Protein AF-0000000085182282 (afdb_homodimer)

Radius of gyration: 24.02 Å; Cα contacts (8 Å, |Δi|>4): 974; chains: 2; bounding box: 51×69×54 Å

Foldseek 3Di:
DEEEQQQELDDPPVLPPLPDDPVVSPDCQFGFALQNLLSVLLCVLQVHDYQYFHHTCCLARLLADLVDCSRNPCDDQPDGRNSSPPDDPVSSVVSCVVGNVVSLVVLQVVQVVCVVVVRHDEYEYTGEDAQAGPRDGDQAFKEKEDAPDCLLSVLLQVLCVVQHPGRYDYQPPHYVVVSRRSSCVPRPVVVVHHYIYIYGHNVCSVDSVSSNVVSVRSSVSSVRSCVVSVHD/DEEEQQQELDDPPVLPPLPDDPVVSPDCQFGFALQNLLSVLLCVLQVHDYQYFHHTCCLARLLADLVDCSRNPCDDQPDGRNSSPPQDPVSSVVSCVVGNVVSLVVLQVVQVVCVVVVRHDEYEYTGEDAQAGPRDGDQAFKEKEDAPDCLLSVLLQVLCVVQHPGRYDYQPPHYVVVSSRSSCVPRPVVVVHHYIYIYGHNVCSVDSVSSNVVSVRSSVSSVRSCVVSVHD

Solvent-accessible surface area (backbone atoms only — not comparable to full-atom values): 23370 Å² total; per-residue (Å²): 63,34,35,20,51,34,40,19,52,40,61,57,76,93,62,50,64,32,78,49,55,73,66,56,44,70,34,66,77,18,23,21,57,41,19,40,59,29,42,52,40,32,19,62,74,65,75,31,61,72,53,67,39,77,38,14,25,52,73,43,21,61,41,35,53,59,60,43,69,64,14,40,31,37,57,52,92,91,42,74,27,61,61,34,54,82,63,47,46,67,54,40,27,49,47,36,61,70,46,45,47,55,53,53,49,54,53,48,50,55,51,46,45,32,20,20,52,71,48,72,58,47,44,36,36,38,39,31,39,69,48,59,55,95,84,38,76,52,79,62,37,32,13,33,26,36,59,94,55,48,67,47,24,54,32,32,49,56,32,34,56,72,73,42,91,58,46,64,39,75,42,28,99,52,36,48,92,71,51,67,33,35,51,49,38,52,71,24,53,56,74,70,36,50,31,29,36,39,35,32,30,26,79,62,27,70,44,72,68,40,20,48,51,48,20,64,56,46,42,58,21,51,51,52,16,32,52,73,73,73,47,130,62,34,35,19,53,32,40,19,52,39,61,57,77,94,63,48,64,33,80,49,55,75,68,56,44,70,33,65,78,17,22,19,58,41,19,40,58,29,43,51,40,33,19,63,74,65,75,32,60,72,52,66,39,78,37,15,25,52,73,44,22,62,41,37,54,60,60,41,67,65,14,42,30,37,55,52,93,91,41,74,26,61,60,33,53,82,63,48,46,68,54,40,28,50,47,38,61,72,47,46,47,56,53,54,48,54,52,48,50,55,51,47,44,32,20,20,52,71,48,71,58,48,43,36,35,38,40,30,40,70,48,59,56,95,84,38,75,52,79,63,37,32,13,32,26,36,58,93,56,49,68,46,23,55,32,31,48,54,33,36,56,71,75,41,92,57,45,66,38,76,44,29,100,52,38,49,92,71,51,68,33,36,50,49,37,53,70,24,53,59,73,70,35,50,31,31,35,40,34,31,30,26,77,63,26,70,44,72,67,41,21,50,53,48,19,64,57,46,42,58,22,51,52,51,16,33,51,73,73,73,45,130

Organism: NCBI:txid2984134

pLDDT: mean 97.33, std 3.22, range [67.94, 98.94]

Sequence (464 aa):
MIVCEHASNHFPPAFGTLGLDAETRKAHIAWDPGALGLARGLSKALDAPLVSAGISRLVYDLNRPPHAPGAMAAKSEVFEVPGNVGLSPADRQRRTELIYLPFHAALHAEIARLLAKGRPPVIVTVHSFTPVYYGQHREVELGIIHDADPTFAEAVLAEAQSLTGLTCRLNEPYSAADGVTHTLRLQATPYGLHHVMLELRNDLLADDLAIASMADGLAPVLTAALTRIGTTMIVCEHASNHFPPAFGTLGLDAETRKAHIAWDPGALGLARGLSKALDAPLVSAGISRLVYDLNRPPHAPGAMAAKSEVFEVPGNVGLSPADRQRRTELIYLPFHAALHAEIARLLAKGRPPVIVTVHSFTPVYYGQHREVELGIIHDADPTFAEAVLAEAQSLTGLTCRLNEPYSAADGVTHTLRLQATPYGLHHVMLELRNDLLADDLAIASMADGLAPVLTAALTRIGTT

InterPro domains:
  IPR007709 N-formylglutamate amidohydrolase [PF05013] (2-205)
  IPR011227 Uncharacterised conserved protein UCP029730 [PIRSF029730] (1-225)

Secondary structure (DSSP, 8-state):
-EEETT------GGGTTTT--HHHHHSTTSS-TTHHHHHHHHHHHHT--EEE--S-TTT--TTS-TTSGGGG-SEETTEE-GGGTT--HHHHHHHIIIIIHHHHHHHHHHHHHHHHTT-PPPEEEEEEE-SEETTEE---SEEEE-SS--HHHHHHHHHHHHH--S-EEET-SS-GGGTTTHHHHHHTGGGT--EEEEEEEGGGG-SHHHHHHHHHHHHHHHHHHHHHTT--/-EEETT------GGGTTTT--HHHHHSTTSS-TTHHHHHHHHHHHHT--EEE--S-TTT--TTS-TTSGGGG-SEETTEE-GGGTT--HHHHHHHIIIIIHHHHHHHHHHHHHHHHTT-PPPEEEEEEE-SEETTEE---SEEEE-SS--HHHHHHHHHHHHH--S-EEET-S--GGGTTTHHHHHHTGGGT--EEEEEEEGGGGSSHHHHHHHHHHHHHHHHHHHHHTT--

Nearest PDB structures (foldseek):
  2odf-assembly1_A  TM=9.863E-01  e=1.342E-29  Agrobacterium fabrum str. C58
  2odf-assembly2_B  TM=9.743E-01  e=1.062E-27  Agrobacterium fabrum str. C58
  8ihg-assembly1_C  TM=4.503E-01  e=3.386E-02  Pseudomonas sp.
  1sq6-assembly1_A  TM=5.278E-01  e=1.040E-01  Plasmodium falciparum 3D7
  7txy-assembly2_E  TM=5.067E-01  e=2.840E-01  Micromonospora rosaria

Structure (mmCIF, N/CA/C/O backbone):
data_AF-0000000085182282-model_v1
#
loop_
_entity.id
_entity.type
_entity.pdbx_description
1 polymer 'N-formylglutamate amidohydrolase'
#
loop_
_atom_site.group_PDB
_atom_site.id
_atom_site.type_symbol
_atom_site.label_atom_id
_atom_site.label_alt_id
_atom_site.label_comp_id
_atom_site.label_asym_id
_atom_site.label_entity_id
_atom_site.label_seq_id
_atom_site.pdbx_PDB_ins_code
_atom_site.Cartn_x
_atom_site.Cartn_y
_atom_site.Cartn_z
_atom_site.occupancy
_atom_site.B_iso_or_equiv
_atom_site.auth_seq_id
_atom_site.auth_comp_id
_atom_site.auth_asym_id
_atom_site.auth_atom_id
_atom_site.pdbx_PDB_model_num
ATOM 1 N N . MET A 1 1 ? -10.961 -11.219 -5.496 1 98.06 1 MET A N 1
ATOM 2 C CA . MET A 1 1 ? -10.078 -10.711 -6.547 1 98.06 1 MET A CA 1
ATOM 3 C C . MET A 1 1 ? -8.883 -11.641 -6.742 1 98.06 1 MET A C 1
ATOM 5 O O . MET A 1 1 ? -8.211 -12 -5.773 1 98.06 1 MET A O 1
ATOM 9 N N . ILE A 1 2 ? -8.688 -12.047 -7.961 1 98.88 2 ILE A N 1
ATOM 10 C CA . ILE A 1 2 ? -7.582 -12.93 -8.32 1 98.88 2 ILE A CA 1
A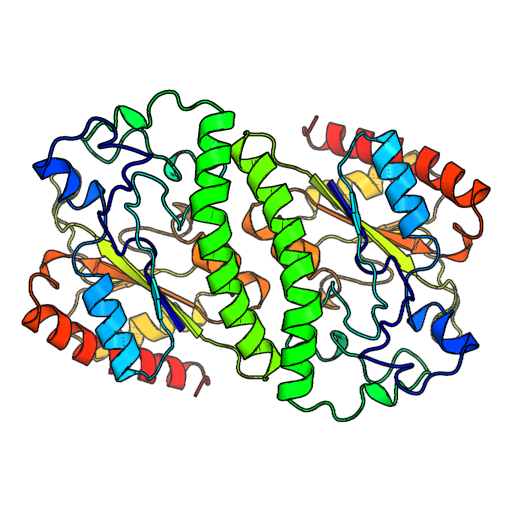TOM 11 C C . ILE A 1 2 ? -6.465 -12.125 -8.977 1 98.88 2 ILE A C 1
ATOM 13 O O . ILE A 1 2 ? -6.73 -11.25 -9.812 1 98.88 2 ILE A O 1
ATOM 17 N N . VAL A 1 3 ? -5.254 -12.289 -8.547 1 98.94 3 VAL A N 1
ATOM 18 C CA . VAL A 1 3 ? -4.09 -11.602 -9.094 1 98.94 3 VAL A CA 1
ATOM 19 C C . VAL A 1 3 ? -3.057 -12.625 -9.562 1 98.94 3 VAL A C 1
ATOM 21 O O . VAL A 1 3 ? -2.812 -13.625 -8.883 1 98.94 3 VAL A O 1
ATOM 24 N N . CYS A 1 4 ? -2.48 -12.5 -10.703 1 98.94 4 CYS A N 1
ATOM 25 C CA . CYS A 1 4 ? -1.428 -13.352 -11.234 1 98.94 4 CYS A CA 1
ATOM 26 C C . CYS A 1 4 ? -0.266 -12.523 -11.766 1 98.94 4 CYS A C 1
ATOM 28 O O . CYS A 1 4 ? -0.242 -12.164 -12.945 1 98.94 4 CYS A O 1
ATOM 30 N N . GLU A 1 5 ? 0.745 -12.289 -10.984 1 98.69 5 GLU A N 1
ATOM 31 C CA . GLU A 1 5 ? 1.865 -11.391 -11.266 1 98.69 5 GLU A CA 1
ATOM 32 C C . GLU A 1 5 ? 2.812 -12.008 -12.297 1 98.69 5 GLU A C 1
ATOM 34 O O . GLU A 1 5 ? 3.432 -11.289 -13.078 1 98.69 5 GLU A O 1
ATOM 39 N N . HIS A 1 6 ? 2.947 -13.344 -12.227 1 98.81 6 HIS A N 1
ATOM 40 C CA . HIS A 1 6 ? 3.941 -14.008 -13.062 1 98.81 6 HIS A CA 1
ATOM 41 C C . HIS A 1 6 ? 3.277 -14.781 -14.195 1 98.81 6 HIS A C 1
ATOM 43 O O . HIS A 1 6 ? 3.674 -15.914 -14.492 1 98.81 6 HIS A O 1
ATOM 49 N N . ALA A 1 7 ? 2.357 -14.172 -14.859 1 98.75 7 ALA A N 1
ATOM 50 C CA . ALA A 1 7 ? 1.394 -14.789 -15.766 1 98.75 7 ALA A CA 1
ATOM 51 C C . ALA A 1 7 ? 2.004 -15.016 -17.141 1 98.75 7 ALA A C 1
ATOM 53 O O . ALA A 1 7 ? 1.487 -15.805 -17.938 1 98.75 7 ALA A O 1
ATOM 54 N N . SER A 1 8 ? 3.08 -14.328 -17.469 1 98.56 8 SER A N 1
ATOM 55 C CA . SER A 1 8 ? 3.531 -14.273 -18.859 1 98.56 8 SER A CA 1
ATOM 56 C C . SER A 1 8 ? 5.051 -14.367 -18.953 1 98.56 8 SER A C 1
ATOM 58 O O . SER A 1 8 ? 5.762 -13.914 -18.047 1 98.56 8 SER A O 1
ATOM 60 N N . ASN A 1 9 ? 5.547 -15 -20.016 1 98.44 9 ASN A N 1
ATOM 61 C CA . ASN A 1 9 ? 6.973 -14.992 -20.312 1 98.44 9 ASN A CA 1
ATOM 62 C C . ASN A 1 9 ? 7.285 -14.062 -21.484 1 98.44 9 ASN A C 1
ATOM 64 O O . ASN A 1 9 ? 8.273 -14.266 -22.203 1 98.44 9 ASN A O 1
ATOM 68 N N . HIS A 1 10 ? 6.402 -13.117 -21.719 1 98.31 10 HIS A N 1
ATOM 69 C CA . HIS A 1 10 ? 6.586 -12.18 -22.812 1 98.31 10 HIS A CA 1
ATOM 70 C C . HIS A 1 10 ? 7.672 -11.156 -22.5 1 98.31 10 HIS A C 1
ATOM 72 O O . HIS A 1 10 ? 7.699 -10.602 -21.391 1 98.31 10 HIS A O 1
ATOM 78 N N . PHE A 1 11 ? 8.562 -10.914 -23.422 1 98.12 11 PHE A N 1
ATOM 79 C CA . PHE A 1 11 ? 9.586 -9.875 -23.375 1 98.12 11 PHE A CA 1
ATOM 80 C C . PHE A 1 11 ? 9.273 -8.773 -24.375 1 98.12 11 PHE A C 1
ATOM 82 O O . PHE A 1 11 ? 9.453 -8.953 -25.578 1 98.12 11 PHE A O 1
ATOM 89 N N . PRO A 1 12 ? 8.828 -7.637 -23.875 1 97.12 12 PRO A N 1
ATOM 90 C CA . PRO A 1 12 ? 8.625 -6.539 -24.812 1 97.12 12 PRO A CA 1
ATOM 91 C C . PRO A 1 12 ? 9.883 -6.188 -25.594 1 97.12 12 PRO A C 1
ATOM 93 O O . PRO A 1 12 ? 10.984 -6.211 -25.047 1 97.12 12 PRO A O 1
ATOM 96 N N . PRO A 1 13 ? 9.695 -5.77 -26.859 1 96.56 13 PRO A N 1
ATOM 97 C CA . PRO A 1 13 ? 10.844 -5.469 -27.703 1 96.56 13 PRO A CA 1
ATOM 98 C C . PRO A 1 13 ? 11.805 -4.469 -27.062 1 96.56 13 PRO A C 1
ATOM 100 O O . PRO A 1 13 ? 13.023 -4.59 -27.219 1 96.56 13 PRO A O 1
ATOM 103 N N . ALA A 1 14 ? 11.359 -3.578 -26.297 1 95.81 14 ALA A N 1
ATOM 104 C CA . ALA A 1 14 ? 12.164 -2.527 -25.672 1 95.81 14 ALA A CA 1
ATOM 105 C C . ALA A 1 14 ? 13.172 -3.119 -24.688 1 95.81 14 ALA A C 1
ATOM 107 O O . ALA A 1 14 ? 14.172 -2.477 -24.359 1 95.81 14 ALA A O 1
ATOM 108 N N . PHE A 1 15 ? 12.961 -4.371 -24.281 1 96.56 15 PHE A N 1
ATOM 109 C CA . PHE A 1 15 ? 13.852 -4.965 -23.281 1 96.56 15 PHE A CA 1
ATOM 110 C C . PHE A 1 15 ? 14.641 -6.125 -23.875 1 96.56 15 PHE A C 1
ATOM 112 O O . PHE A 1 15 ? 15.477 -6.727 -23.203 1 96.56 15 PHE A O 1
ATOM 119 N N . GLY A 1 16 ? 14.336 -6.457 -25.188 1 96.75 16 GLY A N 1
ATOM 120 C CA . GLY A 1 16 ? 15.047 -7.535 -25.859 1 96.75 16 GLY A CA 1
ATOM 121 C C . GLY A 1 16 ? 14.875 -8.883 -25.172 1 96.75 16 GLY A C 1
ATOM 122 O O . GLY A 1 16 ? 13.805 -9.172 -24.641 1 96.75 16 GLY A O 1
ATOM 123 N N . THR A 1 17 ? 15.961 -9.766 -25.25 1 97.75 17 THR A N 1
ATOM 124 C CA . THR A 1 17 ? 15.883 -11.125 -24.734 1 97.75 17 THR A CA 1
ATOM 125 C C . THR A 1 17 ? 16.562 -11.227 -23.359 1 97.75 17 THR A C 1
ATOM 127 O O . THR A 1 17 ? 16.609 -12.305 -22.766 1 97.75 17 THR A O 1
ATOM 130 N N . LEU A 1 18 ? 17.188 -10.055 -22.891 1 98 18 LEU A N 1
ATOM 131 C CA . LEU A 1 18 ? 17.984 -9.984 -21.672 1 98 18 LEU A CA 1
ATOM 132 C C . LEU A 1 18 ? 19.172 -10.938 -21.75 1 98 18 LEU A C 1
ATOM 134 O O . LEU A 1 18 ? 19.641 -11.422 -20.719 1 98 18 LEU A O 1
ATOM 138 N N . GLY A 1 19 ? 19.5 -11.289 -22.969 1 97.94 19 GLY A N 1
ATOM 139 C CA . GLY A 1 19 ? 20.641 -12.164 -23.172 1 97.94 19 GLY A CA 1
ATOM 140 C C . GLY A 1 19 ? 20.312 -13.633 -23.031 1 97.94 19 GLY A C 1
ATOM 141 O O . GLY A 1 19 ? 21.203 -14.484 -22.984 1 97.94 19 GLY A O 1
ATOM 142 N N . LEU A 1 20 ? 19.078 -14.016 -22.984 1 98 20 LEU A N 1
ATOM 143 C CA . LEU A 1 20 ? 18.641 -15.391 -22.781 1 98 20 LEU A CA 1
ATOM 144 C C . LEU A 1 20 ? 18.266 -16.047 -24.109 1 98 20 LEU A C 1
ATOM 146 O O . LEU A 1 20 ? 17.734 -15.383 -25 1 98 20 LEU A O 1
ATOM 150 N N . ASP A 1 21 ? 18.516 -17.312 -24.203 1 97.44 21 ASP A N 1
ATOM 151 C CA . ASP A 1 21 ? 18.094 -18.047 -25.391 1 97.44 21 ASP A CA 1
ATOM 152 C C . ASP A 1 21 ? 16.594 -18.375 -25.312 1 97.44 21 ASP A C 1
ATOM 154 O O . ASP A 1 21 ? 15.938 -18.094 -24.312 1 97.44 21 ASP A O 1
ATOM 158 N N . ALA A 1 22 ? 16.062 -18.891 -26.391 1 97.12 22 ALA A N 1
ATOM 159 C CA . ALA A 1 22 ? 14.633 -19.141 -26.531 1 97.12 22 ALA A CA 1
ATOM 160 C C . ALA A 1 22 ? 14.148 -20.156 -25.5 1 97.12 22 ALA A C 1
ATOM 162 O O . ALA A 1 22 ? 13.055 -20.016 -24.938 1 97.12 22 ALA A O 1
ATOM 163 N N . GLU A 1 23 ? 14.875 -21.156 -25.266 1 96.69 23 GLU A N 1
ATOM 164 C CA . GLU A 1 23 ? 14.5 -22.203 -24.328 1 96.69 23 GLU A CA 1
ATOM 165 C C . GLU A 1 23 ? 14.422 -21.672 -22.891 1 96.69 23 GLU A C 1
ATOM 167 O O . GLU A 1 23 ? 13.477 -21.969 -22.172 1 96.69 23 GLU A O 1
ATOM 172 N N . THR A 1 24 ? 15.406 -20.891 -22.562 1 96.38 24 THR A N 1
ATOM 173 C CA . THR A 1 24 ? 15.445 -20.297 -21.219 1 96.38 24 THR A CA 1
ATOM 174 C C . THR A 1 24 ? 14.266 -19.344 -21.016 1 96.38 24 THR A C 1
ATOM 176 O O . THR A 1 24 ? 13.68 -19.297 -19.938 1 96.38 24 THR A O 1
ATOM 179 N N . ARG A 1 25 ? 13.883 -18.625 -22.031 1 97.06 25 ARG A N 1
ATOM 180 C CA . ARG A 1 25 ? 12.789 -17.656 -21.938 1 97.06 25 ARG A CA 1
ATOM 181 C C . ARG A 1 25 ? 11.445 -18.359 -21.812 1 97.06 25 ARG A C 1
ATOM 183 O O . ARG A 1 25 ? 10.445 -17.75 -21.422 1 97.06 25 ARG A O 1
ATOM 190 N N . LYS A 1 26 ? 11.422 -19.672 -22.062 1 96.38 26 LYS A N 1
ATOM 191 C CA . LYS A 1 26 ? 10.195 -20.453 -21.922 1 96.38 26 LYS A CA 1
ATOM 192 C C . LYS A 1 26 ? 10.203 -21.266 -20.641 1 96.38 26 LYS A C 1
ATOM 194 O O . LYS A 1 26 ? 9.195 -21.891 -20.281 1 96.38 26 LYS A O 1
ATOM 199 N N . ALA A 1 27 ? 11.352 -21.219 -19.969 1 95.56 27 ALA A N 1
ATOM 200 C CA . ALA A 1 27 ? 11.484 -21.984 -18.734 1 95.56 27 ALA A CA 1
ATOM 201 C C . ALA A 1 27 ? 10.797 -21.281 -17.578 1 95.56 27 ALA A C 1
ATOM 203 O O . ALA A 1 27 ? 10.422 -20.109 -17.688 1 95.56 27 ALA A O 1
ATOM 204 N N . HIS A 1 28 ? 10.672 -21.969 -16.422 1 95.88 28 HIS A N 1
ATOM 205 C CA . HIS A 1 28 ? 9.93 -21.5 -15.258 1 95.88 28 HIS A CA 1
ATOM 206 C C . HIS A 1 28 ? 10.602 -20.281 -14.625 1 95.88 28 HIS A C 1
ATOM 208 O O . HIS A 1 28 ? 9.977 -19.562 -13.844 1 95.88 28 HIS A O 1
ATOM 214 N N . ILE A 1 29 ? 11.867 -20 -14.953 1 96.56 29 ILE A N 1
ATOM 215 C CA . ILE A 1 29 ? 12.547 -18.844 -14.383 1 96.56 29 ILE A CA 1
ATOM 216 C C . ILE A 1 29 ? 11.938 -17.562 -14.945 1 96.56 29 ILE A C 1
ATOM 218 O O . ILE A 1 29 ? 12.062 -16.484 -14.336 1 96.56 29 ILE A O 1
ATOM 222 N N . ALA A 1 30 ? 11.258 -17.641 -16.125 1 98 30 ALA A N 1
ATOM 223 C CA . ALA A 1 30 ? 10.766 -16.438 -16.812 1 98 30 ALA A CA 1
ATOM 224 C C . ALA A 1 30 ? 9.328 -16.125 -16.406 1 98 30 ALA A C 1
ATOM 226 O O . ALA A 1 30 ? 8.836 -15.023 -16.656 1 98 30 ALA A O 1
ATOM 227 N N . TRP A 1 31 ? 8.648 -17.094 -15.898 1 98.31 31 TRP A N 1
ATOM 228 C CA . TRP A 1 31 ? 7.234 -16.969 -15.562 1 98.31 31 TRP A CA 1
ATOM 229 C C . TRP A 1 31 ? 6.762 -18.156 -14.734 1 98.31 31 TRP A C 1
ATOM 231 O O . TRP A 1 31 ? 7.555 -19.047 -14.398 1 98.31 31 TRP A O 1
ATOM 241 N N . ASP A 1 32 ? 5.488 -18.125 -14.289 1 98.69 32 ASP A N 1
ATOM 242 C CA . ASP A 1 32 ? 4.887 -19.25 -13.57 1 98.69 32 ASP A CA 1
ATOM 243 C C . ASP A 1 32 ? 4.008 -20.078 -14.492 1 98.69 32 ASP A C 1
ATOM 245 O O . ASP A 1 32 ? 2.809 -19.828 -14.617 1 98.69 32 ASP A O 1
ATOM 249 N N . PRO A 1 33 ? 4.57 -21.141 -15.07 1 98.44 33 PRO A N 1
ATOM 250 C CA . PRO A 1 33 ? 3.783 -21.969 -15.984 1 98.44 33 PRO A CA 1
ATOM 251 C C . PRO A 1 33 ? 2.49 -22.484 -15.359 1 98.44 33 PRO A C 1
ATOM 253 O O . PRO A 1 33 ? 2.496 -22.953 -14.211 1 98.44 33 PRO A O 1
ATOM 256 N N . GLY A 1 34 ? 1.372 -22.25 -16.141 1 98.75 34 GLY A N 1
ATOM 257 C CA . GLY A 1 34 ? 0.081 -22.781 -15.727 1 98.75 34 GLY A CA 1
ATOM 258 C C . GLY A 1 34 ? -0.667 -21.844 -14.797 1 98.75 34 GLY A C 1
ATOM 259 O O . GLY A 1 34 ? -1.88 -21.969 -14.617 1 98.75 34 GLY A O 1
ATOM 260 N N . ALA A 1 35 ? -0.003 -20.906 -14.18 1 98.88 35 ALA A N 1
ATOM 261 C CA . ALA A 1 35 ? -0.609 -20.062 -13.156 1 98.88 35 ALA A CA 1
ATOM 262 C C . ALA A 1 35 ? -1.729 -19.219 -13.742 1 98.88 35 ALA A C 1
ATOM 264 O O . ALA A 1 35 ? -2.789 -19.062 -13.125 1 98.88 35 ALA A O 1
ATOM 265 N N . LEU A 1 36 ? -1.477 -18.625 -14.906 1 98.88 36 LEU A N 1
ATOM 266 C CA . LEU A 1 36 ? -2.51 -17.797 -15.516 1 98.88 36 LEU A CA 1
ATOM 267 C C . LEU A 1 36 ? -3.752 -18.609 -15.836 1 98.88 36 LEU A C 1
ATOM 269 O O . LEU A 1 36 ? -4.879 -18.156 -15.641 1 98.88 36 LEU A O 1
ATOM 273 N N . GLY A 1 37 ? -3.537 -19.781 -16.422 1 98.88 37 GLY A N 1
ATOM 274 C CA . GLY A 1 37 ? -4.676 -20.656 -16.672 1 98.88 37 GLY A CA 1
ATOM 275 C C . GLY A 1 37 ? -5.48 -20.953 -15.422 1 98.88 37 GLY A C 1
ATOM 276 O O . GLY A 1 37 ? -6.711 -20.875 -15.43 1 98.88 37 GLY A O 1
ATOM 277 N N . LEU A 1 38 ? -4.777 -21.312 -14.359 1 98.94 38 LEU A N 1
ATOM 278 C CA . LEU A 1 38 ? -5.441 -21.562 -13.086 1 98.94 38 LEU A CA 1
ATOM 279 C C . LEU A 1 38 ? -6.18 -20.328 -12.602 1 98.94 38 LEU A C 1
ATOM 281 O O . LEU A 1 38 ? -7.332 -20.406 -12.172 1 98.94 38 LEU A O 1
ATOM 285 N N . ALA A 1 39 ? -5.531 -19.188 -12.656 1 98.94 39 ALA A N 1
ATOM 286 C CA . ALA A 1 39 ? -6.133 -17.922 -12.234 1 98.94 39 ALA A CA 1
ATOM 287 C C . ALA A 1 39 ? -7.422 -17.641 -12.992 1 98.94 39 ALA A C 1
ATOM 289 O O . ALA A 1 39 ? -8.43 -17.25 -12.398 1 98.94 39 ALA A O 1
ATOM 290 N N . ARG A 1 40 ? -7.406 -17.797 -14.281 1 98.88 40 ARG A N 1
ATOM 291 C CA . ARG A 1 40 ? -8.594 -17.594 -15.109 1 98.88 40 ARG A CA 1
ATOM 292 C C . ARG A 1 40 ? -9.703 -18.562 -14.711 1 98.88 40 ARG A C 1
ATOM 294 O O . ARG A 1 40 ? -10.875 -18.172 -14.641 1 98.88 40 ARG A O 1
ATOM 301 N N . GLY A 1 41 ? -9.352 -19.844 -14.547 1 98.88 41 GLY A N 1
ATOM 302 C CA . GLY A 1 41 ? -10.328 -20.812 -14.094 1 98.88 41 GLY A CA 1
ATOM 303 C C . GLY A 1 41 ? -10.969 -20.438 -12.773 1 98.88 41 GLY A C 1
ATOM 304 O O . GLY A 1 41 ? -12.195 -20.531 -12.625 1 98.88 41 GLY A O 1
ATOM 305 N N . LEU A 1 42 ? -10.156 -20.031 -11.82 1 98.88 42 LEU A N 1
ATOM 306 C CA . LEU A 1 42 ? -10.656 -19.609 -10.523 1 98.88 42 LEU A CA 1
ATOM 307 C C . LEU A 1 42 ? -11.531 -18.359 -10.656 1 98.88 42 LEU A C 1
ATOM 309 O O . LEU A 1 42 ? -12.586 -18.266 -10.023 1 98.88 42 LEU A O 1
ATOM 313 N N . SER A 1 43 ? -11.023 -17.391 -11.438 1 98.81 43 SER A N 1
ATOM 314 C CA . SER A 1 43 ? -11.797 -16.172 -11.688 1 98.81 43 SER A CA 1
ATOM 315 C C . SER A 1 43 ? -13.195 -16.5 -12.195 1 98.81 43 SER A C 1
ATOM 317 O O . SER A 1 43 ? -14.18 -15.961 -11.703 1 98.81 43 SER A O 1
ATOM 319 N N . LYS A 1 44 ? -13.266 -17.359 -13.156 1 98.56 44 LYS A N 1
ATOM 320 C CA . LYS A 1 44 ? -14.547 -17.766 -13.742 1 98.56 44 LYS A CA 1
ATOM 321 C C . LYS A 1 44 ? -15.414 -18.469 -12.711 1 98.56 44 LYS A C 1
ATOM 323 O O . LYS A 1 44 ? -16.594 -18.141 -12.539 1 98.56 44 LYS A O 1
ATOM 328 N N . ALA A 1 45 ? -14.867 -19.438 -12.039 1 98.44 45 ALA A N 1
ATOM 329 C CA . ALA A 1 45 ? -15.617 -20.266 -11.109 1 98.44 45 ALA A CA 1
ATOM 330 C C . ALA A 1 45 ? -16.156 -19.453 -9.938 1 98.44 45 ALA A C 1
ATOM 332 O O . ALA A 1 45 ? -17.234 -19.734 -9.422 1 98.44 45 ALA A O 1
ATOM 333 N N . LEU A 1 46 ? -15.422 -18.453 -9.531 1 98.06 46 LEU A N 1
ATOM 334 C CA . LEU A 1 46 ? -15.766 -17.688 -8.336 1 98.06 46 LEU A CA 1
ATOM 335 C C . LEU A 1 46 ? -16.422 -16.359 -8.711 1 98.06 46 LEU A C 1
ATOM 337 O O . LEU A 1 46 ? -16.797 -15.586 -7.832 1 98.06 46 LEU A O 1
ATOM 341 N N . ASP A 1 47 ? -16.547 -16.016 -10.039 1 97.31 47 ASP A N 1
ATOM 342 C CA . ASP A 1 47 ? -17.031 -14.734 -10.516 1 97.31 47 ASP A CA 1
ATOM 343 C C . ASP A 1 47 ? -16.25 -13.586 -9.891 1 97.31 47 ASP A C 1
ATOM 345 O O . ASP A 1 47 ? -16.828 -12.672 -9.305 1 97.31 47 ASP A O 1
ATOM 349 N N . ALA A 1 48 ? -14.93 -13.727 -9.906 1 97.5 48 ALA A N 1
ATOM 350 C CA . ALA A 1 48 ? -14.008 -12.75 -9.32 1 97.5 48 ALA A CA 1
ATOM 351 C C . ALA A 1 48 ? -13.203 -12.039 -10.406 1 97.5 48 ALA A C 1
ATOM 353 O O . ALA A 1 48 ? -12.797 -12.664 -11.391 1 97.5 48 ALA A O 1
ATOM 354 N N . PRO A 1 49 ? -13.023 -10.68 -10.242 1 97.56 49 PRO A N 1
ATOM 355 C CA . PRO A 1 49 ? -12.141 -10.023 -11.203 1 97.56 49 PRO A CA 1
ATOM 356 C C . PRO A 1 49 ? -10.711 -10.57 -11.156 1 97.56 49 PRO A C 1
ATOM 358 O O . PRO A 1 49 ? -10.258 -11.023 -10.109 1 97.56 49 PRO A O 1
ATOM 361 N N . LEU A 1 50 ? -10.07 -10.586 -12.328 1 98.5 50 LEU A N 1
ATOM 362 C CA . LEU A 1 50 ? -8.688 -11.039 -12.469 1 98.5 50 LEU A CA 1
ATOM 363 C C . LEU A 1 50 ? -7.801 -9.906 -12.977 1 98.5 50 LEU A C 1
ATOM 365 O O . LEU A 1 50 ? -8.141 -9.227 -13.945 1 98.5 50 LEU A O 1
ATOM 369 N N . VAL A 1 51 ? -6.738 -9.586 -12.234 1 98.62 51 VAL A N 1
ATOM 370 C CA . VAL A 1 51 ? -5.648 -8.727 -12.695 1 98.62 51 VAL A CA 1
ATOM 371 C C . VAL A 1 51 ? -4.398 -9.57 -12.945 1 98.62 51 VAL A C 1
ATOM 373 O O . VAL A 1 51 ? -3.91 -10.25 -12.039 1 98.62 51 VAL A O 1
ATOM 376 N N . SER A 1 52 ? -3.848 -9.656 -14.125 1 98.62 52 SER A N 1
ATOM 377 C CA . SER A 1 52 ? -2.67 -10.453 -14.453 1 98.62 52 SER A CA 1
ATOM 378 C C . SER A 1 52 ? -1.649 -9.633 -15.234 1 98.62 52 SER A C 1
ATOM 380 O O . SER A 1 52 ? -2.012 -8.688 -15.938 1 98.62 52 SER A O 1
ATOM 382 N N . ALA A 1 53 ? -0.412 -9.984 -15.062 1 97.44 53 ALA A N 1
ATOM 383 C CA . ALA A 1 53 ? 0.675 -9.305 -15.758 1 97.44 53 ALA A CA 1
ATOM 384 C C . ALA A 1 53 ? 0.817 -9.82 -17.188 1 97.44 53 ALA A C 1
ATOM 386 O O . ALA A 1 53 ? 0.407 -10.938 -17.5 1 97.44 53 ALA A O 1
ATOM 387 N N . GLY A 1 54 ? 1.414 -8.984 -18 1 97.5 54 GLY A N 1
ATOM 388 C CA . GLY A 1 54 ? 1.633 -9.375 -19.375 1 97.5 54 GLY A CA 1
ATOM 389 C C . GLY A 1 54 ? 3.102 -9.43 -19.766 1 97.5 54 GLY A C 1
ATOM 390 O O . GLY A 1 54 ? 3.441 -9.422 -20.953 1 97.5 54 GLY A O 1
ATOM 391 N N . ILE A 1 55 ? 3.969 -9.422 -18.781 1 98.25 55 ILE A N 1
ATOM 392 C CA . ILE A 1 55 ? 5.402 -9.352 -19.031 1 98.25 55 ILE A CA 1
ATOM 393 C C . ILE A 1 55 ? 6.133 -10.367 -18.156 1 98.25 55 ILE A C 1
ATOM 395 O O . ILE A 1 55 ? 5.633 -10.766 -17.109 1 98.25 55 ILE A O 1
ATOM 399 N N . SER A 1 56 ? 7.32 -10.805 -18.625 1 98.81 56 SER A N 1
ATOM 400 C CA . SER A 1 56 ? 8.125 -11.766 -17.859 1 98.81 56 SER A CA 1
ATOM 401 C C . SER A 1 56 ? 8.609 -11.164 -16.547 1 98.81 56 SER A C 1
ATOM 403 O O . SER A 1 56 ? 9.023 -10 -16.516 1 98.81 56 SER A O 1
ATOM 405 N N . ARG A 1 57 ? 8.602 -12.039 -15.57 1 98.62 57 ARG A N 1
ATOM 406 C CA . ARG A 1 57 ? 9.109 -11.633 -14.266 1 98.62 57 ARG A CA 1
ATOM 407 C C . ARG A 1 57 ? 10.602 -11.312 -14.328 1 98.62 57 ARG A C 1
ATOM 409 O O . ARG A 1 57 ? 11.156 -10.719 -13.406 1 98.62 57 ARG A O 1
ATOM 416 N N . LEU A 1 58 ? 11.305 -11.672 -15.383 1 98.62 58 LEU A N 1
ATOM 417 C CA . LEU A 1 58 ? 12.727 -11.375 -15.516 1 98.62 58 LEU A CA 1
ATOM 418 C C . LEU A 1 58 ? 12.938 -9.93 -15.961 1 98.62 58 LEU A C 1
ATOM 420 O O . LEU A 1 58 ? 14.023 -9.367 -15.781 1 98.62 58 LEU A O 1
ATOM 424 N N . VAL A 1 59 ? 11.961 -9.414 -16.641 1 98.69 59 VAL A N 1
ATOM 425 C CA . VAL A 1 59 ? 12.039 -7.988 -16.922 1 98.69 59 VAL A CA 1
ATOM 426 C C . VAL A 1 59 ? 11.766 -7.188 -15.656 1 98.69 59 VAL A C 1
ATOM 428 O O . VAL A 1 59 ? 12.523 -6.273 -15.32 1 98.69 59 VAL A O 1
ATOM 431 N N . TYR A 1 60 ? 10.781 -7.531 -14.969 1 98.75 60 TYR A N 1
ATOM 432 C CA . TYR A 1 60 ? 10.469 -7.02 -13.641 1 98.75 60 TYR A CA 1
ATOM 433 C C . TYR A 1 60 ? 9.562 -7.988 -12.883 1 98.75 60 TYR A C 1
ATOM 435 O O . TYR A 1 60 ? 8.508 -8.383 -13.383 1 98.75 60 TYR A O 1
ATOM 443 N N . ASP A 1 61 ? 9.938 -8.414 -11.766 1 98.75 61 ASP A N 1
ATOM 444 C CA . ASP A 1 61 ? 9.078 -9.211 -10.898 1 98.75 61 ASP A CA 1
ATOM 445 C C . ASP A 1 61 ? 8.094 -8.328 -10.133 1 98.75 61 ASP A C 1
ATOM 447 O O . ASP A 1 61 ? 8.477 -7.637 -9.188 1 98.75 61 ASP A O 1
ATOM 451 N N . LEU A 1 62 ? 6.852 -8.43 -10.484 1 98.81 62 LEU A N 1
ATOM 452 C CA . LEU A 1 62 ? 5.812 -7.535 -9.992 1 98.81 62 LEU A CA 1
ATOM 453 C C . LEU A 1 62 ? 5.461 -7.863 -8.547 1 98.81 62 LEU A C 1
ATOM 455 O O . LEU A 1 62 ? 4.746 -7.102 -7.887 1 98.81 62 LEU A O 1
ATOM 459 N N . ASN A 1 63 ? 5.93 -8.977 -8.023 1 98.69 63 ASN A N 1
ATOM 460 C CA . ASN A 1 63 ? 5.742 -9.328 -6.621 1 98.69 63 ASN A CA 1
ATOM 461 C C . ASN A 1 63 ? 6.977 -8.977 -5.789 1 98.69 63 ASN A C 1
ATOM 463 O O . ASN A 1 63 ? 7.223 -9.594 -4.754 1 98.69 63 ASN A O 1
ATOM 467 N N . ARG A 1 64 ? 7.793 -8.031 -6.27 1 98.56 64 ARG A N 1
ATOM 468 C CA . ARG A 1 64 ? 8.945 -7.492 -5.547 1 98.56 64 ARG A CA 1
ATOM 469 C C . ARG A 1 64 ? 8.914 -5.965 -5.535 1 98.56 64 ARG A C 1
ATOM 471 O O . ARG A 1 64 ? 8.562 -5.34 -6.535 1 98.56 64 ARG A O 1
ATOM 478 N N . PRO A 1 65 ? 9.297 -5.375 -4.391 1 98.5 65 PRO A N 1
ATOM 479 C CA . PRO A 1 65 ? 9.414 -3.914 -4.383 1 98.5 65 PRO A CA 1
ATOM 480 C C . PRO A 1 65 ? 10.586 -3.41 -5.219 1 98.5 65 PRO A C 1
ATOM 482 O O . PRO A 1 65 ? 11.523 -4.168 -5.496 1 98.5 65 PRO A O 1
ATOM 485 N N . PRO A 1 66 ? 10.602 -2.156 -5.57 1 98.5 66 PRO A N 1
ATOM 486 C CA . PRO A 1 66 ? 11.555 -1.63 -6.551 1 98.5 66 PRO A CA 1
ATOM 487 C C . PRO A 1 66 ? 13.008 -1.735 -6.078 1 98.5 66 PRO A C 1
ATOM 489 O O . PRO A 1 66 ? 13.922 -1.843 -6.898 1 98.5 66 PRO A O 1
ATOM 492 N N . HIS A 1 67 ? 13.25 -1.657 -4.789 1 97.19 67 HIS A N 1
ATOM 493 C CA . HIS A 1 67 ? 14.617 -1.662 -4.289 1 97.19 67 HIS A CA 1
ATOM 494 C C . HIS A 1 67 ? 15.141 -3.086 -4.117 1 97.19 67 HIS A C 1
ATOM 496 O O . HIS A 1 67 ? 16.328 -3.293 -3.906 1 97.19 67 HIS A O 1
ATOM 502 N N . ALA A 1 68 ? 14.273 -4.102 -4.156 1 97.38 68 ALA A N 1
ATOM 503 C CA . ALA A 1 68 ? 14.688 -5.488 -3.965 1 97.38 68 ALA A CA 1
ATOM 504 C C . ALA A 1 68 ? 15.555 -5.969 -5.125 1 97.38 68 ALA A C 1
ATOM 506 O O . ALA A 1 68 ? 15.219 -5.75 -6.293 1 97.38 68 ALA A O 1
ATOM 507 N N . PRO A 1 69 ? 16.641 -6.629 -4.844 1 95.69 69 PRO A N 1
ATOM 508 C CA . PRO A 1 69 ? 17.438 -7.207 -5.926 1 95.69 69 PRO A CA 1
ATOM 509 C C . PRO A 1 69 ? 16.625 -8.148 -6.82 1 95.69 69 PRO A C 1
ATOM 511 O O . PRO A 1 69 ? 16.875 -8.219 -8.023 1 95.69 69 PRO A O 1
ATOM 514 N N . GLY A 1 70 ? 15.609 -8.797 -6.289 1 97 70 GLY A N 1
ATOM 515 C CA . GLY A 1 70 ? 14.805 -9.773 -7.016 1 97 70 GLY A CA 1
ATOM 516 C C . GLY A 1 70 ? 13.797 -9.133 -7.953 1 97 70 GLY A C 1
ATOM 517 O O . GLY A 1 70 ? 13.195 -9.812 -8.781 1 97 70 GLY A O 1
ATOM 518 N N . ALA A 1 71 ? 13.633 -7.801 -7.828 1 98.38 71 ALA A N 1
ATOM 519 C CA . ALA A 1 71 ? 12.727 -7.117 -8.75 1 98.38 71 ALA A CA 1
ATOM 520 C C . ALA A 1 71 ? 13.227 -7.23 -10.188 1 98.38 71 ALA A C 1
ATOM 522 O O . ALA A 1 71 ? 12.422 -7.305 -11.125 1 98.38 71 ALA A O 1
ATOM 523 N N . MET A 1 72 ? 14.469 -7.199 -10.383 1 98.5 72 MET A N 1
ATOM 524 C CA . MET A 1 72 ? 15.188 -7.395 -11.633 1 98.5 72 MET A CA 1
ATOM 525 C C . MET A 1 72 ? 16.391 -8.312 -11.422 1 98.5 72 MET A C 1
ATOM 527 O O . MET A 1 72 ? 17.531 -7.848 -11.43 1 98.5 72 MET A O 1
ATOM 531 N N . ALA A 1 73 ? 16.094 -9.609 -11.359 1 97.88 73 ALA A N 1
ATOM 532 C CA . ALA A 1 73 ? 17.062 -10.586 -10.875 1 97.88 73 ALA A CA 1
ATOM 533 C C . ALA A 1 73 ? 18.172 -10.812 -11.891 1 97.88 73 ALA A C 1
ATOM 535 O O . ALA A 1 73 ? 17.906 -11.117 -13.055 1 97.88 73 ALA A O 1
ATOM 536 N N . ALA A 1 74 ? 19.391 -10.695 -11.477 1 97.94 74 ALA A N 1
ATOM 537 C CA . ALA A 1 74 ? 20.547 -10.961 -12.328 1 97.94 74 ALA A CA 1
ATOM 538 C C . ALA A 1 74 ? 20.828 -12.461 -12.43 1 97.94 74 ALA A C 1
ATOM 540 O O . ALA A 1 74 ? 21.547 -12.906 -13.312 1 97.94 74 ALA A O 1
ATOM 541 N N . LYS A 1 75 ? 20.297 -13.188 -11.492 1 96.44 75 LYS A N 1
ATOM 542 C CA . LYS A 1 75 ? 20.406 -14.641 -11.461 1 96.44 75 LYS A CA 1
ATOM 543 C C . LYS A 1 75 ? 19.141 -15.281 -10.922 1 96.44 75 LYS A C 1
ATOM 545 O O . LYS A 1 75 ? 18.531 -14.773 -9.969 1 96.44 75 LYS A O 1
ATOM 550 N N . SER A 1 76 ? 18.672 -16.281 -11.531 1 93.19 76 SER A N 1
ATOM 551 C CA . SER A 1 76 ? 17.562 -17.125 -11.07 1 93.19 76 SER A CA 1
ATOM 552 C C . SER A 1 76 ? 17.938 -18.594 -11.078 1 93.19 76 SER A C 1
ATOM 554 O O . SER A 1 76 ? 18.094 -19.203 -12.141 1 93.19 76 SER A O 1
ATOM 556 N N . GLU A 1 77 ? 18 -19.125 -9.867 1 90.12 77 GLU A N 1
ATOM 557 C CA . GLU A 1 77 ? 18.531 -20.484 -9.719 1 90.12 77 GLU A CA 1
ATOM 558 C C . GLU A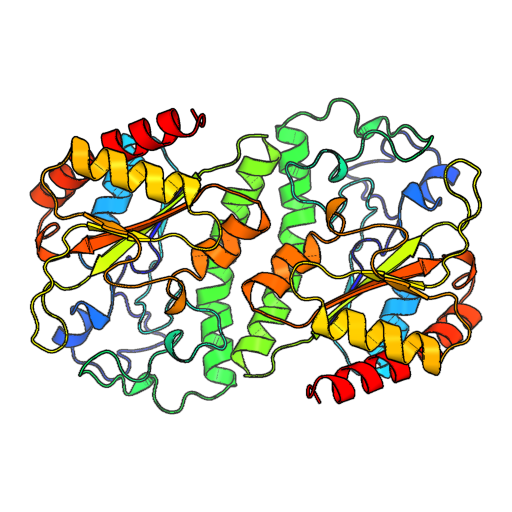 1 77 ? 19.906 -20.609 -10.344 1 90.12 77 GLU A C 1
ATOM 560 O O . GLU A 1 77 ? 20.844 -19.875 -9.977 1 90.12 77 GLU A O 1
ATOM 565 N N . VAL A 1 78 ? 20.016 -21.453 -11.391 1 89.81 78 VAL A N 1
ATOM 566 C CA . VAL A 1 78 ? 21.328 -21.688 -11.984 1 89.81 78 VAL A CA 1
ATOM 567 C C . VAL A 1 78 ? 21.484 -20.812 -13.234 1 89.81 78 VAL A C 1
ATOM 569 O O . VAL A 1 78 ? 22.547 -20.812 -13.859 1 89.81 78 VAL A O 1
ATOM 572 N N . PHE A 1 79 ? 20.5 -20.016 -13.539 1 92.94 79 PHE A N 1
ATOM 573 C CA . PHE A 1 79 ? 20.516 -19.234 -14.773 1 92.94 79 PHE A CA 1
ATOM 574 C C . PHE A 1 79 ? 20.969 -17.812 -14.508 1 92.94 79 PHE A C 1
ATOM 576 O O . PHE A 1 79 ? 20.422 -17.125 -13.648 1 92.94 79 PHE A O 1
ATOM 583 N N . GLU A 1 80 ? 21.984 -17.406 -15.219 1 96.56 80 GLU A N 1
ATOM 584 C CA . GLU A 1 80 ? 22.312 -15.992 -15.258 1 96.56 80 GLU A CA 1
ATOM 585 C C . GLU A 1 80 ? 21.406 -15.227 -16.203 1 96.56 80 GLU A C 1
ATOM 587 O O . GLU A 1 80 ? 21 -15.75 -17.25 1 96.56 80 GLU A O 1
ATOM 592 N N . VAL A 1 81 ? 21.047 -14.023 -15.82 1 98.25 81 VAL A N 1
ATOM 593 C CA . VAL A 1 81 ? 20.281 -13.125 -16.688 1 98.25 81 VAL A CA 1
ATOM 594 C C . VAL A 1 81 ? 21.125 -11.93 -17.078 1 98.25 81 VAL A C 1
ATOM 596 O O . VAL A 1 81 ? 21.047 -10.867 -16.453 1 98.25 81 VAL A O 1
ATOM 599 N N . PRO A 1 82 ? 21.875 -12.07 -18.172 1 98.12 82 PRO A N 1
ATOM 600 C CA . PRO A 1 82 ? 22.875 -11.07 -18.531 1 98.12 82 PRO A CA 1
ATOM 601 C C . PRO A 1 82 ? 22.312 -9.656 -18.609 1 98.12 82 PRO A C 1
ATOM 603 O O . PRO A 1 82 ? 22.953 -8.703 -18.156 1 98.12 82 PRO A O 1
ATOM 606 N N . GLY A 1 83 ? 21.125 -9.492 -19.109 1 97.88 83 GLY A N 1
ATOM 607 C CA . GLY A 1 83 ? 20.516 -8.188 -19.297 1 97.88 83 GLY A CA 1
ATOM 608 C C . GLY A 1 83 ? 20.172 -7.504 -17.984 1 97.88 83 GLY A C 1
ATOM 609 O O . GLY A 1 83 ? 19.812 -6.324 -17.969 1 97.88 83 GLY A O 1
ATOM 610 N N . ASN A 1 84 ? 20.25 -8.234 -16.891 1 98.56 84 ASN A N 1
ATOM 611 C CA . ASN A 1 84 ? 19.938 -7.676 -15.586 1 98.56 84 ASN A CA 1
ATOM 612 C C . ASN A 1 84 ? 21.203 -7.438 -14.758 1 98.56 84 ASN A C 1
ATOM 614 O O . ASN A 1 84 ? 21.141 -6.922 -13.648 1 98.56 84 ASN A O 1
ATOM 618 N N . VAL A 1 85 ? 22.344 -7.848 -15.219 1 97.75 85 VAL A N 1
ATOM 619 C CA . VAL A 1 85 ? 23.594 -7.66 -14.5 1 97.75 85 VAL A CA 1
ATOM 620 C C . VAL A 1 85 ? 24.016 -6.195 -14.578 1 97.75 85 VAL A C 1
ATOM 622 O O . VAL A 1 85 ? 24.062 -5.613 -15.664 1 97.75 85 VAL A O 1
ATOM 625 N N . GLY A 1 86 ? 24.266 -5.59 -13.516 1 96.62 86 GLY A N 1
ATOM 626 C CA . GLY A 1 86 ? 24.828 -4.25 -13.469 1 96.62 86 GLY A CA 1
ATOM 627 C C . GLY A 1 86 ? 23.859 -3.176 -13.93 1 96.62 86 GLY A C 1
ATOM 628 O O . GLY A 1 86 ? 24.281 -2.188 -14.547 1 96.62 86 GLY A O 1
ATOM 629 N N . LEU A 1 87 ? 22.594 -3.354 -13.75 1 97.5 87 LEU A N 1
ATOM 630 C CA . LEU A 1 87 ? 21.625 -2.326 -14.117 1 97.5 87 LEU A CA 1
ATOM 631 C C . LEU A 1 87 ? 21.906 -1.025 -13.367 1 97.5 87 LEU A C 1
ATOM 633 O O . LEU A 1 87 ? 22.188 -1.041 -12.172 1 97.5 87 LEU A O 1
ATOM 637 N N . SER A 1 88 ? 21.875 0.126 -14.07 1 97.62 88 SER A N 1
ATOM 638 C CA . SER A 1 88 ? 22.016 1.437 -13.445 1 97.62 88 SER A CA 1
ATOM 639 C C . SER A 1 88 ? 20.75 1.827 -12.695 1 97.62 88 SER A C 1
ATOM 641 O O . SER A 1 88 ? 19.672 1.268 -12.938 1 97.62 88 SER A O 1
ATOM 643 N N . PRO A 1 89 ? 20.891 2.777 -11.797 1 97.31 89 PRO A N 1
ATOM 644 C CA . PRO A 1 89 ? 19.688 3.316 -11.156 1 97.31 89 PRO A CA 1
ATOM 645 C C . PRO A 1 89 ? 18.672 3.828 -12.164 1 97.31 89 PRO A C 1
ATOM 647 O O . PRO A 1 89 ? 17.453 3.678 -11.953 1 97.31 89 PRO A O 1
ATOM 650 N N . ALA A 1 90 ? 19.141 4.383 -13.219 1 97.38 90 ALA A N 1
ATOM 651 C CA . ALA A 1 90 ? 18.234 4.895 -14.25 1 97.38 90 ALA A CA 1
ATOM 652 C C . ALA A 1 90 ? 17.5 3.758 -14.945 1 97.38 90 ALA A C 1
ATOM 654 O O . ALA A 1 90 ? 16.312 3.891 -15.281 1 97.38 90 ALA A O 1
ATOM 655 N N . ASP A 1 91 ? 18.156 2.635 -15.18 1 97.5 91 ASP A N 1
ATOM 656 C CA . ASP A 1 91 ? 17.531 1.46 -15.773 1 97.5 91 ASP A CA 1
ATOM 657 C C . ASP A 1 91 ? 16.438 0.912 -14.852 1 97.5 91 ASP A C 1
ATOM 659 O O . ASP A 1 91 ? 15.336 0.594 -15.312 1 97.5 91 ASP A O 1
ATOM 663 N N . ARG A 1 92 ? 16.766 0.807 -13.633 1 98.38 92 ARG A N 1
ATOM 664 C CA . ARG A 1 92 ? 15.812 0.289 -12.656 1 98.38 92 ARG A CA 1
ATOM 665 C C . ARG A 1 92 ? 14.602 1.203 -12.539 1 98.38 92 ARG A C 1
ATOM 667 O O . ARG A 1 92 ? 13.461 0.729 -12.492 1 98.38 92 ARG A O 1
ATOM 674 N N . GLN A 1 93 ? 14.891 2.514 -12.492 1 98.44 93 GLN A N 1
ATOM 675 C CA . GLN A 1 93 ? 13.797 3.48 -12.445 1 98.44 93 GLN A CA 1
ATOM 676 C C . GLN A 1 93 ? 12.898 3.35 -13.672 1 98.44 93 GLN A C 1
ATOM 678 O O . GLN A 1 93 ? 11.672 3.375 -13.555 1 98.44 93 GLN A O 1
ATOM 683 N N . ARG A 1 94 ? 13.5 3.221 -14.812 1 98.19 94 ARG A N 1
ATOM 684 C CA . ARG A 1 94 ? 12.742 3.115 -16.047 1 98.19 94 ARG A CA 1
ATOM 685 C C . ARG A 1 94 ? 11.812 1.908 -16.031 1 98.19 94 ARG A C 1
ATOM 687 O O . ARG A 1 94 ? 10.625 2.025 -16.344 1 98.19 94 ARG A O 1
ATOM 694 N N . ARG A 1 95 ? 12.281 0.746 -15.656 1 98.69 95 ARG A N 1
ATOM 695 C CA . ARG A 1 95 ? 11.461 -0.464 -15.602 1 98.69 95 ARG A CA 1
ATOM 696 C C . ARG A 1 95 ? 10.391 -0.353 -14.516 1 98.69 95 ARG A C 1
ATOM 698 O O . ARG A 1 95 ? 9.266 -0.815 -14.703 1 98.69 95 ARG A O 1
ATOM 705 N N . THR A 1 96 ? 10.758 0.277 -13.422 1 98.81 96 THR A N 1
ATOM 706 C CA . THR A 1 96 ? 9.773 0.506 -12.359 1 98.81 96 THR A CA 1
ATOM 707 C C . THR A 1 96 ? 8.617 1.35 -12.875 1 98.81 96 THR A C 1
ATOM 709 O O . THR A 1 96 ? 7.449 1.008 -12.664 1 98.81 96 THR A O 1
ATOM 712 N N . GLU A 1 97 ? 8.914 2.389 -13.602 1 98.5 97 GLU A N 1
ATOM 713 C CA . GLU A 1 97 ? 7.906 3.324 -14.102 1 98.5 97 GLU A CA 1
ATOM 714 C C . GLU A 1 97 ? 7.059 2.689 -15.195 1 98.5 97 GLU A C 1
ATOM 716 O O . GLU A 1 97 ? 5.852 2.934 -15.281 1 98.5 97 GLU A O 1
ATOM 721 N N . LEU A 1 98 ? 7.668 1.88 -16 1 98.25 98 LEU A N 1
ATOM 722 C CA . LEU A 1 98 ? 6.984 1.357 -17.172 1 98.25 98 LEU A CA 1
ATOM 723 C C . LEU A 1 98 ? 6.188 0.104 -16.828 1 98.25 98 LEU A C 1
ATOM 725 O O . LEU A 1 98 ? 5.242 -0.251 -17.531 1 98.25 98 LEU A O 1
ATOM 729 N N . ILE A 1 99 ? 6.559 -0.597 -15.766 1 98.56 99 ILE A N 1
ATOM 730 C CA . ILE A 1 99 ? 6.012 -1.936 -15.562 1 98.56 99 ILE A CA 1
ATOM 731 C C . ILE A 1 99 ? 5.379 -2.029 -14.172 1 98.56 99 ILE A C 1
ATOM 733 O O . ILE A 1 99 ? 4.18 -2.275 -14.047 1 98.56 99 ILE A O 1
ATOM 737 N N . TYR A 1 100 ? 6.168 -1.788 -13.133 1 98.88 100 TYR A N 1
ATOM 738 C CA . TYR A 1 100 ? 5.746 -1.952 -11.75 1 98.88 100 TYR A CA 1
ATOM 739 C C . TYR A 1 100 ? 4.598 -1.01 -11.414 1 98.88 100 TYR A C 1
ATOM 741 O O . TYR A 1 100 ? 3.562 -1.441 -10.898 1 98.88 100 TYR A O 1
ATOM 749 N N . LEU A 1 101 ? 4.762 0.277 -11.703 1 98.81 101 LEU A N 1
ATOM 750 C CA . LEU A 1 101 ? 3.814 1.304 -11.273 1 98.81 101 LEU A CA 1
ATOM 751 C C . LEU A 1 101 ? 2.463 1.115 -11.953 1 98.81 101 LEU A C 1
ATOM 753 O O . LEU A 1 101 ? 1.426 1.086 -11.289 1 98.81 101 LEU A O 1
ATOM 757 N N . PRO A 1 102 ? 2.4 0.912 -13.312 1 98.44 102 PRO A N 1
ATOM 758 C CA . PRO A 1 102 ? 1.079 0.743 -13.922 1 98.44 102 PRO A CA 1
ATOM 759 C C . PRO A 1 102 ? 0.347 -0.495 -13.406 1 98.44 102 PRO A C 1
ATOM 761 O O . PRO A 1 102 ? -0.871 -0.459 -13.211 1 98.44 102 PRO A O 1
ATOM 764 N N . PHE A 1 103 ? 1.045 -1.616 -13.211 1 98.75 103 PHE A N 1
ATOM 765 C CA . PHE A 1 103 ? 0.406 -2.83 -12.711 1 98.75 103 PHE A CA 1
ATOM 766 C C . PHE A 1 103 ? -0.215 -2.592 -11.344 1 98.75 103 PHE A C 1
ATOM 768 O O . PHE A 1 103 ? -1.397 -2.871 -11.133 1 98.75 103 PHE A O 1
ATOM 775 N N . HIS A 1 104 ? 0.558 -2.035 -10.43 1 98.75 104 HIS A N 1
ATOM 776 C CA . HIS A 1 104 ? 0.081 -1.884 -9.055 1 98.75 104 HIS A CA 1
ATOM 777 C C . HIS A 1 104 ? -0.95 -0.765 -8.953 1 98.75 104 HIS A C 1
ATOM 779 O O . HIS A 1 104 ? -1.844 -0.815 -8.109 1 98.75 104 HIS A O 1
ATOM 785 N N . ALA A 1 105 ? -0.83 0.247 -9.836 1 98.44 105 ALA A N 1
ATOM 786 C CA . ALA A 1 105 ? -1.875 1.267 -9.875 1 98.44 105 ALA A CA 1
ATOM 787 C C . ALA A 1 105 ? -3.209 0.667 -10.312 1 98.44 105 ALA A C 1
ATOM 789 O O . ALA A 1 105 ? -4.258 0.992 -9.75 1 98.44 105 ALA A O 1
ATOM 790 N N . ALA A 1 106 ? -3.188 -0.216 -11.336 1 98.12 106 ALA A N 1
ATOM 791 C CA . ALA A 1 106 ? -4.41 -0.848 -11.82 1 98.12 106 ALA A CA 1
ATOM 792 C C . ALA A 1 106 ? -5.027 -1.747 -10.758 1 98.12 106 ALA A C 1
ATOM 794 O O . ALA A 1 106 ? -6.242 -1.724 -10.539 1 98.12 106 ALA A O 1
ATOM 795 N N . LEU A 1 107 ? -4.195 -2.51 -10.133 1 98.62 107 LEU A N 1
ATOM 796 C CA . LEU A 1 107 ? -4.668 -3.389 -9.07 1 98.62 107 LEU A CA 1
ATOM 797 C C . LEU A 1 107 ? -5.258 -2.58 -7.922 1 98.62 107 LEU A C 1
ATOM 799 O O . LEU A 1 107 ? -6.367 -2.867 -7.461 1 98.62 107 LEU A O 1
ATOM 803 N N . HIS A 1 108 ? -4.562 -1.575 -7.484 1 98.75 108 HIS A N 1
ATOM 804 C CA . HIS A 1 108 ? -5.027 -0.713 -6.402 1 98.75 108 HIS A CA 1
ATOM 805 C C . HIS A 1 108 ? -6.359 -0.06 -6.754 1 98.75 108 HIS A C 1
ATOM 807 O O . HIS A 1 108 ? -7.246 0.055 -5.902 1 98.75 108 HIS A O 1
ATOM 813 N N . ALA A 1 109 ? -6.48 0.382 -7.961 1 98.56 109 ALA A N 1
ATOM 814 C CA . ALA A 1 109 ? -7.715 1.033 -8.398 1 98.56 109 ALA A CA 1
ATOM 815 C C . ALA A 1 109 ? -8.906 0.095 -8.258 1 98.56 109 ALA A C 1
ATOM 817 O O . ALA A 1 109 ? -9.969 0.499 -7.781 1 98.56 109 ALA A O 1
ATOM 818 N N . GLU A 1 110 ? -8.742 -1.138 -8.672 1 98.25 110 GLU A N 1
ATOM 819 C CA . GLU A 1 110 ? -9.828 -2.104 -8.562 1 98.25 110 GLU A CA 1
ATOM 820 C C . GLU A 1 110 ? -10.195 -2.365 -7.105 1 98.25 110 GLU A C 1
ATOM 822 O O . GLU A 1 110 ? -11.375 -2.426 -6.758 1 98.25 110 GLU A O 1
ATOM 827 N N . ILE A 1 111 ? -9.227 -2.467 -6.285 1 98.69 111 ILE A N 1
ATOM 828 C CA . ILE A 1 111 ? -9.453 -2.699 -4.863 1 98.69 111 ILE A CA 1
ATOM 829 C C . ILE A 1 111 ? -10.188 -1.503 -4.254 1 98.69 111 ILE A C 1
ATOM 831 O O . ILE A 1 111 ? -11.188 -1.671 -3.553 1 98.69 111 ILE A O 1
ATOM 835 N N . ALA A 1 112 ? -9.672 -0.281 -4.539 1 98.69 112 ALA A N 1
ATOM 836 C CA . ALA A 1 112 ? -10.25 0.939 -3.982 1 98.69 112 ALA A CA 1
ATOM 837 C C . ALA A 1 112 ? -11.711 1.098 -4.402 1 98.69 112 ALA A C 1
ATOM 839 O O . ALA A 1 112 ? -12.539 1.555 -3.617 1 98.69 112 ALA A O 1
ATOM 840 N N . ARG A 1 113 ? -12.047 0.737 -5.664 1 97.94 113 ARG A N 1
ATOM 841 C CA . ARG A 1 113 ? -13.422 0.806 -6.156 1 97.94 113 ARG A CA 1
ATOM 842 C C . ARG A 1 113 ? -14.344 -0.107 -5.348 1 97.94 113 ARG A C 1
ATOM 844 O O . ARG A 1 113 ? -15.445 0.29 -4.973 1 97.94 113 ARG A O 1
ATOM 851 N N . LEU A 1 114 ? -13.891 -1.323 -5.125 1 97.88 114 LEU A N 1
ATOM 852 C CA . LEU A 1 114 ? -14.672 -2.273 -4.348 1 97.88 114 LEU A CA 1
ATOM 853 C C . LEU A 1 114 ? -14.844 -1.795 -2.908 1 97.88 114 LEU A C 1
ATOM 855 O O . LEU A 1 114 ? -15.93 -1.878 -2.344 1 97.88 114 LEU A O 1
ATOM 859 N N . LEU A 1 115 ? -13.781 -1.268 -2.316 1 98.44 115 LEU A N 1
ATOM 860 C CA . LEU A 1 115 ? -13.836 -0.727 -0.962 1 98.44 115 LEU A CA 1
ATOM 861 C C . LEU A 1 115 ? -14.836 0.418 -0.872 1 98.44 115 LEU A C 1
ATOM 863 O O . LEU A 1 115 ? -15.633 0.483 0.071 1 98.44 115 LEU A O 1
ATOM 867 N N . ALA A 1 116 ? -14.797 1.323 -1.841 1 98.06 116 ALA A N 1
ATOM 868 C CA . ALA A 1 116 ? -15.688 2.48 -1.862 1 98.06 116 ALA A CA 1
ATOM 869 C C . ALA A 1 116 ? -17.141 2.045 -1.881 1 98.06 116 ALA A C 1
ATOM 871 O O . ALA A 1 116 ? -18.016 2.736 -1.338 1 98.06 116 ALA A O 1
ATOM 872 N N . LYS A 1 117 ? -17.422 0.897 -2.469 1 96.94 117 LYS A N 1
ATOM 873 C CA . LYS A 1 117 ? -18.797 0.389 -2.598 1 96.94 117 LYS A CA 1
ATOM 874 C C . LYS A 1 117 ? -19.172 -0.454 -1.386 1 96.94 117 LYS A C 1
ATOM 876 O O . LYS A 1 117 ? -20.25 -1.055 -1.36 1 96.94 117 LYS A O 1
ATOM 881 N N . GLY A 1 118 ? -18.281 -0.561 -0.448 1 95.5 118 GLY A N 1
ATOM 882 C CA . GLY A 1 118 ? -18.578 -1.337 0.749 1 95.5 118 GLY A CA 1
ATOM 883 C C . GLY A 1 118 ? -18.484 -2.834 0.526 1 95.5 118 GLY A C 1
ATOM 884 O O . GLY A 1 118 ? -19.156 -3.611 1.205 1 95.5 118 GLY A O 1
ATOM 885 N N . ARG A 1 119 ? -17.719 -3.229 -0.482 1 95.38 119 ARG A N 1
ATOM 886 C CA . ARG A 1 119 ? -17.516 -4.633 -0.82 1 95.38 119 ARG A CA 1
ATOM 887 C C . ARG A 1 119 ? -16.031 -5 -0.778 1 95.38 119 ARG A C 1
ATOM 889 O O . ARG A 1 119 ? -15.43 -5.293 -1.813 1 95.38 119 ARG A O 1
ATOM 896 N N . PRO A 1 120 ? -15.484 -5.02 0.434 1 96.75 120 PRO A N 1
ATOM 897 C CA . PRO A 1 120 ? -14.055 -5.355 0.514 1 96.75 120 PRO A CA 1
ATOM 898 C C . PRO A 1 120 ? -13.734 -6.707 -0.115 1 96.75 120 PRO A C 1
ATOM 900 O O . PRO A 1 120 ? -14.359 -7.715 0.224 1 96.75 120 PRO A O 1
ATOM 903 N N . PRO A 1 121 ? -12.766 -6.734 -0.958 1 97.5 121 PRO A N 1
ATOM 904 C CA . PRO A 1 121 ? -12.406 -8.008 -1.586 1 97.5 121 PRO A CA 1
ATOM 905 C C . PRO A 1 121 ? -11.5 -8.867 -0.705 1 97.5 121 PRO A C 1
ATOM 907 O O . PRO A 1 121 ? -10.875 -8.359 0.228 1 97.5 121 PRO A O 1
ATOM 910 N N . VAL A 1 122 ? -11.508 -10.148 -0.975 1 98.31 122 VAL A N 1
ATOM 911 C CA . VAL A 1 122 ? -10.43 -11.055 -0.572 1 98.31 122 VAL A CA 1
ATOM 912 C C . VAL A 1 122 ? -9.398 -11.156 -1.692 1 98.31 122 VAL A C 1
ATOM 914 O O . VAL A 1 122 ? -9.758 -11.336 -2.859 1 98.31 122 VAL A O 1
ATOM 917 N N . ILE A 1 123 ? -8.133 -11 -1.319 1 98.81 123 ILE A N 1
ATOM 918 C CA . ILE A 1 123 ? -7.094 -10.992 -2.342 1 98.81 123 ILE A CA 1
ATOM 919 C C . ILE A 1 123 ? -6.461 -12.383 -2.445 1 98.81 123 ILE A C 1
ATOM 921 O O . ILE A 1 123 ? -5.953 -12.914 -1.455 1 98.81 123 ILE A O 1
ATOM 925 N N . VAL A 1 124 ? -6.496 -13 -3.576 1 98.94 124 VAL A N 1
ATOM 926 C CA . VAL A 1 124 ? -5.883 -14.289 -3.857 1 98.94 124 VAL A CA 1
ATOM 927 C C . VAL A 1 124 ? -4.859 -14.148 -4.984 1 98.94 124 VAL A C 1
ATOM 929 O O . VAL A 1 124 ? -5.227 -13.867 -6.129 1 98.94 124 VAL A O 1
ATOM 932 N N . THR A 1 125 ? -3.617 -14.273 -4.652 1 98.94 125 THR A N 1
ATOM 933 C CA . THR A 1 125 ? -2.617 -14.305 -5.715 1 98.94 125 THR A CA 1
ATOM 934 C C . THR A 1 125 ? -2.295 -15.742 -6.105 1 98.94 125 THR A C 1
ATOM 936 O O . THR A 1 125 ? -2.281 -16.641 -5.258 1 98.94 125 THR A O 1
ATOM 939 N N . VAL A 1 126 ? -2.107 -15.992 -7.375 1 98.94 126 VAL A N 1
ATOM 940 C CA . VAL A 1 126 ? -1.912 -17.344 -7.91 1 98.94 126 VAL A CA 1
ATOM 941 C C . VAL A 1 126 ? -0.522 -17.453 -8.531 1 98.94 126 VAL A C 1
ATOM 943 O O . VAL A 1 126 ? -0.17 -16.672 -9.422 1 98.94 126 VAL A O 1
ATOM 946 N N . HIS A 1 127 ? 0.244 -18.359 -8.047 1 98.88 127 HIS A N 1
ATOM 947 C CA . HIS A 1 127 ? 1.601 -18.641 -8.492 1 98.88 127 HIS A CA 1
ATOM 948 C C . HIS A 1 127 ? 1.8 -20.141 -8.711 1 98.88 127 HIS A C 1
ATOM 950 O O . HIS A 1 127 ? 0.969 -20.953 -8.289 1 98.88 127 HIS A O 1
ATOM 956 N N . SER A 1 128 ? 2.873 -20.484 -9.422 1 98.75 128 SER A N 1
ATOM 957 C CA . SER A 1 128 ? 3.318 -21.859 -9.516 1 98.75 128 SER A CA 1
ATOM 958 C C . SER A 1 128 ? 4.832 -21.969 -9.344 1 98.75 128 SER A C 1
ATOM 960 O O . SER A 1 128 ? 5.543 -20.969 -9.438 1 98.75 128 SER A O 1
ATOM 962 N N . PHE A 1 129 ? 5.254 -23.141 -8.977 1 97.94 129 PHE A N 1
ATOM 963 C CA . PHE A 1 129 ? 6.676 -23.391 -8.773 1 97.94 129 PHE A CA 1
ATOM 964 C C . PHE A 1 129 ? 7.09 -24.703 -9.406 1 97.94 129 PHE A C 1
ATOM 966 O O . PHE A 1 129 ? 6.246 -25.562 -9.68 1 97.94 129 PHE A O 1
ATOM 973 N N . THR A 1 130 ? 8.328 -24.844 -9.656 1 97 130 THR A N 1
ATOM 974 C CA . THR A 1 130 ? 8.859 -26.047 -10.297 1 97 130 THR A CA 1
ATOM 975 C C . THR A 1 130 ? 8.938 -27.188 -9.297 1 97 130 THR A C 1
ATOM 977 O O . THR A 1 130 ? 9.219 -26.984 -8.117 1 97 130 THR A O 1
ATOM 980 N N . PRO A 1 131 ? 8.734 -28.438 -9.758 1 97.25 131 PRO A N 1
ATOM 981 C CA . PRO A 1 131 ? 8.781 -29.594 -8.867 1 97.25 131 PRO A CA 1
ATOM 982 C C . PRO A 1 131 ? 10.188 -29.906 -8.383 1 97.25 131 PRO A C 1
ATOM 984 O O . PRO A 1 131 ? 10.359 -30.578 -7.355 1 97.25 131 PRO A O 1
ATOM 987 N N . VAL A 1 132 ? 11.156 -29.469 -9.172 1 95.56 132 VAL A N 1
ATOM 988 C CA . VAL A 1 132 ? 12.555 -29.719 -8.828 1 95.56 132 VAL A CA 1
ATOM 989 C C . VAL A 1 132 ? 13.281 -28.375 -8.656 1 95.56 132 VAL A C 1
ATOM 991 O O . VAL A 1 132 ? 13.234 -27.531 -9.547 1 95.56 132 VAL A O 1
ATOM 994 N N . TYR A 1 133 ? 13.898 -28.156 -7.52 1 92.62 133 TYR A N 1
ATOM 995 C CA . TYR A 1 133 ? 14.656 -26.953 -7.184 1 92.62 133 TYR A CA 1
ATOM 996 C C . TYR A 1 133 ? 16.078 -27.312 -6.762 1 92.62 133 TYR A C 1
ATOM 998 O O . TYR A 1 133 ? 16.281 -28.031 -5.785 1 92.62 133 TYR A O 1
ATOM 1006 N N . TYR A 1 134 ? 17 -26.812 -7.461 1 91.94 134 TYR A N 1
ATOM 1007 C CA . TYR A 1 134 ? 18.406 -27.156 -7.266 1 91.94 134 TYR A CA 1
ATOM 1008 C C . TYR A 1 134 ? 18.578 -28.672 -7.184 1 91.94 134 TYR A C 1
ATOM 1010 O O . TYR A 1 134 ? 19.25 -29.172 -6.281 1 91.94 134 TYR A O 1
ATOM 1018 N N . GLY A 1 135 ? 17.891 -29.328 -8 1 92 135 GLY A N 1
ATOM 1019 C CA . GLY A 1 135 ? 18.047 -30.766 -8.148 1 92 135 GLY A CA 1
ATOM 1020 C C . GLY A 1 135 ? 17.25 -31.547 -7.121 1 92 135 GLY A C 1
ATOM 1021 O O . GLY A 1 135 ? 17.203 -32.781 -7.164 1 92 135 GLY A O 1
ATOM 1022 N N . GLN A 1 136 ? 16.547 -30.922 -6.254 1 94.56 136 GLN A N 1
ATOM 1023 C CA . GLN A 1 136 ? 15.789 -31.594 -5.203 1 94.56 136 GLN A CA 1
ATOM 1024 C C . GLN A 1 136 ? 14.289 -31.531 -5.48 1 94.56 136 GLN A C 1
ATOM 1026 O O . GLN A 1 136 ? 13.75 -30.469 -5.789 1 94.56 136 GLN A O 1
ATOM 1031 N N . HIS A 1 137 ? 13.734 -32.656 -5.371 1 96.44 137 HIS A N 1
ATOM 1032 C CA . HIS A 1 137 ? 12.297 -32.75 -5.578 1 96.44 137 HIS A CA 1
ATOM 1033 C C . HIS A 1 137 ? 11.539 -32.125 -4.402 1 96.44 137 HIS A C 1
ATOM 1035 O O . HIS A 1 137 ? 11.883 -32.375 -3.244 1 96.44 137 HIS A O 1
ATOM 1041 N N . ARG A 1 138 ? 10.539 -31.359 -4.703 1 96.25 138 ARG A N 1
ATOM 1042 C CA . ARG A 1 138 ? 9.688 -30.734 -3.691 1 96.25 138 ARG A CA 1
ATOM 1043 C C . ARG A 1 138 ? 8.406 -31.531 -3.488 1 96.25 138 ARG A C 1
ATOM 1045 O O . ARG A 1 138 ? 7.633 -31.719 -4.434 1 96.25 138 ARG A O 1
ATOM 1052 N N . GLU A 1 139 ? 8.133 -31.906 -2.275 1 96.94 139 GLU A N 1
ATOM 1053 C CA . GLU A 1 139 ? 6.98 -32.75 -1.944 1 96.94 139 GLU A CA 1
ATOM 1054 C C . GLU A 1 139 ? 5.688 -31.922 -1.945 1 96.94 139 GLU A C 1
ATOM 1056 O O . GLU A 1 139 ? 4.625 -32.438 -2.291 1 96.94 139 GLU A O 1
ATOM 1061 N N . VAL A 1 140 ? 5.816 -30.688 -1.528 1 98.31 140 VAL A N 1
ATOM 1062 C CA . VAL A 1 140 ? 4.641 -29.828 -1.447 1 98.31 140 VAL A CA 1
ATOM 1063 C C . VAL A 1 140 ? 4.012 -29.672 -2.83 1 98.31 140 VAL A C 1
ATOM 1065 O O . VAL A 1 140 ? 4.719 -29.516 -3.828 1 98.31 140 VAL A O 1
ATOM 1068 N N . GLU A 1 141 ? 2.746 -29.875 -2.877 1 98.81 141 GLU A N 1
ATOM 1069 C CA . GLU A 1 141 ? 2.01 -29.719 -4.129 1 98.81 141 GLU A CA 1
ATOM 1070 C C . GLU A 1 141 ? 1.258 -28.391 -4.164 1 98.81 141 GLU A C 1
ATOM 1072 O O . GLU A 1 141 ? 1.118 -27.766 -5.223 1 98.81 141 GLU A O 1
ATOM 1077 N N . LEU A 1 142 ? 0.755 -27.969 -3.061 1 98.88 142 LEU A N 1
ATOM 1078 C CA . LEU A 1 142 ? 0.051 -26.688 -2.9 1 98.88 142 LEU A CA 1
ATOM 1079 C C . LEU A 1 142 ? 0.565 -25.938 -1.682 1 98.88 142 LEU A C 1
ATOM 1081 O O . LEU A 1 142 ? 0.311 -26.344 -0.543 1 98.88 142 LEU A O 1
ATOM 1085 N N . GLY A 1 143 ? 1.32 -24.891 -1.958 1 98.75 143 GLY A N 1
ATOM 1086 C CA . GLY A 1 143 ? 1.703 -23.969 -0.899 1 98.75 143 GLY A CA 1
ATOM 1087 C C . GLY A 1 143 ? 0.667 -22.891 -0.641 1 98.75 143 GLY A C 1
ATOM 1088 O O . GLY A 1 143 ? 0.089 -22.328 -1.58 1 98.75 143 GLY A O 1
ATOM 1089 N N . ILE A 1 144 ? 0.38 -22.656 0.56 1 98.88 144 ILE A N 1
ATOM 1090 C CA . ILE A 1 144 ? -0.54 -21.625 1.012 1 98.88 144 ILE A CA 1
ATOM 1091 C C . ILE A 1 144 ? 0.212 -20.594 1.858 1 98.88 144 ILE A C 1
ATOM 1093 O O . ILE A 1 144 ? 0.667 -20.906 2.961 1 98.88 144 ILE A O 1
ATOM 1097 N N . ILE A 1 145 ? 0.308 -19.422 1.324 1 98.69 145 ILE A N 1
ATOM 1098 C CA . ILE A 1 145 ? 1.21 -18.438 1.912 1 98.69 145 ILE A CA 1
ATOM 1099 C C . ILE A 1 145 ? 0.426 -17.188 2.299 1 98.69 145 ILE A C 1
ATOM 1101 O O . ILE A 1 145 ? -0.486 -16.766 1.58 1 98.69 145 ILE A O 1
ATOM 1105 N N . HIS A 1 146 ? 0.693 -16.609 3.436 1 98.31 146 HIS A N 1
ATOM 1106 C CA . HIS A 1 146 ? 0.071 -15.359 3.881 1 98.31 146 HIS A CA 1
ATOM 1107 C C . HIS A 1 146 ? 1.122 -14.312 4.238 1 98.31 146 HIS A C 1
ATOM 1109 O O . HIS A 1 146 ? 2.295 -14.648 4.422 1 98.31 146 HIS A O 1
ATOM 1115 N N . ASP A 1 147 ? 0.796 -13.102 4.223 1 97 147 ASP A N 1
ATOM 1116 C CA . ASP A 1 147 ? 1.604 -12.023 4.785 1 97 147 ASP A CA 1
ATOM 1117 C C . ASP A 1 147 ? 1.292 -11.812 6.266 1 97 147 ASP A C 1
ATOM 1119 O O . ASP A 1 147 ? 1.438 -12.734 7.07 1 97 147 ASP A O 1
ATOM 1123 N N . ALA A 1 148 ? 0.7 -10.648 6.688 1 94.31 148 ALA A N 1
ATOM 1124 C CA . ALA A 1 148 ? 0.543 -10.312 8.102 1 94.31 148 ALA A CA 1
ATOM 1125 C C . ALA A 1 148 ? -0.636 -11.062 8.711 1 94.31 148 ALA A C 1
ATOM 1127 O O . ALA A 1 148 ? -0.585 -11.477 9.875 1 94.31 148 ALA A O 1
ATOM 1128 N N . ASP A 1 149 ? -1.738 -11.281 8.039 1 97.06 149 ASP A N 1
ATOM 1129 C CA . ASP A 1 149 ? -2.957 -11.914 8.539 1 97.06 149 ASP A CA 1
ATOM 1130 C C . ASP A 1 149 ? -3.07 -13.352 8.039 1 97.06 149 ASP A C 1
ATOM 1132 O O . ASP A 1 149 ? -3.318 -13.578 6.852 1 97.06 149 ASP A O 1
ATOM 1136 N N . PRO A 1 150 ? -2.982 -14.297 8.859 1 98.19 150 PRO A N 1
ATOM 1137 C CA . PRO A 1 150 ? -2.99 -15.703 8.445 1 98.19 150 PRO A CA 1
ATOM 1138 C C . PRO A 1 150 ? -4.402 -16.281 8.352 1 98.19 150 PRO A C 1
ATOM 1140 O O . PRO A 1 150 ? -4.578 -17.406 7.898 1 98.19 150 PRO A O 1
ATOM 1143 N N . THR A 1 151 ? -5.395 -15.508 8.734 1 98.62 151 THR A N 1
ATOM 1144 C CA . THR A 1 151 ? -6.727 -16.031 9.008 1 98.62 151 THR A CA 1
ATOM 1145 C C . THR A 1 151 ? -7.273 -16.781 7.789 1 98.62 151 THR A C 1
ATOM 1147 O O . THR A 1 151 ? -7.633 -17.953 7.887 1 98.62 151 THR A O 1
ATOM 1150 N N . PHE A 1 152 ? -7.285 -16.172 6.637 1 98.75 152 PHE A N 1
ATOM 1151 C CA . PHE A 1 152 ? -7.844 -16.781 5.441 1 98.75 152 PHE A CA 1
ATOM 1152 C C . PHE A 1 152 ? -6.945 -17.906 4.941 1 98.75 152 PHE A C 1
ATOM 1154 O O . PHE A 1 152 ? -7.434 -18.969 4.535 1 98.75 152 PHE A O 1
ATOM 1161 N N . ALA A 1 153 ? -5.648 -17.703 5 1 98.81 153 ALA A N 1
ATOM 1162 C CA . ALA A 1 153 ? -4.703 -18.719 4.551 1 98.81 153 ALA A CA 1
ATOM 1163 C C . ALA A 1 153 ? -4.855 -20 5.367 1 98.81 153 ALA A C 1
ATOM 1165 O O . ALA A 1 153 ? -4.84 -21.109 4.812 1 98.81 153 ALA A O 1
ATOM 1166 N N . GLU A 1 154 ? -5.004 -19.844 6.633 1 98.81 154 GLU A N 1
ATOM 1167 C CA . GLU A 1 154 ? -5.184 -21.016 7.496 1 98.81 154 GLU A CA 1
ATOM 1168 C C . GLU A 1 154 ? -6.488 -21.734 7.18 1 98.81 154 GLU A C 1
ATOM 1170 O O . GLU A 1 154 ? -6.543 -22.969 7.203 1 98.81 154 GLU A O 1
ATOM 1175 N N . ALA A 1 155 ? -7.512 -20.953 6.906 1 98.88 155 ALA A N 1
ATOM 1176 C CA . ALA A 1 155 ? -8.781 -21.547 6.5 1 98.88 155 ALA A CA 1
ATOM 1177 C C . ALA A 1 155 ? -8.633 -22.281 5.172 1 98.88 155 ALA A C 1
ATOM 1179 O O . ALA A 1 155 ? -9.156 -23.391 5.008 1 98.88 155 ALA A O 1
ATOM 1180 N N . VAL A 1 156 ? -7.93 -21.719 4.23 1 98.88 156 VAL A N 1
ATOM 1181 C CA . VAL A 1 156 ? -7.699 -22.344 2.932 1 98.88 156 VAL A CA 1
ATOM 1182 C C . VAL A 1 156 ? -6.934 -23.656 3.115 1 98.88 156 VAL A C 1
ATOM 1184 O O . VAL A 1 156 ? -7.27 -24.656 2.498 1 98.88 156 VAL A O 1
ATOM 1187 N N . LEU A 1 157 ? -5.926 -23.594 3.967 1 98.88 157 LEU A N 1
ATOM 1188 C CA . LEU A 1 157 ? -5.156 -24.797 4.23 1 98.88 157 LEU A CA 1
ATOM 1189 C C . LEU A 1 157 ? -6.059 -25.922 4.75 1 98.88 157 LEU A C 1
ATOM 1191 O O . LEU A 1 157 ? -6.012 -27.047 4.254 1 98.88 157 LEU A O 1
ATOM 1195 N N . ALA A 1 158 ? -6.832 -25.594 5.727 1 98.75 158 ALA A N 1
ATOM 1196 C CA . ALA A 1 158 ? -7.711 -26.594 6.336 1 98.75 158 ALA A CA 1
ATOM 1197 C C . ALA A 1 158 ? -8.664 -27.188 5.305 1 98.75 158 ALA A C 1
ATOM 1199 O O . ALA A 1 158 ? -8.836 -28.406 5.238 1 98.75 158 ALA A O 1
ATOM 1200 N N . GLU A 1 159 ? -9.258 -26.344 4.516 1 98.81 159 GLU A N 1
ATOM 1201 C CA . GLU A 1 159 ? -10.219 -26.812 3.523 1 98.81 159 GLU A CA 1
ATOM 1202 C C . GLU A 1 159 ? -9.531 -27.594 2.408 1 98.81 159 GLU A C 1
ATOM 1204 O O . GLU A 1 159 ? -10.086 -28.562 1.893 1 98.81 159 GLU A O 1
ATOM 1209 N N . ALA A 1 160 ? -8.344 -27.156 1.993 1 98.81 160 ALA A N 1
ATOM 1210 C CA . ALA A 1 160 ? -7.602 -27.859 0.957 1 98.81 160 ALA A CA 1
ATOM 1211 C C . ALA A 1 160 ? -7.242 -29.281 1.413 1 98.81 160 ALA A C 1
ATOM 1213 O O . ALA A 1 160 ? -7.359 -30.234 0.644 1 98.81 160 ALA A O 1
ATOM 1214 N N . GLN A 1 161 ? -6.809 -29.391 2.605 1 98.38 161 GLN A N 1
ATOM 1215 C CA . GLN A 1 161 ? -6.449 -30.688 3.16 1 98.38 161 GLN A CA 1
ATOM 1216 C C . GLN A 1 161 ? -7.664 -31.609 3.242 1 98.38 161 GLN A C 1
ATOM 1218 O O . GLN A 1 161 ? -7.543 -32.812 3.076 1 98.38 161 GLN A O 1
ATOM 1223 N N . SER A 1 162 ? -8.781 -31.031 3.439 1 98 162 SER A N 1
ATOM 1224 C CA . SER A 1 162 ? -10.016 -31.797 3.6 1 98 162 SER A CA 1
ATOM 1225 C C . SER A 1 162 ? -10.617 -32.156 2.248 1 98 162 SER A C 1
ATOM 1227 O O . SER A 1 162 ? -11.164 -33.25 2.078 1 98 162 SER A O 1
ATOM 1229 N N . LEU A 1 163 ? -10.5 -31.266 1.263 1 98 163 LEU A N 1
ATOM 1230 C CA . LEU A 1 163 ? -11.32 -31.375 0.062 1 98 163 LEU A CA 1
ATOM 1231 C C . LEU A 1 163 ? -10.484 -31.844 -1.128 1 98 163 LEU A C 1
ATOM 1233 O O . LEU A 1 163 ? -11.031 -32.188 -2.172 1 98 163 LEU A O 1
ATOM 1237 N N . THR A 1 164 ? -9.227 -31.734 -0.885 1 97.75 164 THR A N 1
ATOM 1238 C CA . THR A 1 164 ? -8.367 -32.125 -1.985 1 97.75 164 THR A CA 1
ATOM 1239 C C . THR A 1 164 ? -7.414 -33.25 -1.544 1 97.75 164 THR A C 1
ATOM 1241 O O . THR A 1 164 ? -7.32 -33.562 -0.354 1 97.75 164 THR A O 1
ATOM 1244 N N . GLY A 1 165 ? -6.738 -33.938 -2.41 1 96.88 165 GLY A N 1
ATOM 1245 C CA . GLY A 1 165 ? -5.723 -34.969 -2.139 1 96.88 165 GLY A CA 1
ATOM 1246 C C . GLY A 1 165 ? -4.309 -34.438 -2.275 1 96.88 165 GLY A C 1
ATOM 1247 O O . GLY A 1 165 ? -3.35 -35.219 -2.285 1 96.88 165 GLY A O 1
ATOM 1248 N N . LEU A 1 166 ? -4.199 -33.125 -2.307 1 98.56 166 LEU A N 1
ATOM 1249 C CA . LEU A 1 166 ? -2.898 -32.5 -2.527 1 98.56 166 LEU A CA 1
ATOM 1250 C C . LEU A 1 166 ? -2.092 -32.469 -1.233 1 98.56 166 LEU A C 1
ATOM 1252 O O . LEU A 1 166 ? -2.662 -32.344 -0.145 1 98.56 166 LEU A O 1
ATOM 1256 N N . THR A 1 167 ? -0.782 -32.531 -1.337 1 98.69 167 THR A N 1
ATOM 1257 C CA . THR A 1 167 ? 0.103 -32.188 -0.228 1 98.69 167 THR A CA 1
ATOM 1258 C C . THR A 1 167 ? 0.166 -30.688 -0.026 1 98.69 167 THR A C 1
ATOM 1260 O O . THR A 1 167 ? 0.895 -29.984 -0.736 1 98.69 167 THR A O 1
ATOM 1263 N N . CYS A 1 168 ? -0.595 -30.203 0.973 1 98.75 168 CYS A N 1
ATOM 1264 C CA . CYS A 1 168 ? -0.72 -28.781 1.232 1 98.75 168 CYS A CA 1
ATOM 1265 C C . CYS A 1 168 ? 0.111 -28.375 2.443 1 98.75 168 CYS A C 1
ATOM 1267 O O . CYS A 1 168 ? 0.155 -29.094 3.441 1 98.75 168 CYS A O 1
ATOM 1269 N N . ARG A 1 169 ? 0.81 -27.281 2.33 1 98.38 169 ARG A N 1
ATOM 1270 C CA . ARG A 1 169 ? 1.618 -26.766 3.434 1 98.38 169 ARG A CA 1
ATOM 1271 C C . ARG A 1 169 ? 1.471 -25.266 3.566 1 98.38 169 ARG A C 1
ATOM 1273 O O . ARG A 1 169 ? 1.298 -24.562 2.568 1 98.38 169 ARG A O 1
ATOM 1280 N N . LEU A 1 170 ? 1.514 -24.797 4.812 1 98.38 170 LEU A N 1
ATOM 1281 C CA . LEU A 1 170 ? 1.496 -23.375 5.09 1 98.38 170 LEU A CA 1
ATOM 1282 C C . LEU A 1 170 ? 2.893 -22.766 4.953 1 98.38 170 LEU A C 1
ATOM 1284 O O . LEU A 1 170 ? 3.861 -23.312 5.492 1 98.38 170 LEU A O 1
ATOM 1288 N N . ASN A 1 171 ? 3.002 -21.672 4.18 1 97.88 171 ASN A N 1
ATOM 1289 C CA . ASN A 1 171 ? 4.242 -20.938 4.008 1 97.88 171 ASN A CA 1
ATOM 1290 C C . ASN A 1 171 ? 5.359 -21.812 3.459 1 97.88 171 ASN A C 1
ATOM 1292 O O . ASN A 1 171 ? 6.473 -21.828 3.988 1 97.88 171 ASN A O 1
ATOM 1296 N N . GLU A 1 172 ? 4.973 -22.594 2.516 1 96.25 172 GLU A N 1
ATOM 1297 C CA . GLU A 1 172 ? 5.863 -23.391 1.682 1 96.25 172 GLU A CA 1
ATOM 1298 C C . GLU A 1 172 ? 5.457 -23.312 0.212 1 96.25 172 GLU A C 1
ATOM 1300 O O . GLU A 1 172 ? 4.281 -23.125 -0.103 1 96.25 172 GLU A O 1
ATOM 1305 N N . PRO A 1 173 ? 6.375 -23.531 -0.768 1 95.56 173 PRO A N 1
ATOM 1306 C CA . PRO A 1 173 ? 7.805 -23.75 -0.537 1 95.56 173 PRO A CA 1
ATOM 1307 C C . PRO A 1 173 ? 8.539 -22.469 -0.154 1 95.56 173 PRO A C 1
ATOM 1309 O O . PRO A 1 173 ? 9.75 -22.5 0.082 1 95.56 173 PRO A O 1
ATOM 1312 N N . TYR A 1 174 ? 7.879 -21.328 -0.128 1 92.19 174 TYR A N 1
ATOM 1313 C CA . TYR A 1 174 ? 8.391 -20.047 0.312 1 92.19 174 TYR A CA 1
ATOM 1314 C C . TYR A 1 174 ? 7.598 -19.516 1.5 1 92.19 174 TYR A C 1
ATOM 1316 O O . TYR A 1 174 ? 6.555 -20.062 1.854 1 92.19 174 TYR A O 1
ATOM 1324 N N . SER A 1 175 ? 8.219 -18.531 2.162 1 87.38 175 SER A N 1
ATOM 1325 C CA . SER A 1 175 ? 7.484 -17.859 3.229 1 87.38 175 SER A CA 1
ATOM 1326 C C . SER A 1 175 ? 7.559 -16.344 3.076 1 87.38 175 SER A C 1
ATOM 1328 O O . SER A 1 175 ? 8.367 -15.828 2.293 1 87.38 175 SER A O 1
ATOM 1330 N N . ALA A 1 176 ? 6.688 -15.68 3.799 1 84.25 176 ALA A N 1
ATOM 1331 C CA . ALA A 1 176 ? 6.691 -14.219 3.797 1 84.25 176 ALA A CA 1
ATOM 1332 C C . ALA A 1 176 ? 8.078 -13.672 4.121 1 84.25 176 ALA A C 1
ATOM 1334 O O . ALA A 1 176 ? 8.484 -12.625 3.604 1 84.25 176 ALA A O 1
ATOM 1335 N N . ALA A 1 177 ? 8.883 -14.344 4.898 1 83.75 177 ALA A N 1
ATOM 1336 C CA . ALA A 1 177 ? 10.234 -13.945 5.281 1 83.75 177 ALA A CA 1
ATOM 1337 C C . ALA A 1 177 ? 11.148 -13.891 4.066 1 83.75 177 ALA A C 1
ATOM 1339 O O . ALA A 1 177 ? 12.164 -13.188 4.074 1 83.75 177 ALA A O 1
ATOM 1340 N N . ASP A 1 178 ? 10.656 -14.531 3.037 1 87.62 178 ASP A N 1
ATOM 1341 C CA . ASP A 1 178 ? 11.43 -14.555 1.8 1 87.62 178 ASP A CA 1
ATOM 1342 C C . ASP A 1 178 ? 11.055 -13.383 0.898 1 87.62 178 ASP A C 1
ATOM 1344 O O . ASP A 1 178 ? 11.57 -13.258 -0.216 1 87.62 178 ASP A O 1
ATOM 1348 N N . GLY A 1 179 ? 10.18 -12.539 1.336 1 91.94 179 GLY A N 1
ATOM 1349 C CA . GLY A 1 179 ? 9.789 -11.359 0.582 1 91.94 179 GLY A CA 1
ATOM 1350 C C . GLY A 1 179 ? 8.859 -11.664 -0.575 1 91.94 179 GLY A C 1
ATOM 1351 O O . GLY A 1 179 ? 8.727 -10.867 -1.502 1 91.94 179 GLY A O 1
ATOM 1352 N N . VAL A 1 180 ? 8.227 -12.836 -0.527 1 94.94 180 VAL A N 1
ATOM 1353 C CA . VAL A 1 180 ? 7.484 -13.289 -1.696 1 94.94 180 VAL A CA 1
ATOM 13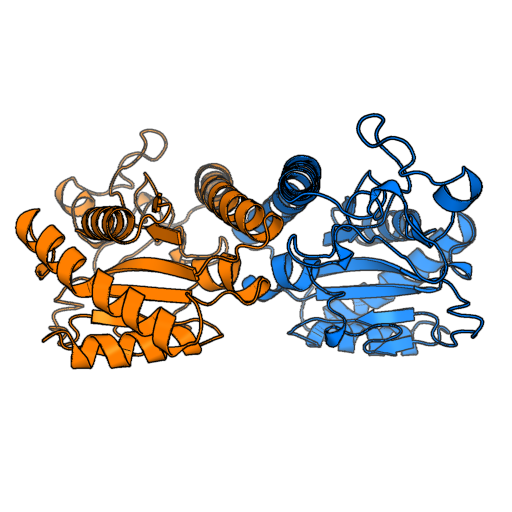54 C C . VAL A 1 180 ? 6.043 -12.781 -1.619 1 94.94 180 VAL A C 1
ATOM 1356 O O . VAL A 1 180 ? 5.223 -13.094 -2.484 1 94.94 180 VAL A O 1
ATOM 1359 N N . THR A 1 181 ? 5.715 -11.992 -0.576 1 97.88 181 THR A N 1
ATOM 1360 C CA . THR A 1 181 ? 4.328 -11.57 -0.406 1 97.88 181 THR A CA 1
ATOM 1361 C C . THR A 1 181 ? 4.191 -10.062 -0.616 1 97.88 181 THR A C 1
ATOM 1363 O O . THR A 1 181 ? 3.375 -9.414 0.038 1 97.88 181 THR A O 1
ATOM 1366 N N . HIS A 1 182 ? 5.012 -9.492 -1.483 1 98.44 182 HIS A N 1
ATOM 1367 C CA . HIS A 1 182 ? 5.023 -8.047 -1.673 1 98.44 182 HIS A CA 1
ATOM 1368 C C . HIS A 1 182 ? 3.654 -7.539 -2.111 1 98.44 182 HIS A C 1
ATOM 1370 O O . HIS A 1 182 ? 3.156 -6.547 -1.574 1 98.44 182 HIS A O 1
ATOM 1376 N N . THR A 1 183 ? 3.025 -8.203 -3.111 1 98.75 183 THR A N 1
ATOM 1377 C CA . THR A 1 183 ? 1.722 -7.77 -3.602 1 98.75 183 THR A CA 1
ATOM 1378 C C . THR A 1 183 ? 0.693 -7.77 -2.475 1 98.75 183 THR A C 1
ATOM 1380 O O . THR A 1 183 ? -0.087 -6.824 -2.34 1 98.75 183 THR A O 1
ATOM 1383 N N . LEU A 1 184 ? 0.679 -8.797 -1.655 1 98.75 184 LEU A N 1
ATOM 1384 C CA . LEU A 1 184 ? -0.25 -8.859 -0.532 1 98.75 184 LEU A CA 1
ATOM 1385 C C . LEU A 1 184 ? 0.051 -7.754 0.479 1 98.75 184 LEU A C 1
ATOM 1387 O O . LEU A 1 184 ? -0.865 -7.094 0.975 1 98.75 184 LEU A O 1
ATOM 1391 N N . ARG A 1 185 ? 1.317 -7.559 0.739 1 98.38 185 ARG A N 1
ATOM 1392 C CA . ARG A 1 185 ? 1.778 -6.555 1.692 1 98.38 185 ARG A CA 1
ATOM 1393 C C . ARG A 1 185 ? 1.368 -5.152 1.253 1 98.38 185 ARG A C 1
ATOM 1395 O O . ARG A 1 185 ? 0.999 -4.32 2.082 1 98.38 185 ARG A O 1
ATOM 1402 N N . LEU A 1 186 ? 1.457 -4.941 0.008 1 98.69 186 LEU A N 1
ATOM 1403 C CA . LEU A 1 186 ? 1.202 -3.625 -0.57 1 98.69 186 LEU A CA 1
ATOM 1404 C C . LEU A 1 186 ? -0.293 -3.398 -0.767 1 98.69 186 LEU A C 1
ATOM 1406 O O . LEU A 1 186 ? -0.795 -2.297 -0.526 1 98.69 186 LEU A O 1
ATOM 1410 N N . GLN A 1 187 ? -1.02 -4.449 -1.181 1 98.75 187 GLN A N 1
ATOM 1411 C CA . GLN A 1 187 ? -2.359 -4.238 -1.722 1 98.75 187 GLN A CA 1
ATOM 1412 C C . GLN A 1 187 ? -3.428 -4.707 -0.739 1 98.75 187 GLN A C 1
ATOM 1414 O O . GLN A 1 187 ? -4.582 -4.281 -0.821 1 98.75 187 GLN A O 1
ATOM 1419 N N . ALA A 1 188 ? -3.107 -5.57 0.172 1 98.62 188 ALA A N 1
ATOM 1420 C CA . ALA A 1 188 ? -4.117 -6.148 1.055 1 98.62 188 ALA A CA 1
ATOM 1421 C C . ALA A 1 188 ? -3.918 -5.684 2.494 1 98.62 188 ALA A C 1
ATOM 1423 O O . ALA A 1 188 ? -4.855 -5.191 3.129 1 98.62 188 ALA A O 1
ATOM 1424 N N . THR A 1 189 ? -2.719 -5.719 2.977 1 97.88 189 THR A N 1
ATOM 1425 C CA . THR A 1 189 ? -2.416 -5.539 4.395 1 97.88 189 THR A CA 1
ATOM 1426 C C . THR A 1 189 ? -2.803 -4.137 4.855 1 97.88 189 THR A C 1
ATOM 1428 O O . THR A 1 189 ? -3.408 -3.975 5.918 1 97.88 189 THR A O 1
ATOM 1431 N N . PRO A 1 190 ? -2.572 -3.092 4.023 1 97.56 190 PRO A N 1
ATOM 1432 C CA . PRO A 1 190 ? -2.902 -1.75 4.512 1 97.56 190 PRO A CA 1
ATOM 1433 C C . PRO A 1 190 ? -4.402 -1.548 4.711 1 97.56 190 PRO A C 1
ATOM 1435 O O . PRO A 1 190 ? -4.816 -0.64 5.438 1 97.56 190 PRO A O 1
ATOM 1438 N N . TYR A 1 191 ? -5.199 -2.375 4.098 1 97.94 191 TYR A N 1
ATOM 1439 C CA . TYR A 1 191 ? -6.648 -2.232 4.168 1 97.94 191 TYR A CA 1
ATOM 1440 C C . TYR A 1 191 ? -7.254 -3.289 5.086 1 97.94 191 TYR A C 1
ATOM 1442 O O . TYR A 1 191 ? -8.477 -3.332 5.27 1 97.94 191 TYR A O 1
ATOM 1450 N N . GLY A 1 192 ? -6.41 -4.164 5.641 1 96.94 192 GLY A N 1
ATOM 1451 C CA . GLY A 1 192 ? -6.906 -5.242 6.484 1 96.94 192 GLY A CA 1
ATOM 1452 C C . GLY A 1 192 ? -7.699 -6.281 5.715 1 96.94 192 GLY A C 1
ATOM 1453 O O . GLY A 1 192 ? -8.633 -6.879 6.254 1 96.94 192 GLY A O 1
ATOM 1454 N N . LEU A 1 193 ? -7.422 -6.449 4.477 1 98.19 193 LEU A N 1
ATOM 1455 C CA . LEU A 1 193 ? -8.148 -7.402 3.646 1 98.19 193 LEU A CA 1
ATOM 1456 C C . LEU A 1 193 ? -7.641 -8.82 3.875 1 98.19 193 LEU A C 1
ATOM 1458 O O . LEU A 1 193 ? -6.434 -9.039 3.982 1 98.19 193 LEU A O 1
ATOM 1462 N N . HIS A 1 194 ? -8.531 -9.766 3.975 1 98.44 194 HIS A N 1
ATOM 1463 C CA . HIS A 1 194 ? -8.125 -11.164 3.922 1 98.44 194 HIS A CA 1
ATOM 1464 C C . HIS A 1 194 ? -7.395 -11.477 2.619 1 98.44 194 HIS A C 1
ATOM 1466 O O . HIS A 1 194 ? -7.734 -10.938 1.566 1 98.44 194 HIS A O 1
ATOM 1472 N N . HIS A 1 195 ? -6.43 -12.344 2.736 1 98.75 195 HIS A N 1
ATOM 1473 C CA . HIS A 1 195 ? -5.609 -12.602 1.556 1 98.75 195 HIS A CA 1
ATOM 1474 C C . HIS A 1 195 ? -4.93 -13.961 1.643 1 98.75 195 HIS A C 1
ATOM 1476 O O . HIS A 1 195 ? -4.828 -14.539 2.727 1 98.75 195 HIS A O 1
ATOM 1482 N N . VAL A 1 196 ? -4.512 -14.445 0.537 1 98.88 196 VAL A N 1
ATOM 1483 C CA . VAL A 1 196 ? -3.736 -15.68 0.446 1 98.88 196 VAL A CA 1
ATOM 1484 C C . VAL A 1 196 ? -2.967 -15.711 -0.872 1 98.88 196 VAL A C 1
ATOM 1486 O O . VAL A 1 196 ? -3.439 -15.195 -1.888 1 98.88 196 VAL A O 1
ATOM 1489 N N . MET A 1 197 ? -1.795 -16.172 -0.819 1 98.88 197 MET A N 1
ATOM 1490 C CA . MET A 1 197 ? -1.042 -16.562 -2.01 1 98.88 197 MET A CA 1
ATOM 1491 C C . MET A 1 197 ? -1.053 -18.078 -2.191 1 98.88 197 MET A C 1
ATOM 1493 O O . MET A 1 197 ? -0.741 -18.812 -1.261 1 98.88 197 MET A O 1
ATOM 1497 N N . LEU A 1 198 ? -1.499 -18.516 -3.354 1 98.88 198 LEU A N 1
ATOM 1498 C CA . LEU A 1 198 ? -1.45 -19.922 -3.727 1 98.88 198 LEU A CA 1
ATOM 1499 C C . LEU A 1 198 ? -0.215 -20.219 -4.57 1 98.88 198 LEU A C 1
ATOM 1501 O O . LEU A 1 198 ? 0.048 -19.531 -5.559 1 98.88 198 LEU A O 1
ATOM 1505 N N . GLU A 1 199 ? 0.539 -21.188 -4.176 1 98.75 199 GLU A N 1
ATOM 1506 C CA . GLU A 1 199 ? 1.69 -21.719 -4.902 1 98.75 199 GLU A CA 1
ATOM 1507 C C . GLU A 1 199 ? 1.476 -23.172 -5.293 1 98.75 199 GLU A C 1
ATOM 1509 O O . GLU A 1 199 ? 1.584 -24.078 -4.453 1 98.75 199 GLU A O 1
ATOM 1514 N N . LEU A 1 200 ? 1.202 -23.391 -6.559 1 98.81 200 LEU A N 1
ATOM 1515 C CA . LEU A 1 200 ? 0.928 -24.734 -7.047 1 98.81 200 LEU A CA 1
ATOM 1516 C C . LEU A 1 200 ? 2.137 -25.297 -7.785 1 98.81 200 LEU A C 1
ATOM 1518 O O . LEU A 1 200 ? 2.76 -24.609 -8.594 1 98.81 200 LEU A O 1
ATOM 1522 N N . ARG A 1 201 ? 2.498 -26.516 -7.48 1 98.81 201 ARG A N 1
ATOM 1523 C CA . ARG A 1 201 ? 3.557 -27.156 -8.258 1 98.81 201 ARG A CA 1
ATOM 1524 C C . ARG A 1 201 ? 3.172 -27.25 -9.734 1 98.81 201 ARG A C 1
ATOM 1526 O O . ARG A 1 201 ? 2.092 -27.75 -10.062 1 98.81 201 ARG A O 1
ATOM 1533 N N . ASN A 1 202 ? 4.055 -26.828 -10.602 1 98.44 202 ASN A N 1
ATOM 1534 C CA . ASN A 1 202 ? 3.617 -26.516 -11.961 1 98.44 202 ASN A CA 1
ATOM 1535 C C . ASN A 1 202 ? 3.41 -27.781 -12.789 1 98.44 202 ASN A C 1
ATOM 1537 O O . ASN A 1 202 ? 2.734 -27.75 -13.82 1 98.44 202 ASN A O 1
ATOM 1541 N N . ASP A 1 203 ? 3.936 -28.984 -12.406 1 98.38 203 ASP A N 1
ATOM 1542 C CA . ASP A 1 203 ? 3.658 -30.219 -13.109 1 98.38 203 ASP A CA 1
ATOM 1543 C C . ASP A 1 203 ? 2.197 -30.641 -12.945 1 98.38 203 ASP A C 1
ATOM 1545 O O . ASP A 1 203 ? 1.683 -31.438 -13.727 1 98.38 203 ASP A O 1
ATOM 1549 N N . LEU A 1 204 ? 1.485 -30.062 -11.969 1 98.56 204 LEU A N 1
ATOM 1550 C CA . LEU A 1 204 ? 0.068 -30.328 -11.742 1 98.56 204 LEU A CA 1
ATOM 1551 C C . LEU A 1 204 ? -0.796 -29.438 -12.633 1 98.56 204 LEU A C 1
ATOM 1553 O O . LEU A 1 204 ? -2.02 -29.578 -12.664 1 98.56 204 LEU A O 1
ATOM 1557 N N . LEU A 1 205 ? -0.174 -28.5 -13.336 1 98.75 205 LEU A N 1
ATOM 1558 C CA . LEU A 1 205 ? -0.823 -27.562 -14.25 1 98.75 205 LEU A CA 1
ATOM 1559 C C . LEU A 1 205 ? -0.276 -27.719 -15.664 1 98.75 205 LEU A C 1
ATOM 1561 O O . LEU A 1 205 ? -0.067 -26.734 -16.359 1 98.75 205 LEU A O 1
ATOM 1565 N N . ALA A 1 206 ? -0.079 -28.906 -16.094 1 97.25 206 ALA A N 1
ATOM 1566 C CA . ALA A 1 206 ? 0.726 -29.219 -17.266 1 97.25 206 ALA A CA 1
ATOM 1567 C C . ALA A 1 206 ? -0.038 -28.906 -18.547 1 97.25 206 ALA A C 1
ATOM 1569 O O . ALA A 1 206 ? 0.568 -28.641 -19.594 1 97.25 206 ALA A O 1
ATOM 1570 N N . ASP A 1 207 ? -1.363 -28.984 -18.578 1 97.88 207 ASP A N 1
ATOM 1571 C CA . ASP A 1 207 ? -2.18 -28.734 -19.766 1 97.88 207 ASP A CA 1
ATOM 1572 C C . ASP A 1 207 ? -3.557 -28.203 -19.375 1 97.88 207 ASP A C 1
ATOM 1574 O O . ASP A 1 207 ? -3.857 -28.047 -18.203 1 97.88 207 ASP A O 1
ATOM 1578 N N . ASP A 1 208 ? -4.316 -27.875 -20.375 1 98.12 208 ASP A N 1
ATOM 1579 C CA . ASP A 1 208 ? -5.605 -27.219 -20.172 1 98.12 208 ASP A CA 1
ATOM 1580 C C . ASP A 1 208 ? -6.527 -28.078 -19.312 1 98.12 208 ASP A C 1
ATOM 1582 O O . ASP A 1 208 ? -7.277 -27.562 -18.484 1 98.12 208 ASP A O 1
ATOM 1586 N N . LEU A 1 209 ? -6.512 -29.359 -19.531 1 98.44 209 LEU A N 1
ATOM 1587 C CA . LEU A 1 209 ? -7.375 -30.266 -18.766 1 98.44 209 LEU A CA 1
ATOM 1588 C C . LEU A 1 209 ? -6.969 -30.297 -17.297 1 98.44 209 LEU A C 1
ATOM 1590 O O . LEU A 1 209 ? -7.828 -30.25 -16.406 1 98.44 209 LEU A O 1
ATOM 1594 N N . ALA A 1 210 ? -5.66 -30.438 -17.031 1 98.69 210 ALA A N 1
ATOM 1595 C CA . ALA A 1 210 ? -5.16 -30.422 -15.648 1 98.69 210 ALA A CA 1
ATOM 1596 C C . ALA A 1 210 ? -5.488 -29.109 -14.961 1 98.69 210 ALA A C 1
ATOM 1598 O O . ALA A 1 210 ? -5.883 -29.094 -13.789 1 98.69 210 ALA A O 1
ATOM 1599 N N . ILE A 1 211 ? -5.355 -28.031 -15.68 1 98.81 211 ILE A N 1
ATOM 1600 C CA . ILE A 1 211 ? -5.633 -26.703 -15.156 1 98.81 211 ILE A CA 1
ATOM 1601 C C . ILE A 1 211 ? -7.113 -26.578 -14.797 1 98.81 211 ILE A C 1
ATOM 1603 O O . ILE A 1 211 ? -7.457 -26.109 -13.703 1 98.81 211 ILE A O 1
ATOM 1607 N N . ALA A 1 212 ? -7.953 -26.969 -15.672 1 98.62 212 ALA A N 1
ATOM 1608 C CA . ALA A 1 212 ? -9.391 -26.922 -15.422 1 98.62 212 ALA A CA 1
ATOM 1609 C C . ALA A 1 212 ? -9.766 -27.75 -14.195 1 98.62 212 ALA A C 1
ATOM 1611 O O . ALA A 1 212 ? -10.578 -27.328 -13.375 1 98.62 212 ALA A O 1
ATOM 1612 N N . SER A 1 213 ? -9.211 -28.969 -14.148 1 98.44 213 SER A N 1
ATOM 1613 C CA . SER A 1 213 ? -9.469 -29.844 -13.008 1 98.44 213 SER A CA 1
ATOM 1614 C C . SER A 1 213 ? -9.008 -29.203 -11.703 1 98.44 213 SER A C 1
ATOM 1616 O O . SER A 1 213 ? -9.703 -29.297 -10.688 1 98.44 213 SER A O 1
ATOM 1618 N N . MET A 1 214 ? -7.84 -28.641 -11.758 1 98.81 214 MET A N 1
ATOM 1619 C CA . MET A 1 214 ? -7.305 -27.984 -10.562 1 98.81 214 MET A CA 1
ATOM 1620 C C . MET A 1 214 ? -8.188 -26.812 -10.133 1 98.81 214 MET A C 1
ATOM 1622 O O . MET A 1 214 ? -8.469 -26.656 -8.945 1 98.81 214 MET A O 1
ATOM 1626 N N . ALA A 1 215 ? -8.609 -25.953 -11.062 1 98.81 215 ALA A N 1
ATOM 1627 C CA . ALA A 1 215 ? -9.508 -24.844 -10.766 1 98.81 215 ALA A CA 1
ATOM 1628 C C . ALA A 1 215 ? -10.805 -25.344 -10.148 1 98.81 215 ALA A C 1
ATOM 1630 O O . ALA A 1 215 ? -11.297 -24.781 -9.172 1 98.81 215 ALA A O 1
ATOM 1631 N N . ASP A 1 216 ? -11.336 -26.422 -10.695 1 98.31 216 ASP A N 1
ATOM 1632 C CA . ASP A 1 216 ? -12.57 -27.016 -10.195 1 98.31 216 ASP A CA 1
ATOM 1633 C C . ASP A 1 216 ? -12.406 -27.516 -8.766 1 98.31 216 ASP A C 1
ATOM 1635 O O . ASP A 1 216 ? -13.359 -27.5 -7.984 1 98.31 216 ASP A O 1
ATOM 1639 N N . GLY A 1 217 ? -11.227 -27.984 -8.484 1 98.5 217 GLY A N 1
ATOM 1640 C CA . GLY A 1 217 ? -10.945 -28.484 -7.145 1 98.5 217 GLY A CA 1
ATOM 1641 C C . GLY A 1 217 ? -10.703 -27.375 -6.141 1 98.5 217 GLY A C 1
ATOM 1642 O O . GLY A 1 217 ? -11.102 -27.484 -4.98 1 98.5 217 GLY A O 1
ATOM 1643 N N . LEU A 1 218 ? -10.078 -26.297 -6.531 1 98.88 218 LEU A N 1
ATOM 1644 C CA . LEU A 1 218 ? -9.633 -25.266 -5.605 1 98.88 218 LEU A CA 1
ATOM 1645 C C . LEU A 1 218 ? -10.727 -24.234 -5.379 1 98.88 218 LEU A C 1
ATOM 1647 O O . LEU A 1 218 ? -10.773 -23.594 -4.328 1 98.88 218 LEU A O 1
ATOM 1651 N N . ALA A 1 219 ? -11.625 -24.031 -6.379 1 98.81 219 ALA A N 1
ATOM 1652 C CA . ALA A 1 219 ? -12.695 -23.047 -6.219 1 98.81 219 ALA A CA 1
ATOM 1653 C C . ALA A 1 219 ? -13.555 -23.375 -5 1 98.81 219 ALA A C 1
ATOM 1655 O O . ALA A 1 219 ? -13.797 -22.516 -4.156 1 98.81 219 ALA A O 1
ATOM 1656 N N . PRO A 1 220 ? -14.016 -24.688 -4.793 1 98.69 220 PRO A N 1
ATOM 1657 C CA . PRO A 1 220 ? -14.773 -25 -3.584 1 98.69 220 PRO A CA 1
ATOM 1658 C C . PRO A 1 220 ? -13.961 -24.812 -2.307 1 98.69 220 PRO A C 1
ATOM 1660 O O . PRO A 1 220 ? -14.516 -24.469 -1.262 1 98.69 220 PRO A O 1
ATOM 1663 N N . VAL A 1 221 ? -12.648 -25.062 -2.369 1 98.88 221 VAL A N 1
ATOM 1664 C CA . VAL A 1 221 ? -11.773 -24.844 -1.225 1 98.88 221 VAL A CA 1
ATOM 1665 C C . VAL A 1 221 ? -11.828 -23.391 -0.793 1 98.88 221 VAL A C 1
ATOM 1667 O O . VAL A 1 221 ? -12.039 -23.094 0.386 1 98.88 221 VAL A O 1
ATOM 1670 N N . LEU A 1 222 ? -11.664 -22.484 -1.749 1 98.81 222 LEU A N 1
ATOM 1671 C CA . LEU A 1 222 ? -11.672 -21.047 -1.459 1 98.81 222 LEU A CA 1
ATOM 1672 C C . LEU A 1 222 ? -13.039 -20.594 -0.954 1 98.81 222 LEU A C 1
ATOM 1674 O O . LEU A 1 222 ? -13.125 -19.812 -0.01 1 98.81 222 LEU A O 1
ATOM 1678 N N . THR A 1 223 ? -14.094 -21.141 -1.534 1 98.44 223 THR A N 1
ATOM 1679 C CA . THR A 1 223 ? -15.453 -20.812 -1.111 1 98.44 223 THR A CA 1
ATOM 1680 C C . THR A 1 223 ? -15.703 -21.266 0.319 1 98.44 223 THR A C 1
ATOM 1682 O O . THR A 1 223 ? -16.234 -20.516 1.139 1 98.44 223 THR A O 1
ATOM 1685 N N . ALA A 1 224 ? -15.297 -22.5 0.601 1 98.56 224 ALA A N 1
ATOM 1686 C CA . ALA A 1 224 ? -15.469 -23.047 1.945 1 98.56 224 ALA A CA 1
ATOM 1687 C C . ALA A 1 224 ? -14.656 -22.25 2.967 1 98.56 224 ALA A C 1
ATOM 1689 O O . ALA A 1 224 ? -15.109 -22.031 4.094 1 98.56 224 ALA A O 1
ATOM 1690 N N . ALA A 1 225 ? -13.445 -21.906 2.564 1 98.75 225 ALA A N 1
ATOM 1691 C CA . ALA A 1 225 ? -12.586 -21.125 3.455 1 98.75 225 ALA A CA 1
ATOM 1692 C C . ALA A 1 225 ? -13.211 -19.781 3.77 1 98.75 225 ALA A C 1
ATOM 1694 O O . ALA A 1 225 ? -13.148 -19.297 4.906 1 98.75 225 ALA A O 1
ATOM 1695 N N . LEU A 1 226 ? -13.758 -19.109 2.758 1 97.94 226 LEU A N 1
ATOM 1696 C CA . LEU A 1 226 ? -14.445 -17.844 2.959 1 97.94 226 LEU A CA 1
ATOM 1697 C C . LEU A 1 226 ? -15.586 -17.984 3.959 1 97.94 226 LEU A C 1
ATOM 1699 O O . LEU A 1 226 ? -15.75 -17.156 4.852 1 97.94 226 LEU A O 1
ATOM 1703 N N . THR A 1 227 ? -16.359 -19.047 3.803 1 97.31 227 THR A N 1
ATOM 1704 C CA . THR A 1 227 ? -17.469 -19.312 4.719 1 97.31 227 THR A CA 1
ATOM 1705 C C . THR A 1 227 ? -16.953 -19.531 6.141 1 97.31 227 THR A C 1
ATOM 1707 O O . THR A 1 227 ? -17.547 -19.016 7.098 1 97.31 227 THR A O 1
ATOM 1710 N N . ARG A 1 228 ? -15.875 -20.219 6.219 1 96.62 228 ARG A N 1
ATOM 1711 C CA . ARG A 1 228 ? -15.289 -20.562 7.512 1 96.62 228 ARG A CA 1
ATOM 1712 C C . ARG A 1 228 ? -14.906 -19.297 8.281 1 96.62 228 ARG A C 1
ATOM 1714 O O . ARG A 1 228 ? -15.008 -19.266 9.508 1 96.62 228 ARG A O 1
ATOM 1721 N N . ILE A 1 229 ? -14.469 -18.266 7.605 1 96.5 229 ILE A N 1
ATOM 1722 C CA . ILE A 1 229 ? -13.984 -17.078 8.305 1 96.5 229 ILE A CA 1
ATOM 1723 C C . ILE A 1 229 ? -15.078 -16.016 8.336 1 96.5 229 ILE A C 1
ATOM 1725 O O . ILE A 1 229 ? -14.82 -14.867 8.719 1 96.5 229 ILE A O 1
ATOM 1729 N N . GLY A 1 230 ? -16.266 -16.312 7.996 1 91.12 230 GLY A N 1
ATOM 1730 C CA . GLY A 1 230 ? -17.406 -15.43 8.109 1 91.12 230 GLY A CA 1
ATOM 1731 C C . GLY A 1 230 ? -17.469 -14.391 7 1 91.12 230 GLY A C 1
ATOM 1732 O O . GLY A 1 230 ? -17.969 -13.289 7.207 1 91.12 230 GLY A O 1
ATOM 1733 N N . THR A 1 231 ? -16.75 -14.641 5.973 1 78.12 231 THR A N 1
ATOM 1734 C CA . THR A 1 231 ? -16.766 -13.773 4.801 1 78.12 231 THR A CA 1
ATOM 1735 C C . THR A 1 231 ? -17.547 -14.422 3.658 1 78.12 231 THR A C 1
ATOM 1737 O O . THR A 1 231 ? -17.328 -15.602 3.352 1 78.12 231 THR A O 1
ATOM 1740 N N . THR A 1 232 ? -18.891 -13.961 3.34 1 67.94 232 THR A N 1
ATOM 1741 C CA . THR A 1 232 ? -19.641 -14.602 2.266 1 67.94 232 THR A CA 1
ATOM 1742 C C . THR A 1 232 ? -19.734 -13.68 1.055 1 67.94 232 THR A C 1
ATOM 1744 O O . THR A 1 232 ? -19.766 -12.453 1.2 1 67.94 232 THR A O 1
ATOM 1747 N N . MET B 1 1 ? 10.695 12.75 2.16 1 98.06 1 MET B N 1
ATOM 1748 C CA . MET B 1 1 ? 9.484 13.117 1.427 1 98.06 1 MET B CA 1
ATOM 1749 C C . MET B 1 1 ? 8.43 13.672 2.371 1 98.06 1 MET B C 1
ATOM 1751 O O . MET B 1 1 ? 8.125 13.07 3.396 1 98.06 1 MET B O 1
ATOM 1755 N N . ILE B 1 2 ? 7.938 14.836 2.041 1 98.88 2 ILE B N 1
ATOM 1756 C CA . ILE B 1 2 ? 6.914 15.516 2.832 1 98.88 2 ILE B CA 1
ATOM 1757 C C . ILE B 1 2 ? 5.551 15.352 2.158 1 98.88 2 ILE B C 1
ATOM 1759 O O . ILE B 1 2 ? 5.438 15.484 0.938 1 98.88 2 ILE B O 1
ATOM 1763 N N . VAL B 1 3 ? 4.555 14.953 2.885 1 98.94 3 VAL B N 1
ATOM 1764 C CA . VAL B 1 3 ? 3.195 14.773 2.387 1 98.94 3 VAL B CA 1
ATOM 1765 C C . VAL B 1 3 ? 2.229 15.625 3.203 1 98.94 3 VAL B C 1
ATOM 1767 O O . VAL B 1 3 ? 2.34 15.703 4.43 1 98.94 3 VAL B O 1
ATOM 1770 N N . CYS B 1 4 ? 1.333 16.344 2.617 1 98.94 4 CYS B N 1
ATOM 1771 C CA . CYS B 1 4 ? 0.301 17.141 3.275 1 98.94 4 CYS B CA 1
ATOM 1772 C C . CYS B 1 4 ? -1.071 16.859 2.678 1 98.94 4 CYS B C 1
ATOM 1774 O O . CYS B 1 4 ? -1.497 17.531 1.74 1 98.94 4 CYS B O 1
ATOM 1776 N N . GLU B 1 5 ? -1.831 15.953 3.244 1 98.69 5 GLU B N 1
ATOM 1777 C CA . GLU B 1 5 ? -3.1 15.453 2.73 1 98.69 5 GLU B CA 1
ATOM 1778 C C . GLU B 1 5 ? -4.211 16.484 2.889 1 98.69 5 GLU B C 1
ATOM 1780 O O . GLU B 1 5 ? -5.141 16.531 2.078 1 98.69 5 GLU B O 1
ATOM 1785 N N . HIS B 1 6 ? -4.113 17.266 3.975 1 98.81 6 HIS B N 1
ATOM 1786 C CA . HIS B 1 6 ? -5.207 18.172 4.293 1 98.81 6 HIS B CA 1
ATOM 1787 C C . HIS B 1 6 ? -4.801 19.625 4.047 1 98.81 6 HIS B C 1
ATOM 1789 O O . HIS B 1 6 ? -5.105 20.5 4.852 1 98.81 6 HIS B O 1
ATOM 1795 N N . ALA B 1 7 ? -4.211 19.891 2.928 1 98.75 7 ALA B N 1
ATOM 1796 C CA . ALA B 1 7 ? -3.479 21.109 2.596 1 98.75 7 ALA B CA 1
ATOM 1797 C C . ALA B 1 7 ? -4.43 22.219 2.158 1 98.75 7 ALA B C 1
ATOM 1799 O O . ALA B 1 7 ? -4.062 23.391 2.162 1 98.75 7 ALA B O 1
ATOM 1800 N N . SER B 1 8 ? -5.645 21.875 1.771 1 98.56 8 SER B N 1
ATOM 1801 C CA . SER B 1 8 ? -6.484 22.828 1.064 1 98.56 8 SER B CA 1
ATOM 1802 C C . SER B 1 8 ? -7.934 22.75 1.529 1 98.56 8 SER B C 1
ATOM 1804 O O . SER B 1 8 ? -8.406 21.672 1.915 1 98.56 8 SER B O 1
ATOM 1806 N N . ASN B 1 9 ? -8.625 23.891 1.542 1 98.44 9 ASN B N 1
ATOM 1807 C CA . ASN B 1 9 ? -10.062 23.906 1.775 1 98.44 9 ASN B CA 1
ATOM 1808 C C . ASN B 1 9 ? -10.836 24.188 0.487 1 98.44 9 ASN B C 1
ATOM 1810 O O . ASN B 1 9 ? -11.953 24.703 0.526 1 98.44 9 ASN B O 1
ATOM 1814 N N . HIS B 1 10 ? -10.203 23.891 -0.621 1 98.3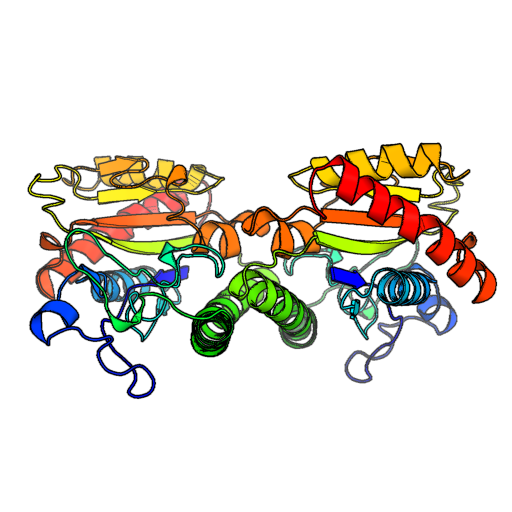1 10 HIS B N 1
ATOM 1815 C CA . HIS B 1 10 ? -10.828 24.125 -1.917 1 98.31 10 HIS B CA 1
ATOM 1816 C C . HIS B 1 10 ? -11.906 23.078 -2.199 1 98.31 10 HIS B C 1
ATOM 1818 O O . HIS B 1 10 ? -11.688 21.875 -1.981 1 98.31 10 HIS B O 1
ATOM 1824 N N . PHE B 1 11 ? -13.055 23.5 -2.652 1 98.06 11 PHE B N 1
ATOM 1825 C CA . PHE B 1 11 ? -14.156 22.672 -3.123 1 98.06 11 PHE B CA 1
ATOM 1826 C C . PHE B 1 11 ? -14.312 22.781 -4.637 1 98.06 11 PHE B C 1
ATOM 1828 O O . PHE B 1 11 ? -14.812 23.797 -5.137 1 98.06 11 PHE B O 1
ATOM 1835 N N . PRO B 1 12 ? -13.906 21.75 -5.34 1 97.06 12 PRO B N 1
ATOM 1836 C CA . PRO B 1 12 ? -14.133 21.812 -6.785 1 97.06 12 PRO B CA 1
ATOM 1837 C C . PRO B 1 12 ? -15.609 22.016 -7.141 1 97.06 12 PRO B C 1
ATOM 1839 O O . PRO B 1 12 ? -16.484 21.453 -6.484 1 97.06 12 PRO B O 1
ATOM 1842 N N . PRO B 1 13 ? -15.844 22.734 -8.242 1 96.5 13 PRO B N 1
ATOM 1843 C CA . PRO B 1 13 ? -17.219 23.031 -8.625 1 96.5 13 PRO B CA 1
ATOM 1844 C C . PRO B 1 13 ? -18.094 21.781 -8.742 1 96.5 13 PRO B C 1
ATOM 1846 O O . PRO B 1 13 ? -19.266 21.797 -8.391 1 96.5 13 PRO B O 1
ATOM 1849 N N . ALA B 1 14 ? -17.562 20.703 -9.102 1 95.62 14 ALA B N 1
ATOM 1850 C CA . ALA B 1 14 ? -18.297 19.438 -9.32 1 95.62 14 ALA B CA 1
ATOM 1851 C C . ALA B 1 14 ? -18.875 18.922 -8.016 1 95.62 14 ALA B C 1
ATOM 1853 O O . ALA B 1 14 ? -19.828 18.125 -8.023 1 95.62 14 ALA B O 1
ATOM 1854 N N . PHE B 1 15 ? -18.391 19.422 -6.871 1 96.44 15 PHE B N 1
ATOM 1855 C CA . PHE B 1 15 ? -18.859 18.906 -5.59 1 96.44 15 PHE B CA 1
ATOM 1856 C C . PHE B 1 15 ? -19.625 19.984 -4.82 1 96.44 15 PHE B C 1
ATOM 1858 O O . PHE B 1 15 ? -20.125 19.719 -3.73 1 96.44 15 PHE B O 1
ATOM 1865 N N . GLY B 1 16 ? -19.672 21.234 -5.41 1 96.69 16 GLY B N 1
ATOM 1866 C CA . GLY B 1 16 ? -20.391 22.312 -4.762 1 96.69 16 GLY B CA 1
ATOM 1867 C C . GLY B 1 16 ? -19.828 22.672 -3.395 1 96.69 16 GLY B C 1
ATOM 1868 O O . GLY B 1 16 ? -18.625 22.594 -3.174 1 96.69 16 GLY B O 1
ATOM 1869 N N . THR B 1 17 ? -20.75 23.125 -2.438 1 97.69 17 THR B N 1
ATOM 1870 C CA . THR B 1 17 ? -20.328 23.594 -1.119 1 97.69 17 THR B CA 1
ATOM 1871 C C . THR B 1 17 ? -20.547 22.516 -0.067 1 97.69 17 THR B C 1
ATOM 1873 O O . THR B 1 17 ? -20.281 22.719 1.115 1 97.69 17 THR B O 1
ATOM 1876 N N . LEU B 1 18 ? -21.188 21.328 -0.504 1 98 18 LEU B N 1
ATOM 1877 C CA . LEU B 1 18 ? -21.594 20.234 0.372 1 98 18 LEU B CA 1
ATOM 1878 C C . LEU B 1 18 ? -22.594 20.719 1.407 1 98 18 LEU B C 1
ATOM 1880 O O . LEU B 1 18 ? -22.672 20.172 2.512 1 98 18 LEU B O 1
ATOM 1884 N N . GLY B 1 19 ? -23.219 21.844 1.073 1 97.88 19 GLY B N 1
ATOM 1885 C CA . GLY B 1 19 ? -24.234 22.391 1.953 1 97.88 19 GLY B CA 1
ATOM 1886 C C . GLY B 1 19 ? -23.656 23.25 3.066 1 97.88 19 GLY B C 1
ATOM 1887 O O . GLY B 1 19 ? -24.375 23.609 4.004 1 97.88 19 GLY B O 1
ATOM 1888 N N . LEU B 1 20 ? -22.422 23.625 3.014 1 97.94 20 LEU B N 1
ATOM 1889 C CA . LEU B 1 20 ? -21.766 24.391 4.055 1 97.94 20 LEU B CA 1
ATOM 1890 C C . LEU B 1 20 ? -21.703 25.875 3.689 1 97.94 20 LEU B C 1
ATOM 1892 O O . LEU B 1 20 ? -21.562 26.219 2.514 1 97.94 20 LEU B O 1
ATOM 1896 N N . ASP B 1 21 ? -21.797 26.688 4.691 1 97.38 21 ASP B N 1
ATOM 1897 C CA . ASP B 1 21 ? -21.625 28.125 4.449 1 97.38 21 ASP B CA 1
ATOM 1898 C C . ASP B 1 21 ? -20.156 28.484 4.301 1 97.38 21 ASP B C 1
ATOM 1900 O O . ASP B 1 21 ? -19.281 27.641 4.465 1 97.38 21 ASP B O 1
ATOM 1904 N N . ALA B 1 22 ? -19.891 29.688 3.916 1 97.06 22 ALA B N 1
ATOM 1905 C CA . ALA B 1 22 ? -18.531 30.156 3.609 1 97.06 22 ALA B CA 1
ATOM 1906 C C . ALA B 1 22 ? -17.641 30.078 4.84 1 97.06 22 ALA B C 1
ATOM 1908 O O . ALA B 1 22 ? -16.453 29.719 4.73 1 97.06 22 ALA B O 1
ATOM 1909 N N . GLU B 1 23 ? -18.109 30.422 5.953 1 96.69 23 GLU B N 1
ATOM 1910 C CA . GLU B 1 23 ? -17.328 30.422 7.188 1 96.69 23 GLU B CA 1
ATOM 1911 C C . GLU B 1 23 ? -16.922 29 7.566 1 96.69 23 GLU B C 1
ATOM 1913 O O . GLU B 1 23 ? -15.773 28.766 7.945 1 96.69 23 GLU B O 1
ATOM 1918 N N . THR B 1 24 ? -17.859 28.109 7.449 1 96.25 24 THR B N 1
ATOM 1919 C CA . THR B 1 24 ? -17.594 26.703 7.77 1 96.25 24 THR B CA 1
ATOM 1920 C C . THR B 1 24 ? -16.547 26.125 6.812 1 96.25 24 THR B C 1
ATOM 1922 O O . THR B 1 24 ? -15.688 25.344 7.227 1 96.25 24 THR B O 1
ATOM 1925 N N . ARG B 1 25 ? -16.594 26.5 5.57 1 96.94 25 ARG B N 1
ATOM 1926 C CA . ARG B 1 25 ? -15.664 25.984 4.562 1 96.94 25 ARG B CA 1
ATOM 1927 C C . ARG B 1 25 ? -14.258 26.516 4.789 1 96.94 25 ARG B C 1
ATOM 1929 O O . ARG B 1 25 ? -13.289 25.969 4.246 1 96.94 25 ARG B O 1
ATOM 1936 N N . LYS B 1 26 ? -14.133 27.531 5.621 1 96.25 26 LYS B N 1
ATOM 1937 C CA . LYS B 1 26 ? -12.82 28.094 5.941 1 96.25 26 LYS B CA 1
ATOM 1938 C C . LYS B 1 26 ? -12.328 27.609 7.301 1 96.25 26 LYS B C 1
ATOM 1940 O O . LYS B 1 26 ? -11.18 27.859 7.672 1 96.25 26 LYS B O 1
ATOM 1945 N N . ALA B 1 27 ? -13.227 26.922 7.992 1 95.44 27 ALA B N 1
ATOM 1946 C CA . ALA B 1 27 ? -12.883 26.453 9.328 1 95.44 27 ALA B CA 1
ATOM 1947 C C . ALA B 1 27 ? -11.992 25.219 9.258 1 95.44 27 ALA B C 1
ATOM 1949 O O . ALA B 1 27 ? -11.844 24.609 8.195 1 95.44 27 ALA B O 1
ATOM 1950 N N . HIS B 1 28 ? -11.445 24.781 10.406 1 95.75 28 HIS B N 1
ATOM 1951 C CA . HIS B 1 28 ? -10.469 23.703 10.5 1 95.75 28 HIS B CA 1
ATOM 1952 C C . HIS B 1 28 ? -11.094 22.359 10.133 1 95.75 28 HIS B C 1
ATOM 1954 O O . HIS B 1 28 ? -10.375 21.406 9.852 1 95.75 28 HIS B O 1
ATOM 1960 N N . ILE B 1 29 ? -12.422 22.25 10.094 1 96.44 29 ILE B N 1
ATOM 1961 C CA . ILE B 1 29 ? -13.062 21 9.734 1 96.44 29 ILE B CA 1
ATOM 1962 C C . ILE B 1 29 ? -12.828 20.703 8.258 1 96.44 29 ILE B C 1
ATOM 1964 O O . ILE B 1 29 ? -12.914 19.547 7.828 1 96.44 29 ILE B O 1
ATOM 1968 N N . ALA B 1 30 ? -12.516 21.75 7.441 1 98 30 ALA B N 1
ATOM 1969 C CA . ALA B 1 30 ? -12.414 21.594 5.992 1 98 30 ALA B CA 1
ATOM 1970 C C . ALA B 1 30 ? -10.984 21.281 5.57 1 98 30 ALA B C 1
ATOM 1972 O O . ALA B 1 30 ? -10.734 20.844 4.441 1 98 30 ALA B O 1
ATOM 1973 N N . TRP B 1 31 ? -10.055 21.594 6.41 1 98.31 31 TRP B N 1
ATOM 1974 C CA . TRP B 1 31 ? -8.633 21.469 6.098 1 98.31 31 TRP B CA 1
ATOM 1975 C C . TRP B 1 31 ? -7.781 21.641 7.348 1 98.31 31 TRP B C 1
ATOM 1977 O O . TRP B 1 31 ? -8.312 21.828 8.445 1 98.31 31 TRP B O 1
ATOM 1987 N N . ASP B 1 32 ? -6.453 21.484 7.199 1 98.69 32 ASP B N 1
ATOM 1988 C CA . ASP B 1 32 ? -5.52 21.719 8.289 1 98.69 32 ASP B CA 1
ATOM 1989 C C . ASP B 1 32 ? -4.836 23.078 8.148 1 98.69 32 ASP B C 1
ATOM 1991 O O . ASP B 1 32 ? -3.775 23.188 7.527 1 98.69 32 ASP B O 1
ATOM 1995 N N . PRO B 1 33 ? -5.391 24.109 8.789 1 98.44 33 PRO B N 1
ATOM 1996 C CA . PRO B 1 33 ? -4.793 25.438 8.664 1 98.44 33 PRO B CA 1
ATOM 1997 C C . PRO B 1 33 ? -3.316 25.469 9.047 1 98.44 33 PRO B C 1
ATOM 1999 O O . PRO B 1 33 ? -2.928 24.875 10.062 1 98.44 33 PRO B O 1
ATOM 2002 N N . GLY B 1 34 ? -2.512 26.078 8.102 1 98.75 34 GLY B N 1
ATOM 2003 C CA . GLY B 1 34 ? -1.095 26.266 8.367 1 98.75 34 GLY B CA 1
ATOM 2004 C C . GLY B 1 34 ? -0.248 25.078 7.961 1 98.75 34 GLY B C 1
ATOM 2005 O O . GLY B 1 34 ? 0.969 25.188 7.809 1 98.75 34 GLY B O 1
ATOM 2006 N N . ALA B 1 35 ? -0.83 23.922 7.797 1 98.88 35 ALA B N 1
ATOM 2007 C CA . ALA B 1 35 ? -0.08 22.688 7.555 1 98.88 35 ALA B CA 1
ATOM 2008 C C . ALA B 1 35 ? 0.686 22.766 6.238 1 98.88 35 ALA B C 1
ATOM 2010 O O . ALA B 1 35 ? 1.845 22.344 6.16 1 98.88 35 ALA B O 1
ATOM 2011 N N . LEU B 1 36 ? 0.022 23.25 5.188 1 98.88 36 LEU B N 1
ATOM 2012 C CA . LEU B 1 36 ? 0.703 23.344 3.9 1 98.88 36 LEU B CA 1
ATOM 2013 C C . LEU B 1 36 ? 1.901 24.281 3.986 1 98.88 36 LEU B C 1
ATOM 2015 O O . LEU B 1 36 ? 2.957 24 3.414 1 98.88 36 LEU B O 1
ATOM 2019 N N . GLY B 1 37 ? 1.689 25.438 4.609 1 98.88 37 GLY B N 1
ATOM 2020 C CA . GLY B 1 37 ? 2.814 26.344 4.805 1 98.88 37 GLY B CA 1
ATOM 2021 C C . GLY B 1 37 ? 3.984 25.688 5.516 1 98.88 37 GLY B C 1
ATOM 2022 O O . GLY B 1 37 ? 5.133 25.828 5.082 1 98.88 37 GLY B O 1
ATOM 2023 N N . LEU B 1 38 ? 3.689 24.984 6.602 1 98.94 38 LEU B N 1
ATOM 2024 C CA . LEU B 1 38 ? 4.727 24.266 7.332 1 98.94 38 LEU B CA 1
ATOM 2025 C C . LEU B 1 38 ? 5.391 23.219 6.445 1 98.94 38 LEU B C 1
ATOM 2027 O O . LEU B 1 38 ? 6.617 23.109 6.418 1 98.94 38 LEU B O 1
ATOM 2031 N N . ALA B 1 39 ? 4.598 22.469 5.727 1 98.94 39 ALA B N 1
ATOM 2032 C CA . ALA B 1 39 ? 5.109 21.422 4.828 1 98.94 39 ALA B CA 1
ATOM 2033 C C . ALA B 1 39 ? 6.07 22.016 3.801 1 98.94 39 ALA B C 1
ATOM 2035 O O . ALA B 1 39 ? 7.141 21.469 3.547 1 98.94 39 ALA B O 1
ATOM 2036 N N . ARG B 1 40 ? 5.699 23.109 3.188 1 98.88 40 ARG B N 1
ATOM 2037 C CA . ARG B 1 40 ? 6.547 23.797 2.215 1 98.88 40 ARG B CA 1
ATOM 2038 C C . ARG B 1 40 ? 7.855 24.25 2.854 1 98.88 40 ARG B C 1
ATOM 2040 O O . ARG B 1 40 ? 8.922 24.109 2.252 1 98.88 40 ARG B O 1
ATOM 2047 N N . GLY B 1 41 ? 7.742 24.875 4.039 1 98.88 41 GLY B N 1
ATOM 2048 C CA . GLY B 1 41 ? 8.938 25.281 4.758 1 98.88 41 GLY B CA 1
ATOM 2049 C C . GLY B 1 41 ? 9.883 24.125 5.035 1 98.88 41 GLY B C 1
ATOM 2050 O O . GLY B 1 41 ? 11.094 24.234 4.832 1 98.88 41 GLY B O 1
ATOM 2051 N N . LEU B 1 42 ? 9.328 23.016 5.508 1 98.88 42 LEU B N 1
ATOM 2052 C CA . LEU B 1 42 ? 10.133 21.828 5.785 1 98.88 42 LEU B CA 1
ATOM 2053 C C . LEU B 1 42 ? 10.742 21.281 4.5 1 98.88 42 LEU B C 1
ATOM 2055 O O . LEU B 1 42 ? 11.906 20.891 4.48 1 98.88 42 LEU B O 1
ATOM 2059 N N . SER B 1 43 ? 9.898 21.203 3.453 1 98.81 43 SER B N 1
ATOM 2060 C CA . SER B 1 43 ? 10.383 20.734 2.154 1 98.81 43 SER B CA 1
ATOM 2061 C C . SER B 1 43 ? 11.602 21.531 1.705 1 98.81 43 SER B C 1
ATOM 2063 O O . SER B 1 43 ? 12.602 20.953 1.286 1 98.81 43 SER B O 1
ATOM 2065 N N . LYS B 1 44 ? 11.508 22.812 1.784 1 98.56 44 LYS B N 1
ATOM 2066 C CA . LYS B 1 44 ? 12.602 23.703 1.387 1 98.56 44 LYS B CA 1
ATOM 2067 C C . LYS B 1 44 ? 13.828 23.484 2.27 1 98.56 44 LYS B C 1
ATOM 2069 O O . LYS B 1 44 ? 14.938 23.312 1.767 1 98.56 44 LYS B O 1
ATOM 2074 N N . ALA B 1 45 ? 13.641 23.484 3.549 1 98.44 45 ALA B N 1
ATOM 2075 C CA . ALA B 1 45 ? 14.734 23.406 4.508 1 98.44 45 ALA B CA 1
ATOM 2076 C C . ALA B 1 45 ? 15.477 22.078 4.391 1 98.44 45 ALA B C 1
ATOM 2078 O O . ALA B 1 45 ? 16.688 22.016 4.586 1 98.44 45 ALA B O 1
ATOM 2079 N N . LEU B 1 46 ? 14.766 21.047 4.066 1 98 46 LEU B N 1
ATOM 2080 C CA . LEU B 1 46 ? 15.328 19.688 4.066 1 98 46 LEU B CA 1
ATOM 2081 C C . LEU B 1 46 ? 15.648 19.234 2.646 1 98 46 LEU B C 1
ATOM 2083 O O . LEU B 1 46 ? 16.156 18.141 2.441 1 98 46 LEU B O 1
ATOM 2087 N N . ASP B 1 47 ? 15.328 20.062 1.587 1 97.25 47 ASP B N 1
ATOM 2088 C CA . ASP B 1 47 ? 15.469 19.672 0.184 1 97.25 47 ASP B CA 1
ATOM 2089 C C . ASP B 1 47 ? 14.742 18.375 -0.107 1 97.25 47 ASP B C 1
ATOM 2091 O O . ASP B 1 47 ? 15.336 17.438 -0.644 1 97.25 47 ASP B O 1
ATOM 2095 N N . ALA B 1 48 ? 13.508 18.281 0.394 1 97.5 48 ALA B N 1
ATOM 2096 C CA . ALA B 1 48 ? 12.672 17.094 0.246 1 97.5 48 ALA B CA 1
ATOM 2097 C C . ALA B 1 48 ? 11.492 17.359 -0.684 1 97.5 48 ALA B C 1
ATOM 2099 O O . ALA B 1 48 ? 10.906 18.438 -0.656 1 97.5 48 ALA B O 1
ATOM 2100 N N . PRO B 1 49 ? 11.188 16.344 -1.576 1 97.62 49 PRO B N 1
ATOM 2101 C CA . PRO B 1 49 ? 9.977 16.547 -2.375 1 97.62 49 PRO B CA 1
ATOM 2102 C C . PRO B 1 49 ? 8.719 16.656 -1.517 1 97.62 49 PRO B C 1
ATOM 2104 O O . PRO B 1 49 ? 8.648 16.062 -0.437 1 97.62 49 PRO B O 1
ATOM 2107 N N . LEU B 1 50 ? 7.77 17.469 -1.98 1 98.56 50 LEU B N 1
ATOM 2108 C CA . LEU B 1 50 ? 6.48 17.672 -1.32 1 98.56 50 LEU B CA 1
ATOM 2109 C C . LEU B 1 50 ? 5.336 17.219 -2.217 1 98.56 50 LEU B C 1
ATOM 2111 O O . LEU B 1 50 ? 5.281 17.578 -3.395 1 98.56 50 LEU B O 1
ATOM 2115 N N . VAL B 1 51 ? 4.5 16.297 -1.729 1 98.62 51 VAL B N 1
ATOM 2116 C CA . VAL B 1 51 ? 3.213 15.953 -2.33 1 98.62 51 VAL B CA 1
ATOM 2117 C C . VAL B 1 51 ? 2.078 16.5 -1.464 1 98.62 51 VAL B C 1
ATOM 2119 O O . VAL B 1 51 ? 1.975 16.156 -0.282 1 98.62 51 VAL B O 1
ATOM 2122 N N . SER B 1 52 ? 1.226 17.375 -1.915 1 98.62 52 SER B N 1
ATOM 2123 C CA . SER B 1 52 ? 0.128 17.953 -1.148 1 98.62 52 SER B CA 1
ATOM 2124 C C . SER B 1 52 ? -1.183 17.891 -1.926 1 98.62 52 SER B C 1
ATOM 2126 O O . SER B 1 52 ? -1.181 17.891 -3.158 1 98.62 52 SER B O 1
ATOM 2128 N N . ALA B 1 53 ? -2.254 17.797 -1.19 1 97.44 53 ALA B N 1
ATOM 2129 C CA . ALA B 1 53 ? -3.586 17.766 -1.789 1 97.44 53 ALA B CA 1
ATOM 2130 C C . ALA B 1 53 ? -4.055 19.156 -2.186 1 97.44 53 ALA B C 1
ATOM 2132 O O . ALA B 1 53 ? -3.582 20.156 -1.642 1 97.44 53 ALA B O 1
ATOM 2133 N N . GLY B 1 54 ? -4.988 19.156 -3.104 1 97.5 54 GLY B N 1
ATOM 2134 C CA . GLY B 1 54 ? -5.543 20.438 -3.539 1 97.5 54 GLY B CA 1
ATOM 2135 C C . GLY B 1 54 ? -7.035 20.547 -3.287 1 97.5 54 GLY B C 1
ATOM 2136 O O . GLY B 1 54 ? -7.703 21.406 -3.881 1 97.5 54 GLY B O 1
ATOM 2137 N N . ILE B 1 55 ? -7.57 19.672 -2.482 1 98.19 55 ILE B N 1
ATOM 2138 C CA . ILE B 1 55 ? -9.008 19.625 -2.266 1 98.19 55 ILE B CA 1
ATOM 2139 C C . ILE B 1 55 ? -9.305 19.484 -0.772 1 98.19 55 ILE B C 1
ATOM 2141 O O . ILE B 1 55 ? -8.461 19 -0.008 1 98.19 55 ILE B O 1
ATOM 2145 N N . SER B 1 56 ? -10.492 19.953 -0.351 1 98.81 56 SER B N 1
ATOM 2146 C CA . SER B 1 56 ? -10.891 19.859 1.049 1 98.81 56 SER B CA 1
ATOM 2147 C C . SER B 1 56 ? -11.055 18.406 1.481 1 98.81 56 SER B C 1
ATOM 2149 O O . SER B 1 56 ? -11.594 17.578 0.736 1 98.81 56 SER B O 1
ATOM 2151 N N . ARG B 1 57 ? -10.641 18.188 2.713 1 98.62 57 ARG B N 1
ATOM 2152 C CA . ARG B 1 57 ? -10.797 16.859 3.295 1 98.62 57 ARG B CA 1
ATOM 2153 C C . ARG B 1 57 ? -12.273 16.5 3.449 1 98.62 57 ARG B C 1
ATOM 2155 O O . ARG B 1 57 ? -12.609 15.336 3.686 1 98.62 57 ARG B O 1
ATOM 2162 N N . LEU B 1 58 ? -13.188 17.438 3.336 1 98.56 58 LEU B N 1
ATOM 2163 C CA . LEU B 1 58 ? -14.617 17.141 3.447 1 98.56 58 LEU B CA 1
ATOM 2164 C C . LEU B 1 58 ? -15.148 16.547 2.146 1 98.56 58 LEU B C 1
ATOM 2166 O O . LEU B 1 58 ? -16.203 15.914 2.139 1 98.56 58 LEU B O 1
ATOM 2170 N N . VAL B 1 59 ? -14.492 16.875 1.081 1 98.62 59 VAL B N 1
ATOM 2171 C CA . VAL B 1 59 ? -14.852 16.203 -0.158 1 98.62 59 VAL B CA 1
ATOM 2172 C C . VAL B 1 59 ? -14.344 14.758 -0.127 1 98.62 59 VAL B C 1
ATOM 2174 O O . VAL B 1 59 ? -15.086 13.82 -0.414 1 98.62 59 VAL B O 1
ATOM 2177 N N . TYR B 1 60 ? -13.164 14.586 0.247 1 98.75 60 TYR B N 1
ATOM 2178 C CA . TYR B 1 60 ? -12.547 13.297 0.529 1 98.75 60 TYR B CA 1
ATOM 2179 C C . TYR B 1 60 ? -11.336 13.453 1.441 1 98.75 60 TYR B C 1
ATOM 2181 O O . TYR B 1 60 ? -10.422 14.234 1.144 1 98.75 60 TYR B O 1
ATOM 2189 N N . ASP B 1 61 ? -11.297 12.828 2.514 1 98.75 61 ASP B N 1
ATOM 2190 C CA . ASP B 1 61 ? -10.117 12.781 3.373 1 98.75 61 ASP B CA 1
ATOM 2191 C C . ASP B 1 61 ? -9.094 11.789 2.846 1 98.75 61 ASP B C 1
ATOM 2193 O O . ASP B 1 61 ? -9.273 10.578 2.973 1 98.75 61 ASP B O 1
ATOM 2197 N N . LEU B 1 62 ? -8.008 12.289 2.35 1 98.81 62 LEU B N 1
ATOM 2198 C CA . LEU B 1 62 ? -7.008 11.5 1.646 1 98.81 62 LEU B CA 1
ATOM 2199 C C . LEU B 1 62 ? -6.207 10.648 2.623 1 98.81 62 LEU B C 1
ATOM 2201 O O . LEU B 1 62 ? -5.449 9.766 2.209 1 98.81 62 LEU B O 1
ATOM 2205 N N . ASN B 1 63 ? -6.332 10.891 3.91 1 98.69 63 ASN B N 1
ATOM 2206 C CA . ASN B 1 63 ? -5.695 10.062 4.926 1 98.69 63 ASN B CA 1
ATOM 2207 C C . ASN B 1 63 ? -6.664 9.031 5.496 1 98.69 63 ASN B C 1
ATOM 2209 O O . ASN B 1 63 ? -6.508 8.586 6.637 1 98.69 63 ASN B O 1
ATOM 2213 N N . ARG B 1 64 ? -7.711 8.68 4.742 1 98.56 64 ARG B N 1
ATOM 2214 C CA . ARG B 1 64 ? -8.664 7.625 5.078 1 98.56 64 ARG B CA 1
ATOM 2215 C C . ARG B 1 64 ? -8.852 6.664 3.91 1 98.56 64 ARG B C 1
ATOM 2217 O O . ARG B 1 64 ? -8.906 7.09 2.754 1 98.56 64 ARG B O 1
ATOM 2224 N N . PRO B 1 65 ? -8.961 5.359 4.227 1 98.5 65 PRO B N 1
ATOM 2225 C CA . PRO B 1 65 ? -9.281 4.422 3.148 1 98.5 65 PRO B CA 1
ATOM 2226 C C . PRO B 1 65 ? -10.711 4.578 2.635 1 98.5 65 PRO B C 1
ATOM 2228 O O . PRO B 1 65 ? -11.562 5.129 3.334 1 98.5 65 PRO B O 1
ATOM 2231 N N . PRO B 1 66 ? -11.008 4.066 1.469 1 98.5 66 PRO B N 1
ATOM 2232 C CA . PRO B 1 66 ? -12.273 4.352 0.79 1 98.5 66 PRO B CA 1
ATOM 2233 C C . PRO B 1 66 ? -13.484 3.852 1.568 1 98.5 66 PRO B C 1
ATOM 2235 O O . PRO B 1 66 ? -14.578 4.422 1.455 1 98.5 66 PRO B O 1
ATOM 2238 N N . HIS B 1 67 ? -13.352 2.775 2.312 1 97.19 67 HIS B N 1
ATOM 2239 C CA . HIS B 1 67 ? -14.5 2.201 3.006 1 97.19 67 HIS B CA 1
ATOM 2240 C C . HIS B 1 67 ? -14.727 2.887 4.348 1 97.19 67 HIS B C 1
ATOM 2242 O O . HIS B 1 67 ? -15.766 2.684 4.984 1 97.19 67 HIS B O 1
ATOM 2248 N N . ALA B 1 68 ? -13.773 3.674 4.848 1 97.38 68 ALA B N 1
ATOM 2249 C CA . ALA B 1 68 ? -13.906 4.34 6.141 1 97.38 68 ALA B CA 1
ATOM 2250 C C . ALA B 1 68 ? -15 5.402 6.102 1 97.38 68 ALA B C 1
ATOM 2252 O O . ALA B 1 68 ? -15.055 6.207 5.168 1 97.38 68 ALA B O 1
ATOM 2253 N N . PRO B 1 69 ? -15.844 5.445 7.074 1 95.62 69 PRO B N 1
ATOM 2254 C CA . PRO B 1 69 ? -16.844 6.52 7.133 1 95.62 69 PRO B CA 1
ATOM 2255 C C . PRO B 1 69 ? -16.203 7.91 7.102 1 95.62 69 PRO B C 1
ATOM 2257 O O . PRO B 1 69 ? -16.781 8.844 6.539 1 95.62 69 PRO B O 1
ATOM 2260 N N . GLY B 1 70 ? -14.984 8.062 7.617 1 96.94 70 GLY B N 1
ATOM 2261 C CA . GLY B 1 70 ? -14.297 9.344 7.707 1 96.94 70 GLY B CA 1
ATOM 2262 C C . GLY B 1 70 ? -13.719 9.805 6.383 1 96.94 70 GLY B C 1
ATOM 2263 O O . GLY B 1 70 ? -13.297 10.953 6.25 1 96.94 70 GLY B O 1
ATOM 2264 N N . ALA B 1 71 ? -13.719 8.891 5.379 1 98.38 71 ALA B N 1
ATOM 2265 C CA . ALA B 1 71 ? -13.234 9.297 4.062 1 98.38 71 ALA B CA 1
ATOM 2266 C C . ALA B 1 71 ? -14.109 10.398 3.471 1 98.38 71 ALA B C 1
ATOM 2268 O O . ALA B 1 71 ? -13.617 11.273 2.762 1 98.38 71 ALA B O 1
ATOM 2269 N N . MET B 1 72 ? -15.352 10.359 3.715 1 98.44 72 MET B N 1
ATOM 2270 C CA . MET B 1 72 ? -16.375 11.336 3.357 1 98.44 72 MET B CA 1
ATOM 2271 C C . MET B 1 72 ? -17.328 11.578 4.523 1 98.44 72 MET B C 1
ATOM 2273 O O . MET B 1 72 ? -18.469 11.125 4.492 1 98.44 72 MET B O 1
ATOM 2277 N N . ALA B 1 73 ? -16.828 12.367 5.457 1 97.75 73 ALA B N 1
ATOM 2278 C CA . ALA B 1 73 ? -17.469 12.477 6.766 1 97.75 73 ALA B CA 1
ATOM 2279 C C . ALA B 1 73 ? -18.781 13.234 6.676 1 97.75 73 ALA B C 1
ATOM 2281 O O . ALA B 1 73 ? -18.828 14.352 6.156 1 97.75 73 ALA B O 1
ATOM 2282 N N . ALA B 1 74 ? -19.844 12.68 7.184 1 97.88 74 ALA B N 1
ATOM 2283 C CA . ALA B 1 74 ? -21.156 13.336 7.238 1 97.88 74 ALA B CA 1
ATOM 2284 C C . ALA B 1 74 ? -21.219 14.32 8.406 1 97.88 74 ALA B C 1
ATOM 2286 O O . ALA B 1 74 ? -22.109 15.18 8.445 1 97.88 74 ALA B O 1
ATOM 2287 N N . LYS B 1 75 ? -20.344 14.125 9.336 1 96.31 75 LYS B N 1
ATOM 2288 C CA . LYS B 1 75 ? -20.25 15 10.5 1 96.31 75 LYS B CA 1
ATOM 2289 C C . LYS B 1 75 ? -18.797 15.172 10.93 1 96.31 75 LYS B C 1
ATOM 2291 O O . LYS B 1 75 ? -18.016 14.211 10.91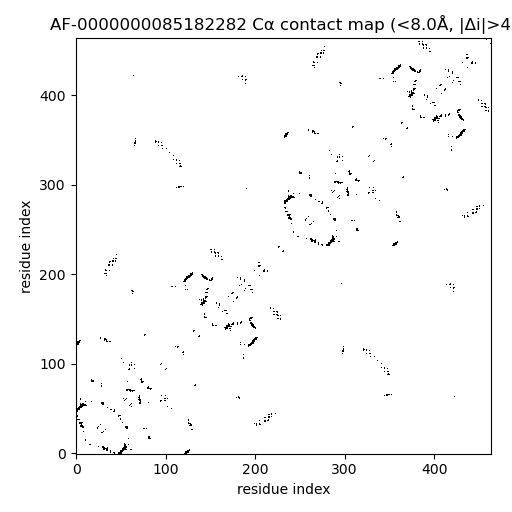4 1 96.31 75 LYS B O 1
ATOM 2296 N N . SER B 1 76 ? -18.391 16.328 11.219 1 92.88 76 SER B N 1
ATOM 2297 C CA . SER B 1 76 ? -17.078 16.656 11.797 1 92.88 76 SER B CA 1
ATOM 2298 C C . SER B 1 76 ? -17.234 17.547 13.031 1 92.88 76 SER B C 1
ATOM 2300 O O . SER B 1 76 ? -17.609 18.703 12.922 1 92.88 76 SER B O 1
ATOM 2302 N N . GLU B 1 77 ? -16.859 16.938 14.156 1 89.81 77 GLU B N 1
ATOM 2303 C CA . GLU B 1 77 ? -17.125 17.609 15.43 1 89.81 77 GLU B CA 1
ATOM 2304 C C . GLU B 1 77 ? -18.609 17.969 15.562 1 89.81 77 GLU B C 1
ATOM 2306 O O . GLU B 1 77 ? -19.469 17.094 15.484 1 89.81 77 GLU B O 1
ATOM 2311 N N . VAL B 1 78 ? -18.859 19.297 15.641 1 89.38 78 VAL B N 1
ATOM 2312 C CA . VAL B 1 78 ? -20.25 19.703 15.859 1 89.38 78 VAL B CA 1
ATOM 2313 C C . VAL B 1 78 ? -20.891 20.094 14.523 1 89.38 78 VAL B C 1
ATOM 2315 O O . VAL B 1 78 ? -22.078 20.422 14.469 1 89.38 78 VAL B O 1
ATOM 2318 N N . PHE B 1 79 ? -20.172 19.953 13.453 1 92.88 79 PHE B N 1
ATOM 2319 C CA . PHE B 1 79 ? -20.656 20.406 12.156 1 92.88 79 PHE B CA 1
ATOM 2320 C C . PHE B 1 79 ? -21.219 19.234 11.352 1 92.88 79 PHE B C 1
ATOM 2322 O O . PHE B 1 79 ? -20.531 18.219 11.172 1 92.88 79 PHE B O 1
ATOM 2329 N N . GLU B 1 80 ? -22.422 19.391 10.922 1 96.5 80 GLU B N 1
ATOM 2330 C CA . GLU B 1 80 ? -22.953 18.484 9.922 1 96.5 80 GLU B CA 1
ATOM 2331 C C . GLU B 1 80 ? -22.484 18.859 8.516 1 96.5 80 GLU B C 1
ATOM 2333 O O . GLU B 1 80 ? -22.328 20.047 8.211 1 96.5 80 GLU B O 1
ATOM 2338 N N . VAL B 1 81 ? -22.203 17.859 7.723 1 98.25 81 VAL B N 1
ATOM 2339 C CA . VAL B 1 81 ? -21.859 18.062 6.32 1 98.25 81 VAL B CA 1
ATOM 2340 C C . VAL B 1 81 ? -22.953 17.5 5.426 1 98.25 81 VAL B C 1
ATOM 2342 O O . VAL B 1 81 ? -22.844 16.359 4.949 1 98.25 81 VAL B O 1
ATOM 2345 N N . PRO B 1 82 ? -23.953 18.312 5.125 1 98.12 82 PRO B N 1
ATOM 2346 C CA . PRO B 1 82 ? -25.156 17.812 4.445 1 98.12 82 PRO B CA 1
ATOM 2347 C C . PRO B 1 82 ? -24.828 17.062 3.152 1 98.12 82 PRO B C 1
ATOM 2349 O O . PRO B 1 82 ? -25.438 16.031 2.869 1 98.12 82 PRO B O 1
ATOM 2352 N N . GLY B 1 83 ? -23.891 17.516 2.395 1 97.88 83 GLY B N 1
ATOM 2353 C CA . GLY B 1 83 ? -23.547 16.922 1.113 1 97.88 83 GLY B CA 1
ATOM 2354 C C . GLY B 1 83 ? -22.938 15.547 1.241 1 97.88 83 GLY B C 1
ATOM 2355 O O . GLY B 1 83 ? -22.766 14.844 0.244 1 97.88 83 GLY B O 1
ATOM 2356 N N . ASN B 1 84 ? -22.594 15.156 2.438 1 98.5 84 ASN B N 1
ATOM 2357 C CA . ASN B 1 84 ? -22 13.844 2.67 1 98.5 84 ASN B CA 1
ATOM 2358 C C . ASN B 1 84 ? -22.984 12.883 3.33 1 98.5 84 ASN B C 1
ATOM 2360 O O . ASN B 1 84 ? -22.656 11.719 3.551 1 98.5 84 ASN B O 1
ATOM 2364 N N . VAL B 1 85 ? -24.125 13.344 3.727 1 97.69 85 VAL B N 1
ATOM 2365 C CA . VAL B 1 85 ? -25.125 12.492 4.363 1 97.69 85 VAL B CA 1
ATOM 2366 C C . VAL B 1 85 ? -25.75 11.57 3.322 1 97.69 85 VAL B C 1
ATOM 2368 O O . VAL B 1 85 ? -26.203 12.031 2.266 1 97.69 85 VAL B O 1
ATOM 2371 N N . GLY B 1 86 ? -25.75 10.344 3.533 1 96.62 86 GLY B N 1
ATOM 2372 C CA . GLY B 1 86 ? -26.469 9.383 2.705 1 96.62 86 GLY B CA 1
ATOM 2373 C C . GLY B 1 86 ? -25.844 9.195 1.335 1 96.62 86 GLY B C 1
ATOM 2374 O O . GLY B 1 86 ? -26.547 8.984 0.348 1 96.62 86 GLY B O 1
ATOM 2375 N N . LEU B 1 87 ? -24.562 9.359 1.204 1 97.5 87 LEU B N 1
ATOM 2376 C CA . LEU B 1 87 ? -23.891 9.133 -0.075 1 97.5 87 LEU B CA 1
ATOM 2377 C C . LEU B 1 87 ? -24.125 7.707 -0.561 1 97.5 87 LEU B C 1
ATOM 2379 O O . LEU B 1 87 ? -24.047 6.758 0.223 1 97.5 87 LEU B O 1
ATOM 2383 N N . SER B 1 88 ? -24.469 7.531 -1.856 1 97.62 88 SER B N 1
ATOM 2384 C CA . SER B 1 88 ? -24.609 6.207 -2.459 1 97.62 88 SER B CA 1
ATOM 2385 C C . SER B 1 88 ? -23.234 5.566 -2.697 1 97.62 88 SER B C 1
ATOM 2387 O O . SER B 1 88 ? -22.219 6.258 -2.723 1 97.62 88 SER B O 1
ATOM 2389 N N . PRO B 1 89 ? -23.25 4.254 -2.867 1 97.25 89 PRO B N 1
ATOM 2390 C CA . PRO B 1 89 ? -22.016 3.6 -3.266 1 97.25 89 PRO B CA 1
ATOM 2391 C C . PRO B 1 89 ? -21.406 4.195 -4.539 1 97.25 89 PRO B C 1
ATOM 2393 O O . PRO B 1 89 ? -20.188 4.301 -4.656 1 97.25 89 PRO B O 1
ATOM 2396 N N . ALA B 1 90 ? -22.25 4.594 -5.426 1 97.38 90 ALA B N 1
ATOM 2397 C CA . ALA B 1 90 ? -21.766 5.191 -6.672 1 97.38 90 ALA B CA 1
ATOM 2398 C C . ALA B 1 90 ? -21.109 6.543 -6.414 1 97.38 90 ALA B C 1
ATOM 2400 O O . ALA B 1 90 ? -20.109 6.883 -7.055 1 97.38 90 ALA B O 1
ATOM 2401 N N . ASP B 1 91 ? -21.641 7.34 -5.5 1 97.5 91 ASP B N 1
ATOM 2402 C CA . ASP B 1 91 ? -21.047 8.617 -5.125 1 97.5 91 ASP B CA 1
ATOM 2403 C C . ASP B 1 91 ? -19.672 8.414 -4.5 1 97.5 91 ASP B C 1
ATOM 2405 O O . ASP B 1 91 ? -18.719 9.117 -4.84 1 97.5 91 ASP B O 1
ATOM 2409 N N . ARG B 1 92 ? -19.609 7.488 -3.611 1 98.38 92 ARG B N 1
ATOM 2410 C CA . ARG B 1 92 ? -18.359 7.207 -2.938 1 98.38 92 ARG B CA 1
ATOM 2411 C C . ARG B 1 92 ? -17.297 6.719 -3.928 1 98.38 92 ARG B C 1
ATOM 2413 O O . ARG B 1 92 ? -16.141 7.137 -3.869 1 98.38 92 ARG B O 1
ATOM 2420 N N . GLN B 1 93 ? -17.75 5.816 -4.816 1 98.38 93 GLN B N 1
ATOM 2421 C CA . GLN B 1 93 ? -16.844 5.332 -5.852 1 98.38 93 GLN B CA 1
ATOM 2422 C C . GLN B 1 93 ? -16.328 6.48 -6.719 1 98.38 93 GLN B C 1
ATOM 2424 O O . GLN B 1 93 ? -15.141 6.547 -7.027 1 98.38 93 GLN B O 1
ATOM 2429 N N . ARG B 1 94 ? -17.219 7.348 -7.102 1 98.19 94 ARG B N 1
ATOM 2430 C CA . ARG B 1 94 ? -16.844 8.477 -7.953 1 98.19 94 ARG B CA 1
ATOM 2431 C C . ARG B 1 94 ? -15.789 9.344 -7.289 1 98.19 94 ARG B C 1
ATOM 2433 O O . ARG B 1 94 ? -14.781 9.688 -7.91 1 98.19 94 ARG B O 1
ATOM 2440 N N . ARG B 1 95 ? -15.945 9.727 -6.047 1 98.62 95 ARG B N 1
ATOM 2441 C CA . ARG B 1 95 ? -14.992 10.562 -5.328 1 98.62 95 ARG B CA 1
ATOM 2442 C C . ARG B 1 95 ? -13.68 9.82 -5.109 1 98.62 95 ARG B C 1
ATOM 2444 O O . ARG B 1 95 ? -12.602 10.414 -5.191 1 98.62 95 ARG B O 1
ATOM 2451 N N . THR B 1 96 ? -13.789 8.523 -4.848 1 98.81 96 THR B N 1
ATOM 2452 C CA . THR B 1 96 ? -12.586 7.715 -4.703 1 98.81 96 THR B CA 1
ATOM 2453 C C . THR B 1 96 ? -11.758 7.746 -5.984 1 98.81 96 THR B C 1
ATOM 2455 O O . THR B 1 96 ? -10.547 7.961 -5.941 1 98.81 96 THR B O 1
ATOM 2458 N N . GLU B 1 97 ? -12.398 7.602 -7.109 1 98.5 97 GLU B N 1
ATOM 2459 C CA . GLU B 1 97 ? -11.727 7.539 -8.406 1 98.5 97 GLU B CA 1
ATOM 2460 C C . GLU B 1 97 ? -11.164 8.898 -8.797 1 98.5 97 GLU B C 1
ATOM 2462 O O . GLU B 1 97 ? -10.078 8.984 -9.383 1 98.5 97 GLU B O 1
ATOM 2467 N N . LEU B 1 98 ? -11.859 9.93 -8.453 1 98.25 98 LEU B N 1
ATOM 2468 C CA . LEU B 1 98 ? -11.477 11.258 -8.93 1 98.25 98 LEU B CA 1
ATOM 2469 C C . LEU B 1 98 ? -10.445 11.891 -8.008 1 98.25 98 LEU B C 1
ATOM 2471 O O . LEU B 1 98 ? -9.703 12.789 -8.414 1 98.25 98 LEU B O 1
ATOM 2475 N N . ILE B 1 99 ? -10.391 11.469 -6.75 1 98.56 99 ILE B N 1
ATOM 2476 C CA . ILE B 1 99 ? -9.625 12.234 -5.766 1 98.56 99 ILE B CA 1
ATOM 2477 C C . ILE B 1 99 ? -8.602 11.32 -5.086 1 98.56 99 ILE B C 1
ATOM 2479 O O . ILE B 1 99 ? -7.398 11.555 -5.172 1 98.56 99 ILE B O 1
ATOM 2483 N N . TYR B 1 100 ? -9.07 10.258 -4.449 1 98.88 100 TYR B N 1
ATOM 2484 C CA . TYR B 1 100 ? -8.242 9.359 -3.65 1 98.88 100 TYR B CA 1
ATOM 2485 C C . TYR B 1 100 ? -7.191 8.672 -4.516 1 98.88 100 TYR B C 1
ATOM 2487 O O . TYR B 1 100 ? -6.004 8.695 -4.191 1 98.88 100 TYR B O 1
ATOM 2495 N N . LEU B 1 101 ? -7.617 8.062 -5.621 1 98.81 101 LEU B N 1
ATOM 2496 C CA . LEU B 1 101 ? -6.746 7.227 -6.441 1 98.81 101 LEU B CA 1
ATOM 2497 C C . LEU B 1 101 ? -5.641 8.062 -7.082 1 98.81 101 LEU B C 1
ATOM 2499 O O . LEU B 1 101 ? -4.461 7.715 -6.98 1 98.81 101 LEU B O 1
ATOM 2503 N N . PRO B 1 102 ? -5.945 9.234 -7.723 1 98.44 102 PRO B N 1
ATOM 2504 C CA . PRO B 1 102 ? -4.848 9.992 -8.328 1 98.44 102 PRO B CA 1
ATOM 2505 C C . PRO B 1 102 ? -3.828 10.477 -7.301 1 98.44 102 PRO B C 1
ATOM 2507 O O . PRO B 1 102 ? -2.625 10.484 -7.57 1 98.44 102 PRO B O 1
ATOM 2510 N N . PHE B 1 103 ? -4.273 10.93 -6.117 1 98.75 103 PHE B N 1
ATOM 2511 C CA . PHE B 1 103 ? -3.352 11.406 -5.094 1 98.75 103 PHE B CA 1
ATOM 2512 C C . PHE B 1 103 ? -2.396 10.297 -4.668 1 98.75 103 PHE B C 1
ATOM 2514 O O . PHE B 1 103 ? -1.179 10.484 -4.68 1 98.75 103 PHE B O 1
ATOM 2521 N N . HIS B 1 104 ? -2.941 9.133 -4.352 1 98.75 104 HIS B N 1
ATOM 2522 C CA . HIS B 1 104 ? -2.111 8.062 -3.818 1 98.75 104 HIS B CA 1
ATOM 2523 C C . HIS B 1 104 ? -1.265 7.422 -4.914 1 98.75 104 HIS B C 1
ATOM 2525 O O . HIS B 1 104 ? -0.165 6.93 -4.652 1 98.75 104 HIS B O 1
ATOM 2531 N N . ALA B 1 105 ? -1.781 7.449 -6.16 1 98.44 105 ALA B N 1
ATOM 2532 C CA . ALA B 1 105 ? -0.95 6.992 -7.273 1 98.44 105 ALA B CA 1
ATOM 2533 C C . ALA B 1 105 ? 0.27 7.891 -7.453 1 98.44 105 ALA B C 1
ATOM 2535 O O . ALA B 1 105 ? 1.379 7.406 -7.68 1 98.44 105 ALA B O 1
ATOM 2536 N N . ALA B 1 106 ? 0.079 9.227 -7.355 1 98.12 106 ALA B N 1
ATOM 2537 C CA . ALA B 1 106 ? 1.183 10.172 -7.504 1 98.12 106 ALA B CA 1
ATOM 2538 C C . ALA B 1 106 ? 2.207 10 -6.387 1 98.12 106 ALA B C 1
ATOM 2540 O O . ALA B 1 106 ? 3.414 9.992 -6.637 1 98.12 106 ALA B O 1
ATOM 2541 N N . LEU B 1 107 ? 1.707 9.883 -5.203 1 98.69 107 LEU B N 1
ATOM 2542 C CA . LEU B 1 107 ? 2.592 9.688 -4.059 1 98.69 107 LEU B CA 1
ATOM 2543 C C . LEU B 1 107 ? 3.371 8.383 -4.195 1 98.69 107 LEU B C 1
ATOM 2545 O O . LEU B 1 107 ? 4.594 8.367 -4.035 1 98.69 107 LEU B O 1
ATOM 2549 N N . HIS B 1 108 ? 2.697 7.32 -4.508 1 98.75 108 HIS B N 1
ATOM 2550 C CA . HIS B 1 108 ? 3.33 6.016 -4.684 1 98.75 108 HIS B CA 1
ATOM 2551 C C . HIS B 1 108 ? 4.395 6.066 -5.773 1 98.75 108 HIS B C 1
ATOM 2553 O O . HIS B 1 108 ? 5.465 5.465 -5.633 1 98.75 108 HIS B O 1
ATOM 2559 N N . ALA B 1 109 ? 4.094 6.73 -6.84 1 98.56 109 ALA B N 1
ATOM 2560 C CA . ALA B 1 109 ? 5.039 6.832 -7.949 1 98.56 109 ALA B CA 1
ATOM 2561 C C . ALA B 1 109 ? 6.344 7.484 -7.504 1 98.56 109 ALA B C 1
ATOM 2563 O O . ALA B 1 109 ? 7.43 7.016 -7.848 1 98.56 109 ALA B O 1
ATOM 2564 N N . GLU B 1 110 ? 6.242 8.547 -6.746 1 98.25 110 GLU B N 1
ATOM 2565 C CA . GLU B 1 110 ? 7.441 9.227 -6.266 1 98.25 110 GLU B CA 1
ATOM 2566 C C . GLU B 1 110 ? 8.25 8.336 -5.332 1 98.25 110 GLU B C 1
ATOM 2568 O O . GLU B 1 110 ? 9.477 8.273 -5.43 1 98.25 110 GLU B O 1
ATOM 2573 N N . ILE B 1 111 ? 7.586 7.625 -4.5 1 98.69 111 ILE B N 1
ATOM 2574 C CA . ILE B 1 111 ? 8.25 6.715 -3.574 1 98.69 111 ILE B CA 1
ATOM 2575 C C . ILE B 1 111 ? 8.953 5.605 -4.355 1 98.69 111 ILE B C 1
ATOM 2577 O O . ILE B 1 111 ? 10.125 5.316 -4.117 1 98.69 111 ILE B O 1
ATOM 2581 N N . ALA B 1 112 ? 8.219 4.988 -5.301 1 98.69 112 ALA B N 1
ATOM 2582 C CA . ALA B 1 112 ? 8.75 3.879 -6.086 1 98.69 112 ALA B CA 1
ATOM 2583 C C . ALA B 1 112 ? 9.984 4.309 -6.875 1 98.69 112 ALA B C 1
ATOM 2585 O O . ALA B 1 112 ? 10.938 3.541 -7.016 1 98.69 112 ALA B O 1
ATOM 2586 N N . ARG B 1 113 ? 9.984 5.547 -7.422 1 98 113 ARG B N 1
ATOM 2587 C CA . ARG B 1 113 ? 11.125 6.074 -8.156 1 98 113 ARG B CA 1
ATOM 2588 C C . ARG B 1 113 ? 12.359 6.16 -7.266 1 98 113 ARG B C 1
ATOM 2590 O O . ARG B 1 113 ? 13.461 5.777 -7.676 1 98 113 ARG B O 1
ATOM 2597 N N . LEU B 1 114 ? 12.18 6.691 -6.078 1 97.88 114 LEU B N 1
ATOM 2598 C CA . LEU B 1 114 ? 13.289 6.809 -5.137 1 97.88 114 LEU B CA 1
ATOM 2599 C C . LEU B 1 114 ? 13.797 5.43 -4.727 1 97.88 114 LEU B C 1
ATOM 2601 O O . LEU B 1 114 ? 15.008 5.207 -4.66 1 97.88 114 LEU B O 1
ATOM 2605 N N . LEU B 1 115 ? 12.891 4.492 -4.48 1 98.44 115 LEU B N 1
ATOM 2606 C CA . LEU B 1 115 ? 13.258 3.123 -4.129 1 98.44 115 LEU B CA 1
ATOM 2607 C C . LEU B 1 115 ? 14.07 2.479 -5.246 1 98.44 115 LEU B C 1
ATOM 2609 O O . LEU B 1 115 ? 15.086 1.83 -4.984 1 98.44 115 LEU B O 1
ATOM 2613 N N . ALA B 1 116 ? 13.609 2.645 -6.48 1 98.12 116 ALA B N 1
ATOM 2614 C CA . ALA B 1 116 ? 14.281 2.061 -7.637 1 98.12 116 ALA B CA 1
ATOM 2615 C C . ALA B 1 116 ? 15.719 2.559 -7.746 1 98.12 116 ALA B C 1
ATOM 2617 O O . ALA B 1 116 ? 16.609 1.836 -8.219 1 98.12 116 ALA B O 1
ATOM 2618 N N . LYS B 1 117 ? 15.977 3.77 -7.281 1 97 117 LYS B N 1
ATOM 2619 C CA . LYS B 1 117 ? 17.297 4.383 -7.363 1 97 117 LYS B CA 1
ATOM 2620 C C . LYS B 1 117 ? 18.141 4.039 -6.141 1 97 117 LYS B C 1
ATOM 2622 O O . LYS B 1 117 ? 19.25 4.555 -5.98 1 97 117 LYS B O 1
ATOM 2627 N N . GLY B 1 118 ? 17.609 3.26 -5.266 1 95.44 118 GLY B N 1
ATOM 2628 C CA . GLY B 1 118 ? 18.328 2.873 -4.074 1 95.44 118 GLY B CA 1
ATOM 2629 C C . GLY B 1 118 ? 18.391 3.969 -3.025 1 95.44 118 GLY B C 1
ATOM 2630 O O . GLY B 1 118 ? 19.344 4.039 -2.242 1 95.44 118 GLY B O 1
ATOM 2631 N N . ARG B 1 119 ? 17.438 4.871 -3.07 1 95.38 119 ARG B N 1
ATOM 2632 C CA . ARG B 1 119 ? 17.344 5.984 -2.129 1 95.38 119 ARG B CA 1
ATOM 2633 C C . ARG B 1 119 ? 16 5.969 -1.396 1 95.38 119 ARG B C 1
ATOM 2635 O O . ARG B 1 119 ? 15.164 6.855 -1.592 1 95.38 119 ARG B O 1
ATOM 2642 N N . PRO B 1 120 ? 15.828 4.98 -0.522 1 96.69 120 PRO B N 1
ATOM 2643 C CA . PRO B 1 120 ? 14.555 4.926 0.195 1 96.69 120 PRO B CA 1
ATOM 2644 C C . PRO B 1 120 ? 14.25 6.211 0.963 1 96.69 120 PRO B C 1
ATOM 2646 O O . PRO B 1 120 ? 15.086 6.676 1.747 1 96.69 120 PRO B O 1
ATOM 2649 N N . PRO B 1 121 ? 13.094 6.727 0.786 1 97.44 121 PRO B N 1
ATOM 2650 C CA . PRO B 1 121 ? 12.742 7.953 1.506 1 97.44 121 PRO B CA 1
ATOM 2651 C C . PRO B 1 121 ? 12.273 7.688 2.934 1 97.44 121 PRO B C 1
ATOM 2653 O O . PRO B 1 121 ? 11.891 6.562 3.26 1 97.44 121 PRO B O 1
ATOM 2656 N N . VAL B 1 122 ? 12.375 8.703 3.754 1 98.25 122 VAL B N 1
ATOM 2657 C CA . VAL B 1 122 ? 11.602 8.805 4.988 1 98.25 122 VAL B CA 1
ATOM 2658 C C . VAL B 1 122 ? 10.312 9.586 4.73 1 98.25 122 VAL B C 1
ATOM 2660 O O . VAL B 1 122 ? 10.336 10.641 4.09 1 98.25 122 VAL B O 1
ATOM 2663 N N . ILE B 1 123 ? 9.203 9.016 5.203 1 98.81 123 ILE B N 1
ATOM 2664 C CA . ILE B 1 123 ? 7.922 9.648 4.914 1 98.81 123 ILE B CA 1
ATOM 2665 C C . ILE B 1 123 ? 7.488 10.508 6.102 1 98.81 123 ILE B C 1
ATOM 2667 O O . ILE B 1 123 ? 7.363 10.008 7.223 1 98.81 123 ILE B O 1
ATOM 2671 N N . VAL B 1 124 ? 7.281 11.773 5.914 1 98.94 124 VAL B N 1
ATOM 2672 C CA . VAL B 1 124 ? 6.801 12.711 6.922 1 98.94 124 VAL B CA 1
ATOM 2673 C C . VAL B 1 124 ? 5.484 13.336 6.461 1 98.94 124 VAL B C 1
ATOM 2675 O O . VAL B 1 124 ? 5.457 14.086 5.484 1 98.94 124 VAL B O 1
ATOM 2678 N N . THR B 1 125 ? 4.426 12.984 7.109 1 98.94 125 THR B N 1
ATOM 2679 C CA . THR B 1 125 ? 3.172 13.672 6.82 1 98.94 125 THR B CA 1
ATOM 2680 C C . THR B 1 125 ? 2.959 14.828 7.793 1 98.94 125 THR B C 1
ATOM 2682 O O . THR B 1 125 ? 3.316 14.734 8.969 1 98.94 125 THR B O 1
ATOM 2685 N N . VAL B 1 126 ? 2.447 15.938 7.309 1 98.94 126 VAL B N 1
ATOM 2686 C CA . VAL B 1 126 ? 2.297 17.156 8.086 1 98.94 126 VAL B CA 1
ATOM 2687 C C . VAL B 1 126 ? 0.815 17.516 8.227 1 98.94 126 VAL B C 1
ATOM 2689 O O . VAL B 1 126 ? 0.11 17.656 7.223 1 98.94 126 VAL B O 1
ATOM 2692 N N . HIS B 1 127 ? 0.361 17.594 9.422 1 98.88 127 HIS B N 1
ATOM 2693 C CA . HIS B 1 127 ? -1.012 17.922 9.781 1 98.88 127 HIS B CA 1
ATOM 2694 C C . HIS B 1 127 ? -1.052 19 10.859 1 98.88 127 HIS B C 1
ATOM 2696 O O . HIS B 1 127 ? -0.029 19.297 11.477 1 98.88 127 HIS B O 1
ATOM 2702 N N . SER B 1 128 ? -2.219 19.609 11.023 1 98.75 128 SER B N 1
ATOM 2703 C CA . SER B 1 128 ? -2.471 20.484 12.164 1 98.75 128 SER B CA 1
ATOM 2704 C C . SER B 1 128 ? -3.838 20.219 12.781 1 98.75 128 SER B C 1
ATOM 2706 O O . SER B 1 128 ? -4.68 19.547 12.172 1 98.75 128 SER B O 1
ATOM 2708 N N . PHE B 1 129 ? -3.967 20.594 14.008 1 97.81 129 PHE B N 1
ATOM 2709 C CA . PHE B 1 129 ? -5.219 20.391 14.727 1 97.81 129 PHE B CA 1
ATOM 2710 C C . PHE B 1 129 ? -5.609 21.641 15.5 1 97.81 129 PHE B C 1
ATOM 2712 O O . PHE B 1 129 ? -4.773 22.516 15.75 1 97.81 129 PHE B O 1
ATOM 2719 N N . THR B 1 130 ? -6.844 21.75 15.812 1 96.81 130 THR B N 1
ATOM 2720 C CA . THR B 1 130 ? -7.359 22.906 16.516 1 96.81 130 THR B CA 1
ATOM 2721 C C . THR B 1 130 ? -6.98 22.859 18 1 96.81 130 THR B C 1
ATOM 2723 O O . THR B 1 130 ? -6.934 21.781 18.594 1 96.81 130 THR B O 1
ATOM 2726 N N . PRO B 1 131 ? -6.742 24.016 18.625 1 97.12 131 PRO B N 1
ATOM 2727 C CA . PRO B 1 131 ? -6.359 24.047 20.031 1 97.12 131 PRO B CA 1
ATOM 2728 C C . PRO B 1 131 ? -7.508 23.672 20.969 1 97.12 131 PRO B C 1
ATOM 2730 O O . PRO B 1 131 ? -7.273 23.281 22.125 1 97.12 131 PRO B O 1
ATOM 2733 N N . VAL B 1 132 ? -8.711 23.875 20.469 1 95.31 132 VAL B N 1
ATOM 2734 C CA . VAL B 1 132 ? -9.898 23.562 21.266 1 95.31 132 VAL B CA 1
ATOM 2735 C C . VAL B 1 132 ? -10.727 22.484 20.562 1 95.31 132 VAL B C 1
ATOM 2737 O O . VAL B 1 132 ? -11.062 22.625 19.391 1 95.31 132 VAL B O 1
ATOM 2740 N N . TYR B 1 133 ? -11 21.375 21.219 1 92.44 133 TYR B N 1
ATOM 2741 C CA . TYR B 1 133 ? -11.797 20.266 20.719 1 92.44 133 TYR B CA 1
ATOM 2742 C C . TYR B 1 133 ? -12.969 19.969 21.641 1 92.44 133 TYR B C 1
ATOM 2744 O O . TYR B 1 133 ? -12.781 19.656 22.828 1 92.44 133 TYR B O 1
ATOM 2752 N N . TYR B 1 134 ? -14.109 20.078 21.125 1 91.69 134 TYR B N 1
ATOM 2753 C CA . TYR B 1 134 ? -15.328 19.953 21.906 1 91.69 134 TYR B CA 1
ATOM 2754 C C . TYR B 1 134 ? -15.258 20.828 23.156 1 91.69 134 TYR B C 1
ATOM 2756 O O . TYR B 1 134 ? -15.562 20.359 24.266 1 91.69 134 TYR B O 1
ATOM 2764 N N . GLY B 1 135 ? -14.75 21.953 23 1 91.69 135 GLY B N 1
ATOM 2765 C CA . GLY B 1 135 ? -14.727 22.953 24.062 1 91.69 135 GLY B CA 1
ATOM 2766 C C . GLY B 1 135 ? -13.562 22.766 25.016 1 91.69 135 GLY B C 1
ATOM 2767 O O . GLY B 1 135 ? -13.359 23.578 25.922 1 91.69 135 GLY B O 1
ATOM 2768 N N . GLN B 1 136 ? -12.742 21.797 24.828 1 94.31 136 GLN B N 1
ATOM 2769 C CA . GLN B 1 136 ? -11.625 21.516 25.719 1 94.31 136 GLN B CA 1
ATOM 2770 C C . GLN B 1 136 ? -10.297 21.906 25.078 1 94.31 136 GLN B C 1
ATOM 2772 O O . GLN B 1 136 ? -10.023 21.547 23.922 1 94.31 136 GLN B O 1
ATOM 2777 N N . HIS B 1 137 ? -9.578 22.609 25.844 1 96.31 137 HIS B N 1
ATOM 2778 C CA . HIS B 1 137 ? -8.266 23.016 25.359 1 96.31 137 HIS B CA 1
ATOM 2779 C C . HIS B 1 137 ? -7.297 21.844 25.344 1 96.31 137 HIS B C 1
ATOM 2781 O O . HIS B 1 137 ? -7.254 21.062 26.297 1 96.31 137 HIS B O 1
ATOM 2787 N N . ARG B 1 138 ? -6.547 21.75 24.297 1 96.12 138 ARG B N 1
ATOM 2788 C CA . ARG B 1 138 ? -5.539 20.703 24.156 1 96.12 138 ARG B CA 1
ATOM 2789 C C . ARG B 1 138 ? -4.152 21.219 24.5 1 96.12 138 ARG B C 1
ATOM 2791 O O . ARG B 1 138 ? -3.676 22.188 23.891 1 96.12 138 ARG B O 1
ATOM 2798 N N . GLU B 1 139 ? -3.484 20.562 25.391 1 96.88 139 GLU B N 1
ATOM 2799 C CA . GLU B 1 139 ? -2.18 21 25.891 1 96.88 139 GLU B CA 1
ATOM 2800 C C . GLU B 1 139 ? -1.075 20.672 24.875 1 96.88 139 GLU B C 1
ATOM 2802 O O . GLU B 1 139 ? -0.098 21.406 24.766 1 96.88 139 GLU B O 1
ATOM 2807 N N . VAL B 1 140 ? -1.261 19.562 24.219 1 98.25 140 VAL B N 1
ATOM 2808 C CA . VAL B 1 140 ? -0.248 19.125 23.266 1 98.25 140 VAL B CA 1
ATOM 2809 C C . VAL B 1 140 ? -0.075 20.172 22.172 1 98.25 140 VAL B C 1
ATOM 2811 O O . VAL B 1 140 ? -1.058 20.734 21.688 1 98.25 140 VAL B O 1
ATOM 2814 N N . GLU B 1 141 ? 1.148 20.516 21.922 1 98.81 141 GLU B N 1
ATOM 2815 C CA . GLU B 1 141 ? 1.458 21.469 20.875 1 98.81 141 GLU B CA 1
ATOM 2816 C C . GLU B 1 141 ? 1.969 20.781 19.609 1 98.81 141 GLU B C 1
ATOM 2818 O O . GLU B 1 141 ? 1.703 21.219 18.5 1 98.81 141 GLU B O 1
ATOM 2823 N N . LEU B 1 142 ? 2.697 19.734 19.781 1 98.88 142 LEU B N 1
ATOM 2824 C CA . LEU B 1 142 ? 3.227 18.922 18.703 1 98.88 142 LEU B CA 1
ATOM 2825 C C . LEU B 1 142 ? 2.986 17.438 18.969 1 98.88 142 LEU B C 1
ATOM 2827 O O . LEU B 1 142 ? 3.617 16.844 19.859 1 98.88 142 LEU B O 1
ATOM 2831 N N . GLY B 1 143 ? 2.041 16.875 18.219 1 98.75 143 GLY B N 1
ATOM 2832 C CA . GLY B 1 143 ? 1.859 15.438 18.234 1 98.75 143 GLY B CA 1
ATOM 2833 C C . GLY B 1 143 ? 2.766 14.719 17.266 1 98.75 143 GLY B C 1
ATOM 2834 O O . GLY B 1 143 ? 2.959 15.172 16.125 1 98.75 143 GLY B O 1
ATOM 2835 N N . ILE B 1 144 ? 3.357 13.703 17.688 1 98.81 144 ILE B N 1
ATOM 2836 C CA . ILE B 1 144 ? 4.215 12.836 16.891 1 98.81 144 ILE B CA 1
ATOM 2837 C C . ILE B 1 144 ? 3.605 11.438 16.812 1 98.81 144 ILE B C 1
ATOM 2839 O O . ILE B 1 144 ? 3.545 10.719 17.812 1 98.81 144 ILE B O 1
ATOM 2843 N N . ILE B 1 145 ? 3.199 11.094 15.625 1 98.62 145 ILE B N 1
ATOM 2844 C CA . ILE B 1 145 ? 2.375 9.898 15.477 1 98.62 145 ILE B CA 1
ATOM 2845 C C . ILE B 1 145 ? 3.049 8.93 14.516 1 98.62 145 ILE B C 1
ATOM 2847 O O . ILE B 1 145 ? 3.641 9.344 13.516 1 98.62 145 ILE B O 1
ATOM 2851 N N . HIS B 1 146 ? 3.033 7.656 14.805 1 98.25 146 HIS B N 1
ATOM 2852 C CA . HIS B 1 146 ? 3.574 6.621 13.93 1 98.25 146 HIS B CA 1
ATOM 2853 C C . HIS B 1 146 ? 2.533 5.543 13.641 1 98.25 146 HIS B C 1
ATOM 2855 O O . HIS B 1 146 ? 1.525 5.445 14.344 1 98.25 146 HIS B O 1
ATOM 2861 N N . ASP B 1 147 ? 2.67 4.832 12.602 1 96.81 147 ASP B N 1
ATOM 2862 C CA . ASP B 1 147 ? 1.911 3.613 12.336 1 96.81 147 ASP B CA 1
ATOM 2863 C C . ASP B 1 147 ? 2.605 2.391 12.93 1 96.81 147 ASP B C 1
ATOM 2865 O O . ASP B 1 147 ? 2.834 2.33 14.141 1 96.81 147 ASP B O 1
ATOM 2869 N N . ALA B 1 148 ? 3.117 1.426 12.109 1 93.94 148 ALA B N 1
ATOM 2870 C CA . ALA B 1 148 ? 3.633 0.157 12.617 1 93.94 148 ALA B CA 1
ATOM 2871 C C . ALA B 1 148 ? 5.035 0.328 13.203 1 93.94 148 ALA B C 1
ATOM 2873 O O . ALA B 1 148 ? 5.375 -0.301 14.203 1 93.94 148 ALA B O 1
ATOM 2874 N N . ASP B 1 149 ? 5.906 1.123 12.656 1 96.94 149 ASP B N 1
ATOM 2875 C CA . ASP B 1 149 ? 7.293 1.312 13.07 1 96.94 149 ASP B CA 1
ATOM 2876 C C . ASP B 1 149 ? 7.465 2.615 13.844 1 96.94 149 ASP B C 1
ATOM 2878 O O . ASP B 1 149 ? 7.379 3.703 13.273 1 96.94 149 ASP B O 1
ATOM 2882 N N . PRO B 1 150 ? 7.758 2.568 15.07 1 98.12 150 PRO B N 1
ATOM 2883 C CA . PRO B 1 150 ? 7.848 3.771 15.898 1 98.12 150 PRO B CA 1
ATOM 2884 C C . PRO B 1 150 ? 9.242 4.402 15.883 1 98.12 150 PRO B C 1
ATOM 2886 O O . PRO B 1 150 ? 9.438 5.48 16.438 1 98.12 150 PRO B O 1
ATOM 2889 N N . THR B 1 151 ? 10.18 3.76 15.211 1 98.62 151 THR B N 1
ATOM 2890 C CA . THR B 1 151 ? 11.602 4.07 15.375 1 98.62 151 THR B CA 1
ATOM 2891 C C . THR B 1 151 ? 11.867 5.547 15.094 1 98.62 151 THR B C 1
ATOM 2893 O O . THR B 1 151 ? 12.406 6.258 15.945 1 98.62 151 THR B O 1
ATOM 2896 N N . PHE B 1 152 ? 11.445 6.047 13.977 1 98.75 152 PHE B N 1
ATOM 2897 C CA . PHE B 1 152 ? 11.719 7.43 13.602 1 98.75 152 PHE B CA 1
ATOM 2898 C C . PHE B 1 152 ? 10.883 8.391 14.438 1 98.75 152 PHE B C 1
ATOM 2900 O O . PHE B 1 152 ? 11.375 9.438 14.867 1 98.75 152 PHE B O 1
ATOM 2907 N N . ALA B 1 153 ? 9.656 8.031 14.688 1 98.75 153 ALA B N 1
ATOM 2908 C CA . ALA B 1 153 ? 8.773 8.883 15.484 1 98.75 153 ALA B CA 1
ATOM 2909 C C . ALA B 1 153 ? 9.336 9.086 16.891 1 98.75 153 ALA B C 1
ATOM 2911 O O . ALA B 1 153 ? 9.312 10.195 17.422 1 98.75 153 ALA B O 1
ATOM 2912 N N . GLU B 1 154 ? 9.812 8.047 17.453 1 98.81 154 GLU B N 1
ATOM 2913 C CA . GLU B 1 154 ? 10.398 8.141 18.781 1 98.81 154 GLU B CA 1
ATOM 2914 C C . GLU B 1 154 ? 11.641 9.023 18.781 1 98.81 154 GLU B C 1
ATOM 2916 O O . GLU B 1 154 ? 11.875 9.781 19.719 1 98.81 154 GLU B O 1
ATOM 2921 N N . ALA B 1 155 ? 12.422 8.883 17.734 1 98.88 155 ALA B N 1
ATOM 2922 C CA . ALA B 1 155 ? 13.586 9.75 17.594 1 98.88 155 ALA B CA 1
ATOM 2923 C C . ALA B 1 155 ? 13.172 11.211 17.438 1 98.88 155 ALA B C 1
ATOM 2925 O O . ALA B 1 155 ? 13.773 12.102 18.031 1 98.88 155 ALA B O 1
ATOM 2926 N N . VAL B 1 156 ? 12.148 11.469 16.656 1 98.88 156 VAL B N 1
ATOM 2927 C CA . VAL B 1 156 ? 11.641 12.82 16.453 1 98.88 156 VAL B CA 1
ATOM 2928 C C . VAL B 1 156 ? 11.156 13.391 17.781 1 98.88 156 VAL B C 1
ATOM 2930 O O . VAL B 1 156 ? 11.438 14.555 18.109 1 98.88 156 VAL B O 1
ATOM 2933 N N . LEU B 1 157 ? 10.445 12.57 18.516 1 98.88 157 LEU B N 1
ATOM 2934 C CA . LEU B 1 157 ? 9.969 13.016 19.828 1 98.88 157 LEU B CA 1
ATOM 2935 C C . LEU B 1 157 ? 11.133 13.445 20.719 1 98.88 157 LEU B C 1
ATOM 2937 O O . LEU B 1 157 ? 11.102 14.523 21.297 1 98.88 157 LEU B O 1
ATOM 2941 N N . ALA B 1 158 ? 12.094 12.617 20.797 1 98.75 158 ALA B N 1
ATOM 2942 C CA . ALA B 1 158 ? 13.25 12.891 21.656 1 98.75 158 ALA B CA 1
ATOM 2943 C C . ALA B 1 158 ? 13.938 14.188 21.234 1 98.75 158 ALA B C 1
ATOM 2945 O O . ALA B 1 158 ? 14.25 15.031 22.078 1 98.75 158 ALA B O 1
ATOM 2946 N N . GLU B 1 159 ? 14.148 14.344 19.969 1 98.81 159 GLU B N 1
ATOM 2947 C CA . GLU B 1 159 ? 14.836 15.531 19.484 1 98.81 159 GLU B CA 1
ATOM 2948 C C . GLU B 1 159 ? 13.977 16.781 19.641 1 98.81 159 GLU B C 1
ATOM 2950 O O . GLU B 1 159 ? 14.484 17.859 19.922 1 98.81 159 GLU B O 1
ATOM 2955 N N . ALA B 1 160 ? 12.664 16.641 19.406 1 98.81 160 ALA B N 1
ATOM 2956 C CA . ALA B 1 160 ? 11.766 17.781 19.578 1 98.81 160 ALA B CA 1
ATOM 2957 C C . ALA B 1 160 ? 11.758 18.266 21.016 1 98.81 160 ALA B C 1
ATOM 2959 O O . ALA B 1 160 ? 11.781 19.469 21.281 1 98.81 160 ALA B O 1
ATOM 2960 N N . GLN B 1 161 ? 11.703 17.359 21.906 1 98.38 161 GLN B N 1
ATOM 2961 C CA . GLN B 1 161 ? 11.711 17.703 23.328 1 98.38 161 GLN B CA 1
ATOM 2962 C C . GLN B 1 161 ? 13.016 18.391 23.734 1 98.38 161 GLN B C 1
ATOM 2964 O O . GLN B 1 161 ? 13.023 19.266 24.594 1 98.38 161 GLN B O 1
ATOM 2969 N N . SER B 1 162 ? 14.055 18.047 23.078 1 97.94 162 SER B N 1
ATOM 2970 C CA . SER B 1 162 ? 15.375 18.578 23.406 1 97.94 162 SER B CA 1
ATOM 2971 C C . SER B 1 162 ? 15.602 19.922 22.734 1 97.94 162 SER B C 1
ATOM 2973 O O . SER B 1 162 ? 16.234 20.812 23.312 1 97.94 162 SER B O 1
ATOM 2975 N N . LEU B 1 163 ? 15.086 20.094 21.516 1 98 163 LEU B N 1
ATOM 2976 C CA . LEU B 1 163 ? 15.523 21.203 20.672 1 98 163 LEU B CA 1
ATOM 2977 C C . LEU B 1 163 ? 14.453 22.281 20.578 1 98 163 LEU B C 1
ATOM 2979 O O . LEU B 1 163 ? 14.719 23.391 20.109 1 98 163 LEU B O 1
ATOM 2983 N N . THR B 1 164 ? 13.312 21.859 21.016 1 97.75 164 THR B N 1
ATOM 2984 C CA . THR B 1 164 ? 12.227 22.828 20.953 1 97.75 164 THR B CA 1
ATOM 2985 C C . THR B 1 164 ? 11.617 23.062 22.328 1 97.75 164 THR B C 1
ATOM 2987 O O . THR B 1 164 ? 11.922 22.328 23.266 1 97.75 164 THR B O 1
ATOM 2990 N N . GLY B 1 165 ? 10.82 24.062 22.562 1 96.88 165 GLY B N 1
ATOM 2991 C CA . GLY B 1 165 ? 10.086 24.344 23.781 1 96.88 165 GLY B CA 1
ATOM 2992 C C . GLY B 1 165 ? 8.633 23.922 23.703 1 96.88 165 GLY B C 1
ATOM 2993 O O . GLY B 1 165 ? 7.832 24.281 24.578 1 96.88 165 GLY B O 1
ATOM 2994 N N . LEU B 1 166 ? 8.336 23.109 22.734 1 98.56 166 LEU B N 1
ATOM 2995 C CA . LEU B 1 166 ? 6.957 22.703 22.5 1 98.56 166 LEU B CA 1
ATOM 2996 C C . LEU B 1 166 ? 6.562 21.562 23.438 1 98.56 166 LEU B C 1
ATOM 2998 O O . LEU B 1 166 ? 7.406 20.75 23.812 1 98.56 166 LEU B O 1
ATOM 3002 N N . THR B 1 167 ? 5.301 21.516 23.828 1 98.69 167 THR B N 1
ATOM 3003 C CA . THR B 1 167 ? 4.742 20.328 24.453 1 98.69 167 THR B CA 1
ATOM 3004 C C . THR B 1 167 ? 4.523 19.219 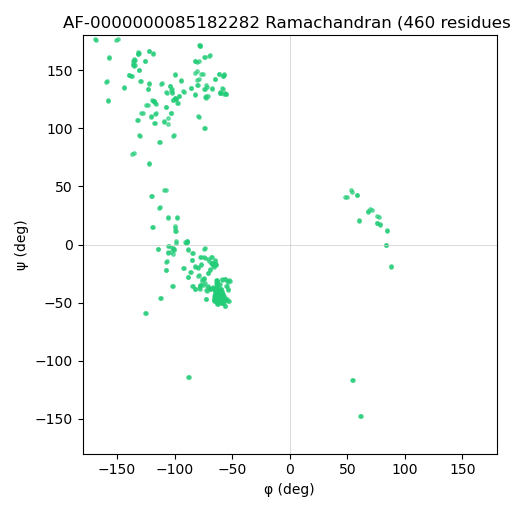23.438 1 98.69 167 THR B C 1
ATOM 3006 O O . THR B 1 167 ? 3.527 19.219 22.703 1 98.69 167 THR B O 1
ATOM 3009 N N . CYS B 1 168 ? 5.469 18.25 23.422 1 98.75 168 CYS B N 1
ATOM 3010 C CA . CYS B 1 168 ? 5.457 17.172 22.438 1 98.75 168 CYS B CA 1
ATOM 3011 C C . CYS B 1 168 ? 4.965 15.875 23.062 1 98.75 168 CYS B C 1
ATOM 3013 O O . CYS B 1 168 ? 5.312 15.555 24.203 1 98.75 168 CYS B O 1
ATOM 3015 N N . ARG B 1 169 ? 4.117 15.18 22.359 1 98.38 169 ARG B N 1
ATOM 3016 C CA . ARG B 1 169 ? 3.598 13.906 22.844 1 98.38 169 ARG B CA 1
ATOM 3017 C C . ARG B 1 169 ? 3.564 12.875 21.719 1 98.38 169 ARG B C 1
ATOM 3019 O O . ARG B 1 169 ? 3.338 13.219 20.562 1 98.38 169 ARG B O 1
ATOM 3026 N N . LEU B 1 170 ? 3.832 11.617 22.094 1 98.31 170 LEU B N 1
ATOM 3027 C CA . LEU B 1 170 ? 3.729 10.508 21.156 1 98.31 170 LEU B CA 1
ATOM 3028 C C . LEU B 1 170 ? 2.283 10.039 21.031 1 98.31 170 LEU B C 1
ATOM 3030 O O . LEU B 1 170 ? 1.604 9.82 22.031 1 98.31 170 LEU B O 1
ATOM 3034 N N . ASN B 1 171 ? 1.806 9.93 19.781 1 97.81 171 ASN B N 1
ATOM 3035 C CA . ASN B 1 171 ? 0.477 9.414 19.469 1 97.81 171 ASN B CA 1
ATOM 3036 C C . ASN B 1 171 ? -0.616 10.227 20.156 1 97.81 171 ASN B C 1
ATOM 3038 O O . ASN B 1 171 ? -1.512 9.664 20.781 1 97.81 171 ASN B O 1
ATOM 3042 N N . GLU B 1 172 ? -0.43 11.5 20.109 1 96.12 172 GLU B N 1
ATOM 3043 C CA . GLU B 1 172 ? -1.406 12.516 20.5 1 96.12 172 GLU B CA 1
ATOM 3044 C C . GLU B 1 172 ? -1.457 13.656 19.5 1 96.12 172 GLU B C 1
ATOM 3046 O O . GLU B 1 172 ? -0.46 13.953 18.828 1 96.12 172 GLU B O 1
ATOM 3051 N N . PRO B 1 173 ? -2.576 14.398 19.359 1 95.44 173 PRO B N 1
ATOM 3052 C CA . PRO B 1 173 ? -3.836 14.156 20.062 1 95.44 173 PRO B CA 1
ATOM 3053 C C . PRO B 1 173 ? -4.598 12.953 19.516 1 95.44 173 PRO B C 1
ATOM 3055 O O . PRO B 1 173 ? -5.676 12.617 20.016 1 95.44 173 PRO B O 1
ATOM 3058 N N . TYR B 1 174 ? -4.121 12.312 18.469 1 92.06 174 TYR B N 1
ATOM 3059 C CA . TYR B 1 174 ? -4.664 11.094 17.875 1 92.06 174 TYR B CA 1
ATOM 3060 C C . TYR B 1 174 ? -3.645 9.961 17.938 1 92.06 174 TYR B C 1
ATOM 3062 O O . TYR B 1 174 ? -2.479 10.18 18.266 1 92.06 174 TYR B O 1
ATOM 3070 N N . SER B 1 175 ? -4.18 8.758 17.719 1 87.06 175 SER B N 1
ATOM 3071 C CA . SER B 1 175 ? -3.277 7.617 17.609 1 87.06 175 SER B CA 1
ATOM 3072 C C . SER B 1 175 ? -3.611 6.766 16.391 1 87.06 175 SER B C 1
ATOM 3074 O O . SER B 1 175 ? -4.664 6.941 15.773 1 87.06 175 SER B O 1
ATOM 3076 N N . ALA B 1 176 ? -2.682 5.902 16.047 1 84 176 ALA B N 1
ATOM 3077 C CA . ALA B 1 176 ? -2.896 4.98 14.945 1 84 176 ALA B CA 1
ATOM 3078 C C . ALA B 1 176 ? -4.207 4.211 15.109 1 84 176 ALA B C 1
ATOM 3080 O O . ALA B 1 176 ? -4.883 3.902 14.125 1 84 176 ALA B O 1
ATOM 3081 N N . ALA B 1 177 ? -4.637 3.939 16.297 1 83.69 177 ALA B N 1
ATOM 3082 C CA . ALA B 1 177 ? -5.875 3.221 16.594 1 83.69 177 ALA B CA 1
ATOM 3083 C C . ALA B 1 177 ? -7.094 4.004 16.109 1 83.69 177 ALA B C 1
ATOM 3085 O O . ALA B 1 177 ? -8.148 3.42 15.867 1 83.69 177 ALA B O 1
ATOM 3086 N N . ASP B 1 178 ? -6.812 5.25 15.883 1 87.56 178 ASP B N 1
ATOM 3087 C CA . ASP B 1 178 ? -7.887 6.113 15.406 1 87.56 178 ASP B CA 1
ATOM 3088 C C . ASP B 1 178 ? -7.957 6.117 13.883 1 87.56 178 ASP B C 1
ATOM 3090 O O . ASP B 1 178 ? -8.781 6.816 13.297 1 87.56 178 ASP B O 1
ATOM 3094 N N . GLY B 1 179 ? -7.125 5.371 13.234 1 91.94 179 GLY B N 1
ATOM 3095 C CA . GLY B 1 179 ? -7.137 5.262 11.781 1 91.94 179 GLY B CA 1
ATOM 3096 C C . GLY B 1 179 ? -6.543 6.469 11.086 1 91.94 179 GLY B C 1
ATOM 3097 O O . GLY B 1 179 ? -6.789 6.691 9.898 1 91.94 179 GLY B O 1
ATOM 3098 N N . VAL B 1 180 ? -5.766 7.27 11.82 1 94.94 180 VAL B N 1
ATOM 3099 C CA . VAL B 1 180 ? -5.328 8.555 11.281 1 94.94 180 VAL B CA 1
ATOM 3100 C C . VAL B 1 180 ? -4.016 8.375 10.523 1 94.94 180 VAL B C 1
ATOM 3102 O O . VAL B 1 180 ? -3.441 9.344 10.023 1 94.94 180 VAL B O 1
ATOM 3105 N N . THR B 1 181 ? -3.521 7.117 10.422 1 97.81 181 THR B N 1
ATOM 3106 C CA . THR B 1 181 ? -2.219 6.914 9.797 1 97.81 181 THR B CA 1
ATOM 3107 C C . THR B 1 181 ? -2.359 6.152 8.484 1 97.81 181 THR B C 1
ATOM 3109 O O . THR B 1 181 ? -1.485 5.363 8.117 1 97.81 181 THR B O 1
ATOM 3112 N N . HIS B 1 182 ? -3.475 6.336 7.793 1 98.44 182 HIS B N 1
ATOM 3113 C CA . HIS B 1 182 ? -3.746 5.574 6.578 1 98.44 182 HIS B CA 1
ATOM 3114 C C . HIS B 1 182 ? -2.65 5.781 5.539 1 98.44 182 HIS B C 1
ATOM 3116 O O . HIS B 1 182 ? -2.162 4.82 4.945 1 98.44 182 HIS B O 1
ATOM 3122 N N . THR B 1 183 ? -2.254 7.055 5.289 1 98.75 183 THR B N 1
ATOM 3123 C CA . THR B 1 183 ? -1.226 7.34 4.297 1 98.75 183 THR B CA 1
ATOM 3124 C C . THR B 1 183 ? 0.077 6.625 4.645 1 98.75 183 THR B C 1
ATOM 3126 O O . THR B 1 183 ? 0.724 6.043 3.771 1 98.75 183 THR B O 1
ATOM 3129 N N . LEU B 1 184 ? 0.475 6.648 5.902 1 98.69 184 LEU B N 1
ATOM 3130 C CA . LEU B 1 184 ? 1.689 5.957 6.324 1 98.69 184 LEU B CA 1
ATOM 3131 C C . LEU B 1 184 ? 1.545 4.449 6.148 1 98.69 184 LEU B C 1
ATOM 3133 O O . LEU B 1 184 ? 2.463 3.785 5.66 1 98.69 184 LEU B O 1
ATOM 3137 N N . ARG B 1 185 ? 0.395 3.953 6.516 1 98.31 185 ARG B N 1
ATOM 3138 C CA . ARG B 1 185 ? 0.096 2.527 6.426 1 98.31 185 ARG B CA 1
ATOM 3139 C C . ARG B 1 185 ? 0.156 2.043 4.98 1 98.31 185 ARG B C 1
ATOM 3141 O O . ARG B 1 185 ? 0.632 0.939 4.711 1 98.31 185 ARG B O 1
ATOM 3148 N N . LEU B 1 186 ? -0.327 2.848 4.129 1 98.62 186 LEU B N 1
ATOM 3149 C CA . LEU B 1 186 ? -0.444 2.5 2.717 1 98.62 186 LEU B CA 1
ATOM 3150 C C . LEU B 1 186 ? 0.879 2.723 1.992 1 98.62 186 LEU B C 1
ATOM 3152 O O . LEU B 1 186 ? 1.267 1.92 1.141 1 98.62 186 LEU B O 1
ATOM 3156 N N . GLN B 1 187 ? 1.594 3.799 2.344 1 98.75 187 GLN B N 1
ATOM 3157 C CA . GLN B 1 187 ? 2.672 4.27 1.483 1 98.75 187 GLN B CA 1
ATOM 3158 C C . GLN B 1 187 ? 4.039 3.961 2.092 1 98.75 187 GLN B C 1
ATOM 3160 O O . GLN B 1 187 ? 5.043 3.914 1.38 1 98.75 187 GLN B O 1
ATOM 3165 N N . ALA B 1 188 ? 4.125 3.762 3.369 1 98.56 188 ALA B N 1
ATOM 3166 C CA . ALA B 1 188 ? 5.418 3.59 4.02 1 98.56 188 ALA B CA 1
ATOM 3167 C C . ALA B 1 188 ? 5.586 2.164 4.543 1 98.56 188 ALA B C 1
ATOM 3169 O O . ALA B 1 188 ? 6.59 1.507 4.258 1 98.56 188 ALA B O 1
ATOM 3170 N N . THR B 1 189 ? 4.598 1.644 5.188 1 97.81 189 THR B N 1
ATOM 3171 C CA . THR B 1 189 ? 4.699 0.402 5.945 1 97.81 189 THR B CA 1
ATOM 3172 C C . THR B 1 189 ? 5.004 -0.774 5.02 1 97.81 189 THR B C 1
ATOM 3174 O O . THR B 1 189 ? 5.863 -1.604 5.324 1 97.81 189 THR B O 1
ATOM 3177 N N . PRO B 1 190 ? 4.395 -0.832 3.82 1 97.56 190 PRO B N 1
ATOM 3178 C CA . PRO B 1 190 ? 4.664 -1.996 2.973 1 97.56 190 PRO B CA 1
ATOM 3179 C C . PRO B 1 190 ? 6.113 -2.059 2.494 1 97.56 190 PRO B C 1
ATOM 3181 O O . PRO B 1 190 ? 6.59 -3.125 2.096 1 97.56 190 PRO B O 1
ATOM 3184 N N . TYR B 1 191 ? 6.801 -0.952 2.535 1 97.88 191 TYR B N 1
ATOM 3185 C CA . TYR B 1 191 ? 8.172 -0.884 2.049 1 97.88 191 TYR B CA 1
ATOM 3186 C C . TYR B 1 191 ? 9.164 -0.837 3.209 1 97.88 191 TYR B C 1
ATOM 3188 O O . TYR B 1 191 ? 10.375 -0.78 2.996 1 97.88 191 TYR B O 1
ATOM 3196 N N . GLY B 1 192 ? 8.648 -0.839 4.441 1 96.81 192 GLY B N 1
ATOM 3197 C CA . GLY B 1 192 ? 9.508 -0.738 5.609 1 96.81 192 GLY B CA 1
ATOM 3198 C C . GLY B 1 192 ? 10.188 0.615 5.738 1 96.81 192 GLY B C 1
ATOM 3199 O O . GLY B 1 192 ? 11.312 0.708 6.23 1 96.81 192 GLY B O 1
ATOM 3200 N N . LEU B 1 193 ? 9.586 1.63 5.246 1 98.19 193 LEU B N 1
ATOM 3201 C CA . LEU B 1 193 ? 10.164 2.967 5.289 1 98.19 193 LEU B CA 1
ATOM 3202 C C . LEU B 1 193 ? 9.945 3.609 6.656 1 98.19 193 LEU B C 1
ATOM 3204 O O . LEU B 1 193 ? 8.867 3.492 7.238 1 98.19 193 LEU B O 1
ATOM 3208 N N . HIS B 1 194 ? 10.961 4.254 7.168 1 98.44 194 HIS B N 1
ATOM 3209 C CA . HIS B 1 194 ? 10.758 5.113 8.328 1 98.44 194 HIS B CA 1
ATOM 3210 C C . HIS B 1 194 ? 9.727 6.199 8.039 1 98.44 194 HIS B C 1
ATOM 3212 O O . HIS B 1 194 ? 9.664 6.715 6.918 1 98.44 194 HIS B O 1
ATOM 3218 N N . HIS B 1 195 ? 8.969 6.516 9.055 1 98.69 195 HIS B N 1
ATOM 3219 C CA . HIS B 1 195 ? 7.887 7.465 8.812 1 98.69 195 HIS B CA 1
ATOM 3220 C C . HIS B 1 195 ? 7.461 8.156 10.102 1 98.69 195 HIS B C 1
ATOM 3222 O O . HIS B 1 195 ? 7.758 7.676 11.195 1 98.69 195 HIS B O 1
ATOM 3228 N N . VAL B 1 196 ? 6.801 9.25 9.961 1 98.81 196 VAL B N 1
ATOM 3229 C CA . VAL B 1 196 ? 6.215 9.984 11.078 1 98.81 196 VAL B CA 1
ATOM 3230 C C . VAL B 1 196 ? 5.109 10.906 10.57 1 98.81 196 VAL B C 1
ATOM 3232 O O . VAL B 1 196 ? 5.188 11.422 9.453 1 98.81 196 VAL B O 1
ATOM 3235 N N . MET B 1 197 ? 4.086 10.984 11.289 1 98.88 197 MET B N 1
ATOM 3236 C CA . MET B 1 197 ? 3.086 12.031 11.125 1 98.88 197 MET B CA 1
ATOM 3237 C C . MET B 1 197 ? 3.262 13.125 12.172 1 98.88 197 MET B C 1
ATOM 3239 O O . MET B 1 197 ? 3.346 12.836 13.367 1 98.88 197 MET B O 1
ATOM 3243 N N . LEU B 1 198 ? 3.408 14.352 11.719 1 98.88 198 LEU B N 1
ATOM 3244 C CA . LEU B 1 198 ? 3.455 15.516 12.594 1 98.88 198 LEU B CA 1
ATOM 3245 C C . LEU B 1 198 ? 2.084 16.172 12.703 1 98.88 198 LEU B C 1
ATOM 3247 O O . LEU B 1 198 ? 1.447 16.453 11.688 1 98.88 198 LEU B O 1
ATOM 3251 N N . GLU B 1 199 ? 1.627 16.375 13.898 1 98.75 199 GLU B N 1
ATOM 3252 C CA . GLU B 1 199 ? 0.399 17.094 14.219 1 98.75 199 GLU B CA 1
ATOM 3253 C C . GLU B 1 199 ? 0.693 18.344 15.047 1 98.75 199 GLU B C 1
ATOM 3255 O O . GLU B 1 199 ? 0.961 18.25 16.25 1 98.75 199 GLU B O 1
ATOM 3260 N N . LEU B 1 200 ? 0.613 19.484 14.406 1 98.81 200 LEU B N 1
ATOM 3261 C CA . LEU B 1 200 ? 0.918 20.75 15.078 1 98.81 200 LEU B CA 1
ATOM 3262 C C . LEU B 1 200 ? -0.362 21.484 15.438 1 98.81 200 LEU B C 1
ATOM 3264 O O . LEU B 1 200 ? -1.286 21.578 14.633 1 98.81 200 LEU B O 1
ATOM 3268 N N . ARG B 1 201 ? -0.437 21.969 16.641 1 98.81 201 ARG B N 1
ATOM 3269 C CA . ARG B 1 201 ? -1.577 22.812 16.984 1 98.81 201 ARG B CA 1
ATOM 3270 C C . ARG B 1 201 ? -1.632 24.062 16.109 1 98.81 201 ARG B C 1
ATOM 3272 O O . ARG B 1 201 ? -0.639 24.781 15.977 1 98.81 201 ARG B O 1
ATOM 3279 N N . ASN B 1 202 ? -2.791 24.328 15.539 1 98.38 202 ASN B N 1
ATOM 3280 C CA . ASN B 1 202 ? -2.82 25.234 14.398 1 98.38 202 ASN B CA 1
ATOM 3281 C C . ASN B 1 202 ? -2.684 26.688 14.828 1 98.38 202 ASN B C 1
ATOM 3283 O O . ASN B 1 202 ? -2.35 27.562 14.023 1 98.38 202 ASN B O 1
ATOM 3287 N N . ASP B 1 203 ? -2.896 27.078 16.109 1 98.31 203 ASP B N 1
ATOM 3288 C CA . ASP B 1 203 ? -2.666 28.438 16.578 1 98.31 203 ASP B CA 1
ATOM 3289 C C . ASP B 1 203 ? -1.178 28.781 16.562 1 98.31 203 ASP B C 1
ATOM 3291 O O . ASP B 1 203 ? -0.804 29.953 16.578 1 98.31 203 ASP B O 1
ATOM 3295 N N . LEU B 1 204 ? -0.298 27.766 16.484 1 98.5 204 LEU B N 1
ATOM 3296 C CA . LEU B 1 204 ? 1.146 27.969 16.406 1 98.5 204 LEU B CA 1
ATOM 3297 C C . LEU B 1 204 ? 1.578 28.219 14.969 1 98.5 204 LEU B C 1
ATOM 3299 O O . LEU B 1 204 ? 2.746 28.516 14.711 1 98.5 204 LEU B O 1
ATOM 3303 N N . LEU B 1 205 ? 0.659 28.078 14.031 1 98.69 205 LEU B N 1
ATOM 3304 C CA . LEU B 1 205 ? 0.875 28.281 12.602 1 98.69 205 LEU B CA 1
ATOM 3305 C C . LEU B 1 205 ? -0.032 29.375 12.07 1 98.69 205 LEU B C 1
ATOM 3307 O O . LEU B 1 205 ? -0.569 29.266 10.961 1 98.69 205 LEU B O 1
ATOM 3311 N N . ALA B 1 206 ? -0.176 30.422 12.789 1 97.19 206 ALA B N 1
ATOM 3312 C CA . ALA B 1 206 ? -1.237 31.406 12.586 1 97.19 206 ALA B CA 1
ATOM 3313 C C . ALA B 1 206 ? -0.933 32.281 11.391 1 97.19 206 ALA B C 1
ATOM 3315 O O . ALA B 1 206 ? -1.848 32.844 10.766 1 97.19 206 ALA B O 1
ATOM 3316 N N . ASP B 1 207 ? 0.318 32.562 11.055 1 97.81 207 ASP B N 1
ATOM 3317 C CA . ASP B 1 207 ? 0.708 33.406 9.945 1 97.81 207 ASP B CA 1
ATOM 3318 C C . ASP B 1 207 ? 2.049 32.969 9.352 1 97.81 207 ASP B C 1
ATOM 3320 O O . ASP B 1 207 ? 2.654 32 9.82 1 97.81 207 ASP B O 1
ATOM 3324 N N . ASP B 1 208 ? 2.436 33.656 8.305 1 98.06 208 ASP B N 1
ATOM 3325 C CA . ASP B 1 208 ? 3.621 33.25 7.551 1 98.06 208 ASP B CA 1
ATOM 3326 C C . ASP B 1 208 ? 4.867 33.281 8.438 1 98.06 208 ASP B C 1
ATOM 3328 O O . ASP B 1 208 ? 5.746 32.438 8.297 1 98.06 208 ASP B O 1
ATOM 3332 N N . LEU B 1 209 ? 4.961 34.25 9.289 1 98.38 209 LEU B N 1
ATOM 3333 C CA . LEU B 1 209 ? 6.125 34.344 10.164 1 98.38 209 LEU B CA 1
ATOM 3334 C C . LEU B 1 209 ? 6.176 33.188 11.148 1 98.38 209 LEU B C 1
ATOM 3336 O O . LEU B 1 209 ? 7.242 32.625 11.383 1 98.38 209 LEU B O 1
ATOM 3340 N N . ALA B 1 210 ? 5.039 32.875 11.797 1 98.69 210 ALA B N 1
ATOM 3341 C CA . ALA B 1 210 ? 4.965 31.766 12.719 1 98.69 210 ALA B CA 1
ATOM 3342 C C . ALA B 1 210 ? 5.293 30.453 12.016 1 98.69 210 ALA B C 1
ATOM 3344 O O . ALA B 1 210 ? 6.004 29.594 12.562 1 98.69 210 ALA B O 1
ATOM 3345 N N . ILE B 1 211 ? 4.809 30.297 10.805 1 98.81 211 ILE B N 1
ATOM 3346 C CA . ILE B 1 211 ? 5.035 29.109 10.008 1 98.81 211 ILE B CA 1
ATOM 3347 C C . ILE B 1 211 ? 6.523 28.969 9.695 1 98.81 211 ILE B C 1
ATOM 3349 O O . ILE B 1 211 ? 7.098 27.891 9.867 1 98.81 211 ILE B O 1
ATOM 3353 N N . ALA B 1 212 ? 7.117 30 9.25 1 98.62 212 ALA B N 1
ATOM 3354 C CA . ALA B 1 212 ? 8.539 29.984 8.93 1 98.62 212 ALA B CA 1
ATOM 3355 C C . ALA B 1 212 ? 9.367 29.625 10.164 1 98.62 212 ALA B C 1
ATOM 3357 O O . ALA B 1 212 ? 10.312 28.828 10.07 1 98.62 212 ALA B O 1
ATOM 3358 N N . SER B 1 213 ? 9.031 30.266 11.289 1 98.38 213 SER B N 1
ATOM 3359 C CA . SER B 1 213 ? 9.734 29.984 12.539 1 98.38 213 SER B CA 1
ATOM 3360 C C . SER B 1 213 ? 9.586 28.516 12.938 1 98.38 213 SER B C 1
ATOM 3362 O O . SER B 1 213 ? 10.547 27.891 13.383 1 98.38 213 SER B O 1
ATOM 3364 N N . MET B 1 214 ? 8.391 28.016 12.805 1 98.81 214 MET B N 1
ATOM 3365 C CA . MET B 1 214 ? 8.133 26.625 13.148 1 98.81 214 MET B CA 1
ATOM 3366 C C . MET B 1 214 ? 8.93 25.688 12.242 1 98.81 214 MET B C 1
ATOM 3368 O O . MET B 1 214 ? 9.516 24.719 12.711 1 98.81 214 MET B O 1
ATOM 3372 N N . ALA B 1 215 ? 8.93 25.938 10.93 1 98.81 215 ALA B N 1
ATOM 3373 C CA . ALA B 1 215 ? 9.703 25.125 9.992 1 98.81 215 ALA B CA 1
ATOM 3374 C C . ALA B 1 215 ? 11.188 25.156 10.344 1 98.81 215 ALA B C 1
ATOM 3376 O O . ALA B 1 215 ? 11.859 24.109 10.328 1 98.81 215 ALA B O 1
ATOM 3377 N N . ASP B 1 216 ? 11.688 26.328 10.703 1 98.31 216 ASP B N 1
ATOM 3378 C CA . ASP B 1 216 ? 13.086 26.484 11.078 1 98.31 216 ASP B CA 1
ATOM 3379 C C . ASP B 1 216 ? 13.422 25.688 12.328 1 98.31 216 ASP B C 1
ATOM 3381 O O . ASP B 1 216 ? 14.547 25.219 12.492 1 98.31 216 ASP B O 1
ATOM 3385 N N . GLY B 1 217 ? 12.453 25.594 13.203 1 98.5 217 GLY B N 1
ATOM 3386 C CA . GLY B 1 217 ? 12.641 24.844 14.43 1 98.5 217 GLY B CA 1
ATOM 3387 C C . GLY B 1 217 ? 12.547 23.344 14.234 1 98.5 217 GLY B C 1
ATOM 3388 O O . GLY B 1 217 ? 13.266 22.578 14.875 1 98.5 217 GLY B O 1
ATOM 3389 N N . LEU B 1 218 ? 11.695 22.891 13.367 1 98.88 218 LEU B N 1
ATOM 3390 C CA . LEU B 1 218 ? 11.398 21.469 13.234 1 98.88 218 LEU B CA 1
ATOM 3391 C C . LEU B 1 218 ? 12.352 20.797 12.258 1 98.88 218 LEU B C 1
ATOM 3393 O O . LEU B 1 218 ? 12.617 19.594 12.352 1 98.88 218 LEU B O 1
ATOM 3397 N N . ALA B 1 219 ? 12.883 21.562 11.266 1 98.81 219 ALA B N 1
ATOM 3398 C CA . ALA B 1 219 ? 13.805 20.969 10.297 1 98.81 219 ALA B CA 1
ATOM 3399 C C . ALA B 1 219 ? 15.016 20.359 10.984 1 98.81 219 ALA B C 1
ATOM 3401 O O . ALA B 1 219 ? 15.367 19.203 10.734 1 98.81 219 ALA B O 1
ATOM 3402 N N . PRO B 1 220 ? 15.688 21.094 11.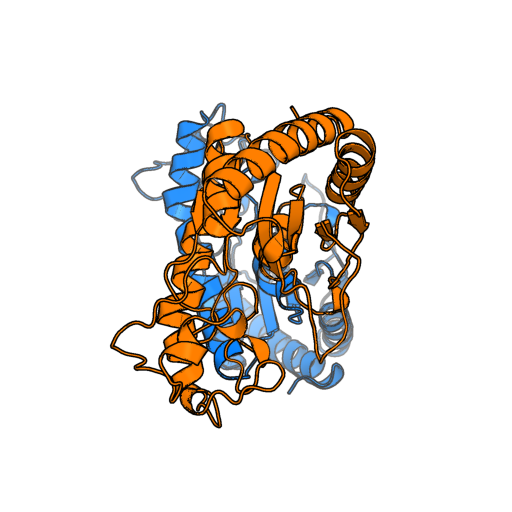969 1 98.69 220 PRO B N 1
ATOM 3403 C CA . PRO B 1 220 ? 16.812 20.484 12.688 1 98.69 220 PRO B CA 1
ATOM 3404 C C . PRO B 1 220 ? 16.375 19.266 13.516 1 98.69 220 PRO B C 1
ATOM 3406 O O . PRO B 1 220 ? 17.156 18.328 13.688 1 98.69 220 PRO B O 1
ATOM 3409 N N . VAL B 1 221 ? 15.164 19.281 14.055 1 98.88 221 VAL B N 1
ATOM 3410 C CA . VAL B 1 221 ? 14.633 18.141 14.805 1 98.88 221 VAL B CA 1
ATOM 3411 C C . VAL B 1 221 ? 14.609 16.906 13.914 1 98.88 221 VAL B C 1
ATOM 3413 O O . VAL B 1 221 ? 15.109 15.844 14.305 1 98.88 221 VAL B 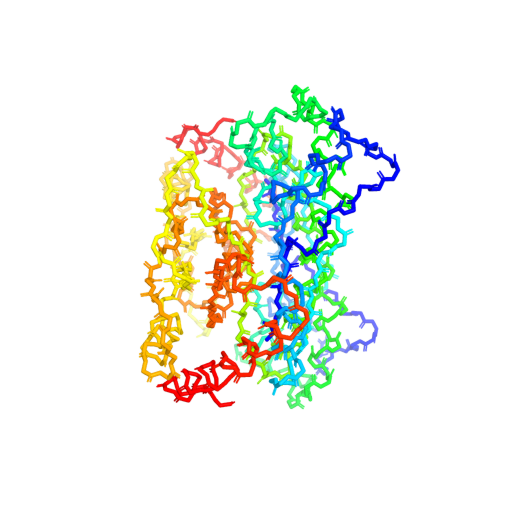O 1
ATOM 3416 N N . LEU B 1 222 ? 14.039 17.047 12.719 1 98.81 222 LEU B N 1
ATOM 3417 C CA . LEU B 1 222 ? 13.922 15.93 11.789 1 98.81 222 LEU B CA 1
ATOM 3418 C C . LEU B 1 222 ? 15.305 15.453 11.336 1 98.81 222 LEU B C 1
ATOM 3420 O O . LEU B 1 222 ? 15.547 14.242 11.25 1 98.81 222 LEU B O 1
ATOM 3424 N N . THR B 1 223 ? 16.219 16.391 11.109 1 98.44 223 THR B N 1
ATOM 3425 C CA . THR B 1 223 ? 17.562 16.047 10.695 1 98.44 223 THR B CA 1
ATOM 3426 C C . THR B 1 223 ? 18.297 15.281 11.805 1 98.44 223 THR B C 1
ATOM 3428 O O . THR B 1 223 ? 18.922 14.258 11.539 1 98.44 223 THR B O 1
ATOM 3431 N N . ALA B 1 224 ? 18.156 15.781 13.031 1 98.56 224 ALA B N 1
ATOM 3432 C CA . ALA B 1 224 ? 18.797 15.117 14.164 1 98.56 224 ALA B CA 1
ATOM 3433 C C . ALA B 1 224 ? 18.203 13.727 14.383 1 98.56 224 ALA B C 1
ATOM 3435 O O . ALA B 1 224 ? 18.938 12.789 14.734 1 98.56 224 ALA B O 1
ATOM 3436 N N . ALA B 1 225 ? 16.906 13.641 14.234 1 98.75 225 ALA B N 1
ATOM 3437 C CA . ALA B 1 225 ? 16.234 12.352 14.406 1 98.75 225 ALA B CA 1
ATOM 3438 C C . ALA B 1 225 ? 16.734 11.344 13.367 1 98.75 225 ALA B C 1
ATOM 3440 O O . ALA B 1 225 ? 16.922 10.172 13.68 1 98.75 225 ALA B O 1
ATOM 3441 N N . LEU B 1 226 ? 16.859 11.781 12.117 1 97.94 226 LEU B N 1
ATOM 3442 C CA . LEU B 1 226 ? 17.375 10.922 11.062 1 97.94 226 LEU B CA 1
ATOM 3443 C C . LEU B 1 226 ? 18.781 10.414 11.422 1 97.94 226 LEU B C 1
ATOM 3445 O O . LEU B 1 226 ? 19.078 9.227 11.25 1 97.94 226 LEU B O 1
ATOM 3449 N N . THR B 1 227 ? 19.609 11.312 11.906 1 97.31 227 THR B N 1
ATOM 3450 C CA . THR B 1 227 ? 20.953 10.945 12.32 1 97.31 227 THR B CA 1
ATOM 3451 C C . THR B 1 227 ? 20.922 9.914 13.445 1 97.31 227 THR B C 1
ATOM 3453 O O . THR B 1 227 ? 21.688 8.945 13.438 1 97.31 227 THR B O 1
ATOM 3456 N N . ARG B 1 228 ? 20.016 10.141 14.344 1 96.62 228 ARG B N 1
ATOM 3457 C CA . ARG B 1 228 ? 19.891 9.281 15.516 1 96.62 228 ARG B CA 1
ATOM 3458 C C . ARG B 1 228 ? 19.578 7.848 15.109 1 96.62 228 ARG B C 1
ATOM 3460 O O . ARG B 1 228 ? 20.031 6.898 15.75 1 96.62 228 ARG B O 1
ATOM 3467 N N . ILE B 1 229 ? 18.828 7.652 14.047 1 96.56 229 ILE B N 1
ATOM 3468 C CA . ILE B 1 229 ? 18.406 6.301 13.688 1 96.56 229 ILE B CA 1
ATOM 3469 C C . ILE B 1 229 ? 19.297 5.762 12.57 1 96.56 229 ILE B C 1
ATOM 3471 O O . ILE B 1 229 ? 19 4.719 11.984 1 96.56 229 ILE B O 1
ATOM 3475 N N . GLY B 1 230 ? 20.359 6.391 12.266 1 91.19 230 GLY B N 1
ATOM 3476 C CA . GLY B 1 230 ? 21.359 5.91 11.32 1 91.19 230 GLY B CA 1
ATOM 3477 C C . GLY B 1 230 ? 20.953 6.117 9.875 1 91.19 230 GLY B C 1
ATOM 3478 O O . GLY B 1 230 ? 21.344 5.34 9 1 91.19 230 GLY B O 1
ATOM 3479 N N . THR B 1 231 ? 20.016 6.953 9.672 1 78.94 231 THR B N 1
ATOM 3480 C CA . THR B 1 231 ? 19.562 7.316 8.328 1 78.94 231 THR B CA 1
ATOM 3481 C C . THR B 1 231 ? 20.047 8.719 7.961 1 78.94 231 THR B C 1
ATOM 3483 O O . THR B 1 231 ? 19.969 9.641 8.766 1 78.94 231 THR B O 1
ATOM 3486 N N . THR B 1 232 ? 21.078 8.859 6.98 1 68.19 232 THR B N 1
ATOM 3487 C CA . THR B 1 232 ? 21.562 10.195 6.633 1 68.19 232 THR B CA 1
ATOM 3488 C C . THR B 1 232 ? 21.094 10.594 5.234 1 68.19 232 THR B C 1
ATOM 3490 O O . THR B 1 232 ? 20.922 9.734 4.363 1 68.19 232 THR B O 1
#